Protein AF-A0A5J4LH64-F1 (afdb_monomer)

Foldseek 3Di:
DDPPPPDPDPLVLVQLLLCLPAQQFPQLQVQLVVCLVVLNLCSSCVSLQAAEPDDLVVCCVVPNDVVSVVVSVQSSQFRSSLLSSPADADPDFRFRDAQAWEFQAWDDDVPAFIKGFTKHHFHPPDLQRRHIYTDIAGDDPDPPPDDDDDDPDDDGGPDNDHDLQHYNNLVNLSTGLVNVLCVLVVLPLDDPPPPPDDDDDDDDDDDDDDDDDDDDDDPPDPPQDDDPPQPDDLLGQWPVVQLLVLVCSQQVVVVHRWFKAWEAPDPPDIFIWTFDDPDPVDRTDIGGDPDDDDPVVRVVGRYRHPVRTGDDSLSSCCVVVNDPLVSGSPSNSVSCVSVDDDDDDDPDDDFPDFAWDQWPNDTWGWGDDPSATDRPPDDPVVLVVQVVCVVVVHDHTRSNSCRSRVGRDDPDDPDDDDPDDDDDDDDDDDDD

Organism: NCBI:txid285578

pLDDT: mean 73.26, std 23.5, range [24.58, 98.38]

Solvent-accessible surface area (backbone atoms only — not comparable to full-atom values): 26495 Å² total; per-residue (Å²): 135,80,82,79,84,84,71,77,79,55,69,68,55,58,28,46,52,48,31,58,66,53,66,62,38,57,55,34,46,52,50,17,49,53,28,32,74,73,62,36,36,67,58,8,21,50,52,46,42,30,48,78,58,70,59,66,65,61,44,26,76,75,61,34,65,69,53,41,51,53,50,52,55,51,47,56,34,44,32,42,42,48,30,63,68,64,50,63,55,36,83,72,32,44,32,52,43,52,24,40,27,27,30,51,39,76,48,80,49,94,96,49,54,49,33,27,42,29,42,32,31,48,32,87,86,43,95,54,56,67,44,34,35,38,32,75,45,70,50,69,89,65,90,70,94,85,76,89,80,92,71,90,82,85,90,87,64,75,45,96,54,66,41,67,48,43,50,38,47,83,41,43,37,50,29,27,62,88,40,16,63,57,44,17,57,74,74,64,32,74,78,81,74,81,76,83,70,80,89,85,86,85,85,90,83,88,88,86,87,85,90,82,79,91,75,93,71,84,77,85,66,80,80,71,71,72,66,75,96,60,78,83,54,96,84,33,68,51,26,68,96,43,41,48,67,46,46,43,55,51,30,49,75,71,77,29,87,66,46,68,32,31,40,71,82,50,98,90,40,70,48,58,36,23,44,47,49,98,49,96,88,48,80,62,39,74,41,64,55,90,67,90,69,56,72,68,60,57,69,69,36,55,49,53,23,55,75,52,50,28,46,56,66,68,59,54,33,43,77,68,69,74,44,61,57,89,68,46,59,68,62,55,25,64,23,47,66,75,62,59,81,88,74,76,88,68,79,82,79,71,85,68,84,58,47,74,39,73,38,97,90,41,83,36,39,36,38,74,52,98,54,37,76,37,51,72,78,52,56,71,70,58,54,53,52,48,51,53,41,34,76,74,72,43,85,59,53,54,56,56,34,38,66,80,38,50,58,33,78,66,94,76,87,92,87,89,87,88,86,89,86,89,78,83,91,76,90,74,91,81,90,133

Structure (mmCIF, N/CA/C/O backbone):
data_AF-A0A5J4LH64-F1
#
_entry.id   AF-A0A5J4LH64-F1
#
loop_
_atom_site.group_PDB
_atom_site.id
_atom_site.type_symbol
_atom_site.label_atom_id
_atom_site.label_alt_id
_atom_site.label_comp_id
_atom_site.label_asym_id
_atom_site.label_entity_id
_atom_site.label_seq_id
_atom_site.pdbx_PDB_ins_code
_atom_site.Cartn_x
_atom_site.Cartn_y
_atom_site.Cartn_z
_atom_site.occupancy
_atom_site.B_iso_or_equiv
_atom_site.auth_seq_id
_atom_site.auth_comp_id
_atom_site.auth_asym_id
_atom_site.auth_atom_id
_atom_site.pdbx_PDB_model_num
ATOM 1 N N . MET A 1 1 ? 22.543 29.432 -32.366 1.00 34.94 1 MET A N 1
ATOM 2 C CA . MET A 1 1 ? 22.015 29.405 -30.986 1.00 34.94 1 MET A CA 1
ATOM 3 C C . MET A 1 1 ? 21.370 28.048 -30.758 1.00 34.94 1 MET A C 1
ATOM 5 O O . MET A 1 1 ? 20.220 27.858 -31.127 1.00 34.94 1 MET A O 1
ATOM 9 N N . ALA A 1 2 ? 22.142 27.070 -30.279 1.00 26.34 2 ALA A N 1
ATOM 10 C CA . ALA A 1 2 ? 21.607 25.756 -29.932 1.00 26.34 2 ALA A CA 1
ATOM 11 C C . ALA A 1 2 ? 20.704 25.895 -28.692 1.00 26.34 2 ALA A C 1
ATOM 13 O O . ALA A 1 2 ? 21.084 26.617 -27.763 1.00 26.34 2 ALA A O 1
ATOM 14 N N . PRO A 1 3 ? 19.524 25.254 -28.654 1.00 32.19 3 PRO A N 1
ATOM 15 C CA . PRO A 1 3 ? 18.698 25.270 -27.461 1.00 32.19 3 PRO A CA 1
ATOM 16 C C . PRO A 1 3 ? 19.459 24.542 -26.351 1.00 32.19 3 PRO A C 1
ATOM 18 O O . PRO A 1 3 ? 19.834 23.377 -26.482 1.00 32.19 3 PRO A O 1
ATOM 21 N N . HIS A 1 4 ? 19.721 25.255 -25.260 1.00 28.30 4 HIS A N 1
ATOM 22 C CA . HIS A 1 4 ? 20.215 24.667 -24.027 1.00 28.30 4 HIS A CA 1
ATOM 23 C C . HIS A 1 4 ? 19.152 23.691 -23.501 1.00 28.30 4 HIS A C 1
ATOM 25 O O . HIS A 1 4 ? 18.184 24.113 -22.873 1.00 28.30 4 HIS A O 1
ATOM 31 N N . PHE A 1 5 ? 19.331 22.383 -23.707 1.00 34.66 5 PHE A N 1
ATOM 32 C CA . PHE A 1 5 ? 18.620 21.347 -22.947 1.00 34.66 5 PHE A CA 1
ATOM 33 C C . PHE A 1 5 ? 19.211 21.250 -21.532 1.00 34.66 5 PHE A C 1
ATOM 35 O O . PHE A 1 5 ? 19.736 20.223 -21.112 1.00 34.66 5 PHE A O 1
ATOM 42 N N . ALA A 1 6 ? 19.168 22.352 -20.789 1.00 39.62 6 ALA A N 1
ATOM 43 C CA . ALA A 1 6 ? 19.502 22.373 -19.376 1.00 39.62 6 ALA A CA 1
ATOM 44 C C . ALA A 1 6 ? 18.236 22.050 -18.574 1.00 39.62 6 ALA A C 1
ATOM 46 O O . ALA A 1 6 ? 17.635 22.944 -18.002 1.00 39.62 6 ALA A O 1
ATOM 47 N N . ASN A 1 7 ? 17.805 20.786 -18.585 1.00 51.66 7 ASN A N 1
ATOM 48 C CA . ASN A 1 7 ? 16.902 20.213 -17.580 1.00 51.66 7 ASN A CA 1
ATOM 49 C C . ASN A 1 7 ? 17.066 18.690 -17.603 1.00 51.66 7 ASN A C 1
ATOM 51 O O . ASN A 1 7 ? 16.351 17.967 -18.294 1.00 51.66 7 ASN A O 1
ATOM 55 N N . GLY A 1 8 ? 18.072 18.191 -16.883 1.00 70.56 8 GLY A N 1
ATOM 56 C CA . GLY A 1 8 ? 18.229 16.755 -16.676 1.00 70.56 8 GLY A CA 1
ATOM 57 C C . GLY A 1 8 ? 17.007 16.177 -15.958 1.00 70.56 8 GLY A C 1
ATOM 58 O O . GLY A 1 8 ? 16.440 16.820 -15.074 1.00 70.56 8 GLY A O 1
ATOM 59 N N . ILE A 1 9 ? 16.610 14.954 -16.319 1.00 77.62 9 ILE A N 1
ATOM 60 C CA . ILE A 1 9 ? 15.518 14.242 -15.642 1.00 77.62 9 ILE A CA 1
ATOM 61 C C . ILE A 1 9 ? 15.815 14.204 -14.132 1.00 77.62 9 ILE A C 1
ATOM 63 O O . ILE A 1 9 ? 16.895 13.742 -13.744 1.00 77.62 9 ILE A O 1
ATOM 67 N N . PRO A 1 10 ? 14.879 14.635 -13.263 1.00 81.62 10 PRO A N 1
ATOM 68 C CA . PRO A 1 10 ? 15.094 14.642 -11.824 1.00 81.62 10 PRO A CA 1
ATOM 69 C C . PRO A 1 10 ? 15.583 13.276 -11.297 1.00 81.62 10 PRO A C 1
ATOM 71 O O . PRO A 1 10 ? 14.954 12.252 -11.590 1.00 81.62 10 PRO A O 1
ATOM 74 N N . PRO A 1 11 ? 16.638 13.215 -10.457 1.00 78.38 11 PRO A N 1
ATOM 75 C CA . PRO A 1 11 ? 17.218 11.946 -9.993 1.00 78.38 11 PRO A CA 1
ATOM 76 C C . PRO A 1 11 ? 16.214 10.999 -9.320 1.00 78.38 11 PRO A C 1
ATOM 78 O O . PRO A 1 11 ? 16.316 9.777 -9.436 1.00 78.38 11 PRO A O 1
ATOM 81 N N . HIS A 1 12 ? 15.209 11.558 -8.640 1.00 82.62 12 HIS A N 1
ATOM 82 C CA . HIS A 1 12 ? 14.145 10.782 -8.009 1.00 82.62 12 HIS A CA 1
ATOM 83 C C . HIS A 1 12 ? 13.230 10.082 -9.032 1.00 82.62 12 HIS A C 1
ATOM 85 O O . HIS A 1 12 ? 12.772 8.975 -8.755 1.00 82.62 12 HIS A O 1
ATOM 91 N N . LEU A 1 13 ? 12.990 10.673 -10.211 1.00 86.75 13 LEU A N 1
ATOM 92 C CA . LEU A 1 13 ? 12.236 10.026 -11.291 1.00 86.75 13 LEU A CA 1
ATOM 93 C C . LEU A 1 13 ? 13.050 8.900 -11.922 1.00 86.75 13 LEU A C 1
ATOM 95 O O . LEU A 1 13 ? 12.506 7.825 -12.143 1.00 86.75 13 LEU A O 1
ATOM 99 N N . LEU A 1 14 ? 14.361 9.084 -12.112 1.00 84.75 14 LEU A N 1
ATOM 100 C CA . LEU A 1 14 ? 15.241 8.006 -12.581 1.00 84.75 14 LEU A CA 1
ATOM 101 C C . LEU A 1 14 ? 15.279 6.828 -11.595 1.00 84.75 14 LEU A C 1
ATOM 103 O O . LEU A 1 14 ? 15.283 5.670 -12.012 1.00 84.75 14 LEU A O 1
ATOM 107 N N . MET A 1 15 ? 15.290 7.099 -10.285 1.00 86.31 15 MET A N 1
ATOM 108 C CA . MET A 1 15 ? 15.130 6.055 -9.266 1.00 86.31 15 MET A CA 1
ATOM 109 C C . MET A 1 15 ? 13.792 5.328 -9.438 1.00 86.31 15 MET A C 1
ATOM 111 O O . MET A 1 15 ? 13.777 4.101 -9.510 1.00 86.31 15 MET A O 1
ATOM 115 N N . TRP A 1 16 ? 12.675 6.058 -9.514 1.00 90.44 16 TRP A N 1
ATOM 116 C CA . TRP A 1 16 ? 11.347 5.454 -9.645 1.00 90.44 16 TRP A CA 1
ATOM 117 C C . TRP A 1 16 ? 11.155 4.688 -10.953 1.00 90.44 16 TRP A C 1
ATOM 119 O O . TRP A 1 16 ? 10.514 3.641 -10.933 1.00 90.44 16 TRP A O 1
ATOM 129 N N . GLN A 1 17 ? 11.760 5.136 -12.053 1.00 88.56 17 GLN A N 1
ATOM 130 C CA . GLN A 1 17 ? 11.783 4.399 -13.312 1.00 88.56 17 GLN A CA 1
ATOM 131 C C . GLN A 1 17 ? 12.414 3.017 -13.098 1.00 88.56 17 GLN A C 1
ATOM 133 O O . GLN A 1 17 ? 11.776 2.007 -13.379 1.00 88.56 17 GLN A O 1
ATOM 138 N N . ARG A 1 18 ? 13.603 2.947 -12.477 1.00 85.06 18 ARG A N 1
ATOM 139 C CA . ARG A 1 18 ? 14.240 1.660 -12.137 1.00 85.06 18 ARG A CA 1
ATOM 140 C C . ARG A 1 18 ? 13.397 0.827 -11.168 1.00 85.06 18 ARG A C 1
ATOM 142 O O . ARG A 1 18 ? 13.310 -0.387 -11.327 1.00 85.06 18 ARG A O 1
ATOM 149 N N . VAL A 1 19 ? 12.753 1.459 -10.182 1.00 88.75 19 VAL A N 1
ATOM 150 C CA . VAL A 1 19 ? 11.832 0.774 -9.256 1.00 88.75 19 VAL A CA 1
ATOM 151 C C . VAL A 1 19 ? 10.703 0.091 -10.018 1.00 88.75 19 VAL A C 1
ATOM 153 O O . VAL A 1 19 ? 10.421 -1.072 -9.742 1.00 88.75 19 VAL A O 1
ATOM 156 N N . ARG A 1 20 ? 10.058 0.784 -10.963 1.00 91.88 20 ARG A N 1
ATOM 157 C CA . ARG A 1 20 ? 8.929 0.223 -11.721 1.00 91.88 20 ARG A CA 1
ATOM 158 C C . ARG A 1 20 ? 9.355 -0.870 -12.686 1.00 91.88 20 ARG A C 1
ATOM 160 O O . ARG A 1 20 ? 8.581 -1.789 -12.909 1.00 91.88 20 ARG A O 1
ATOM 167 N N . THR A 1 21 ? 10.591 -0.824 -13.171 1.00 83.75 21 THR A N 1
ATOM 168 C CA . THR A 1 21 ? 11.142 -1.887 -14.014 1.00 83.75 21 THR A CA 1
ATOM 169 C C . THR A 1 21 ? 11.490 -3.152 -13.224 1.00 83.75 21 THR A C 1
ATOM 171 O O . THR A 1 21 ? 11.259 -4.252 -13.716 1.00 83.75 21 THR A O 1
ATOM 174 N N . TYR A 1 22 ? 12.055 -3.022 -12.016 1.00 81.19 22 TYR A N 1
ATOM 175 C CA . TYR A 1 22 ? 12.754 -4.144 -11.366 1.00 81.19 22 TYR A CA 1
ATOM 176 C C . TYR A 1 22 ? 12.176 -4.610 -10.026 1.00 81.19 22 TYR A C 1
ATOM 178 O O . TYR A 1 22 ? 12.393 -5.754 -9.634 1.00 81.19 22 TYR A O 1
ATOM 186 N N . ALA A 1 23 ? 11.464 -3.760 -9.283 1.00 84.50 23 ALA A N 1
ATOM 187 C CA . ALA A 1 23 ? 11.110 -4.075 -7.894 1.00 84.50 23 ALA A CA 1
ATOM 188 C C . ALA A 1 23 ? 9.976 -5.103 -7.749 1.00 84.50 23 ALA A C 1
ATOM 190 O O . ALA A 1 23 ? 9.861 -5.755 -6.702 1.00 84.50 23 ALA A O 1
ATOM 191 N N . VAL A 1 24 ? 9.134 -5.198 -8.781 1.00 91.06 24 VAL A N 1
ATOM 192 C CA . VAL A 1 24 ? 7.997 -6.115 -8.898 1.00 91.06 24 VAL A CA 1
ATOM 193 C C . VAL A 1 24 ? 7.967 -6.609 -10.354 1.00 91.06 24 VAL A C 1
ATOM 195 O O . VAL A 1 24 ? 7.382 -5.944 -11.208 1.00 91.06 24 VAL A O 1
ATOM 198 N N . PRO A 1 25 ? 8.673 -7.706 -10.677 1.00 87.56 25 PRO A N 1
ATOM 199 C CA . PRO A 1 25 ? 8.745 -8.209 -12.047 1.00 87.56 25 PRO A CA 1
ATOM 200 C C . PRO A 1 25 ? 7.393 -8.783 -12.516 1.00 87.56 25 PRO A C 1
ATOM 202 O O . PRO A 1 25 ? 6.605 -9.221 -11.673 1.00 87.56 25 PRO A O 1
ATOM 205 N N . PRO A 1 26 ? 7.131 -8.852 -13.837 1.00 88.00 26 PRO A N 1
ATOM 206 C CA . PRO A 1 26 ? 5.891 -9.413 -14.385 1.00 88.00 26 PRO A CA 1
ATOM 207 C C . PRO A 1 26 ? 5.546 -10.805 -13.844 1.00 88.00 26 PRO A C 1
ATOM 209 O O . PRO A 1 26 ? 4.426 -11.020 -13.391 1.00 88.00 26 PRO A O 1
ATOM 212 N N . SER A 1 27 ? 6.530 -11.704 -13.748 1.00 86.06 27 SER A N 1
ATOM 2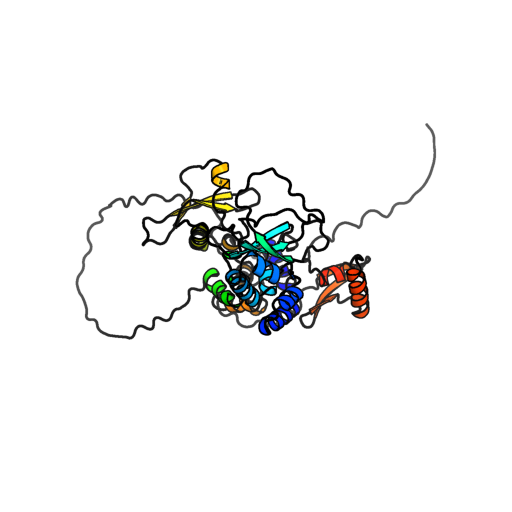13 C CA . SER A 1 27 ? 6.323 -13.055 -13.209 1.00 86.06 27 SER A CA 1
ATOM 214 C C . SER A 1 27 ? 5.809 -13.079 -11.761 1.00 86.06 27 SER A C 1
ATOM 216 O O . SER A 1 27 ? 5.031 -13.960 -11.385 1.00 86.06 27 SER A O 1
ATOM 218 N N . MET A 1 28 ? 6.198 -12.097 -10.938 1.00 93.25 28 MET A N 1
ATOM 219 C CA . MET A 1 28 ? 5.675 -11.936 -9.578 1.00 93.25 28 MET A CA 1
ATOM 220 C C . MET A 1 28 ? 4.203 -11.518 -9.605 1.00 93.25 28 MET A C 1
ATOM 222 O O . MET A 1 28 ? 3.410 -12.084 -8.856 1.00 93.25 28 MET A O 1
ATOM 226 N N . ILE A 1 29 ? 3.842 -10.562 -10.467 1.00 95.12 29 ILE A N 1
ATOM 227 C CA . ILE A 1 29 ? 2.462 -10.075 -10.634 1.00 95.12 29 ILE A CA 1
ATOM 228 C C . ILE A 1 29 ? 1.558 -11.214 -11.108 1.00 95.12 29 ILE A C 1
ATOM 230 O O . ILE A 1 29 ? 0.493 -11.440 -10.535 1.00 95.12 29 ILE A O 1
ATOM 234 N N . GLU A 1 30 ? 1.995 -11.960 -12.121 1.00 94.56 30 GLU A N 1
ATOM 235 C CA . GLU A 1 30 ? 1.264 -13.095 -12.687 1.00 94.56 30 GLU A CA 1
ATOM 236 C C . GLU A 1 30 ? 1.033 -14.185 -11.637 1.00 94.56 30 GLU A C 1
ATOM 238 O O . GLU A 1 30 ? -0.108 -14.585 -11.395 1.00 94.56 30 GLU A O 1
ATOM 243 N N . THR A 1 31 ? 2.094 -14.605 -10.940 1.00 96.31 31 THR A N 1
ATOM 244 C CA . THR A 1 31 ? 2.007 -15.652 -9.912 1.00 96.31 31 THR A CA 1
ATOM 245 C C . THR A 1 31 ? 1.126 -15.213 -8.741 1.00 96.31 31 THR A C 1
ATOM 247 O O . THR A 1 31 ? 0.242 -15.962 -8.318 1.00 96.31 31 THR A O 1
ATOM 250 N N . ALA A 1 32 ? 1.319 -13.995 -8.220 1.00 96.81 32 ALA A N 1
ATOM 251 C CA . ALA A 1 32 ? 0.520 -13.471 -7.114 1.00 96.81 32 ALA A CA 1
ATOM 252 C C . ALA A 1 32 ? -0.956 -13.301 -7.509 1.00 96.81 32 ALA A C 1
ATOM 254 O O . ALA A 1 32 ? -1.850 -13.655 -6.737 1.00 96.81 32 ALA A O 1
ATOM 255 N N . THR A 1 33 ? -1.224 -12.826 -8.727 1.00 96.69 33 THR A N 1
ATOM 256 C CA . THR A 1 33 ? -2.583 -12.673 -9.257 1.00 96.69 33 THR A CA 1
ATOM 257 C C . THR A 1 33 ? -3.279 -14.018 -9.433 1.00 96.69 33 THR A C 1
ATOM 259 O O . THR A 1 33 ? -4.424 -14.147 -9.000 1.00 96.69 33 THR A O 1
ATOM 262 N N . ALA A 1 34 ? -2.604 -15.028 -9.988 1.00 97.38 34 ALA A N 1
ATOM 263 C CA . ALA A 1 34 ? -3.162 -16.371 -10.144 1.00 97.38 34 ALA A CA 1
ATOM 264 C C . ALA A 1 34 ? -3.527 -16.998 -8.787 1.00 97.38 34 ALA A C 1
ATOM 266 O O . ALA A 1 34 ? -4.638 -17.497 -8.603 1.00 97.38 34 ALA A O 1
ATOM 267 N N . ARG A 1 35 ? -2.629 -16.895 -7.798 1.00 97.69 35 ARG A N 1
ATOM 268 C CA . ARG A 1 35 ? -2.858 -17.379 -6.425 1.00 97.69 35 ARG A CA 1
ATOM 269 C C . ARG A 1 35 ? -4.036 -16.670 -5.758 1.00 97.69 35 ARG A C 1
ATOM 271 O O . ARG A 1 35 ? -4.924 -17.321 -5.212 1.00 97.69 35 ARG A O 1
ATOM 278 N N . ARG A 1 36 ? -4.096 -15.340 -5.875 1.00 96.12 36 ARG A N 1
ATOM 279 C CA . ARG A 1 36 ? -5.207 -14.528 -5.359 1.00 96.12 36 ARG A CA 1
ATOM 280 C C . ARG A 1 36 ? -6.539 -14.894 -6.015 1.00 96.12 36 ARG A C 1
ATOM 282 O O . ARG A 1 36 ? -7.536 -15.008 -5.308 1.00 96.12 36 ARG A O 1
ATOM 289 N N . ALA A 1 37 ? -6.569 -15.097 -7.334 1.00 95.44 37 ALA A N 1
ATOM 290 C CA . ALA A 1 37 ? -7.775 -15.498 -8.062 1.00 95.44 37 ALA A CA 1
ATOM 291 C C . ALA A 1 37 ? -8.294 -16.879 -7.621 1.00 95.44 37 ALA A C 1
ATOM 293 O O . ALA A 1 37 ? -9.502 -17.082 -7.550 1.00 95.44 37 ALA A O 1
ATOM 294 N N . ALA A 1 38 ? -7.392 -17.789 -7.242 1.00 96.38 38 ALA A N 1
ATOM 295 C CA . ALA A 1 38 ? -7.730 -19.083 -6.649 1.00 96.38 38 ALA A CA 1
ATOM 296 C C . ALA A 1 38 ? -8.130 -19.009 -5.156 1.00 96.38 38 ALA A C 1
ATOM 298 O O . ALA A 1 38 ? -8.458 -20.029 -4.555 1.00 96.38 38 ALA A O 1
ATOM 299 N N . GLY A 1 39 ? -8.091 -17.826 -4.530 1.00 94.00 39 GLY A N 1
ATOM 300 C CA . GLY A 1 39 ? -8.367 -17.635 -3.101 1.00 94.00 39 GLY A CA 1
ATOM 301 C C . GLY A 1 39 ? -7.197 -17.971 -2.163 1.00 94.00 39 GLY A C 1
ATOM 302 O O . GLY A 1 39 ? -7.342 -17.851 -0.943 1.00 94.00 39 GLY A O 1
ATOM 303 N N . ASP A 1 40 ? -6.035 -18.337 -2.709 1.00 96.12 40 ASP A N 1
ATOM 304 C CA . ASP A 1 40 ? -4.801 -18.649 -1.980 1.00 96.12 40 ASP A CA 1
ATOM 305 C C . ASP A 1 40 ? -4.021 -17.363 -1.651 1.00 96.12 40 ASP A C 1
ATOM 307 O O . ASP A 1 40 ? -3.009 -17.019 -2.267 1.00 96.12 40 ASP A O 1
ATOM 311 N N . TRP A 1 41 ? -4.526 -16.606 -0.674 1.00 96.25 41 TRP A N 1
ATOM 312 C CA . TRP A 1 41 ? -3.908 -15.348 -0.240 1.00 96.25 41 TRP A CA 1
ATOM 313 C C . TRP A 1 41 ? -2.509 -15.553 0.366 1.00 96.25 41 TRP A C 1
ATOM 315 O O . TRP A 1 41 ? -1.645 -14.692 0.211 1.00 96.25 41 TRP A O 1
ATOM 325 N N . ALA A 1 42 ? -2.259 -16.690 1.024 1.00 96.06 42 ALA A N 1
ATOM 326 C CA . ALA A 1 42 ? -0.958 -16.999 1.615 1.00 96.06 42 ALA A CA 1
ATOM 327 C C . ALA A 1 42 ? 0.085 -17.301 0.527 1.00 96.06 42 ALA A C 1
ATOM 329 O O . ALA A 1 42 ? 1.184 -16.747 0.558 1.00 96.06 42 ALA A O 1
ATOM 330 N N . GLY A 1 43 ? -0.278 -18.095 -0.485 1.00 96.19 43 GLY A N 1
ATOM 331 C CA . GLY A 1 43 ? 0.559 -18.331 -1.658 1.00 96.19 43 GLY A CA 1
ATOM 332 C C . GLY A 1 43 ? 0.803 -17.063 -2.479 1.00 96.19 43 GLY A C 1
ATOM 333 O O . GLY A 1 43 ? 1.911 -16.859 -2.976 1.00 96.19 43 GLY A O 1
ATOM 334 N N . ALA A 1 44 ? -0.182 -16.162 -2.567 1.00 97.56 44 ALA A N 1
ATOM 335 C CA . ALA A 1 44 ? 0.015 -14.847 -3.175 1.00 97.56 44 ALA A CA 1
ATOM 336 C C . ALA A 1 44 ? 1.049 -14.011 -2.394 1.00 97.56 44 ALA A C 1
ATOM 338 O O . ALA A 1 44 ? 1.936 -13.407 -3.000 1.00 97.56 44 ALA A O 1
ATOM 339 N N . CYS A 1 45 ? 0.975 -13.996 -1.055 1.00 96.81 45 CYS A N 1
ATOM 340 C CA . CYS A 1 45 ? 1.962 -13.323 -0.202 1.00 96.81 45 CYS A CA 1
ATOM 341 C C . CYS A 1 45 ? 3.371 -13.889 -0.414 1.00 96.81 45 CYS A C 1
ATOM 343 O O . CYS A 1 45 ? 4.307 -13.119 -0.637 1.00 96.81 45 CYS A O 1
ATOM 345 N N . ALA A 1 46 ? 3.511 -15.217 -0.440 1.00 93.00 46 ALA A N 1
ATOM 346 C CA . ALA A 1 46 ? 4.787 -15.877 -0.698 1.00 93.00 46 ALA A CA 1
ATOM 347 C C . ALA A 1 46 ? 5.372 -15.484 -2.068 1.00 93.00 46 ALA A C 1
ATOM 349 O O . ALA A 1 46 ? 6.547 -15.120 -2.153 1.00 93.00 46 ALA A O 1
ATOM 350 N N . ALA A 1 47 ? 4.548 -15.452 -3.124 1.00 93.31 47 ALA A N 1
ATOM 351 C CA . ALA A 1 47 ? 4.966 -15.016 -4.460 1.00 93.31 47 ALA A CA 1
ATOM 352 C C . ALA A 1 47 ? 5.509 -13.573 -4.471 1.00 93.31 47 ALA A C 1
ATOM 354 O O . ALA A 1 47 ? 6.486 -13.274 -5.157 1.00 93.31 47 ALA A O 1
ATOM 355 N N . ALA A 1 48 ? 4.929 -12.689 -3.655 1.00 93.31 48 ALA A N 1
ATOM 356 C CA . ALA A 1 48 ? 5.364 -11.301 -3.489 1.00 93.31 48 ALA A CA 1
ATOM 357 C C . ALA A 1 48 ? 6.485 -11.102 -2.442 1.00 93.31 48 ALA A C 1
ATOM 359 O O . ALA A 1 48 ? 6.877 -9.961 -2.158 1.00 93.31 48 ALA A O 1
ATOM 360 N N . ARG A 1 49 ? 7.030 -12.196 -1.887 1.00 91.00 49 ARG A N 1
ATOM 361 C CA . ARG A 1 49 ? 8.064 -12.204 -0.833 1.00 91.00 49 ARG A CA 1
ATOM 362 C C . ARG A 1 49 ? 7.601 -11.500 0.445 1.00 91.00 49 ARG A C 1
ATOM 364 O O . ARG A 1 49 ? 8.330 -10.688 1.024 1.00 91.00 49 ARG A O 1
ATOM 371 N N . ILE A 1 50 ? 6.363 -11.796 0.831 1.00 93.75 50 ILE A N 1
ATOM 372 C CA . ILE A 1 50 ? 5.753 -11.401 2.095 1.00 93.75 50 ILE A CA 1
ATOM 373 C C . ILE A 1 50 ? 5.596 -12.649 2.959 1.00 93.75 50 ILE A C 1
ATOM 375 O O . ILE A 1 50 ? 4.791 -13.527 2.648 1.00 93.75 50 ILE A O 1
ATOM 379 N N . ASP A 1 51 ? 6.351 -12.703 4.047 1.00 91.44 51 ASP A N 1
ATOM 380 C CA . ASP A 1 51 ? 6.261 -13.763 5.040 1.00 91.44 51 ASP A CA 1
ATOM 381 C C . ASP A 1 51 ? 5.002 -13.535 5.896 1.00 91.44 51 ASP A C 1
ATOM 383 O O . ASP A 1 51 ? 4.758 -12.435 6.399 1.00 91.44 51 ASP A O 1
ATOM 387 N N . VAL A 1 52 ? 4.153 -14.553 6.028 1.00 92.31 52 VAL A N 1
ATOM 388 C CA . VAL A 1 52 ? 2.899 -14.448 6.786 1.00 92.31 52 VAL A CA 1
ATOM 389 C C . VAL A 1 52 ? 3.148 -14.850 8.236 1.00 92.31 52 VAL A C 1
ATOM 391 O O . VAL A 1 52 ? 3.404 -16.014 8.522 1.00 92.31 52 VAL A O 1
ATOM 394 N N . ASP A 1 53 ? 3.011 -13.889 9.143 1.00 90.88 53 ASP A N 1
ATOM 395 C CA . ASP A 1 53 ? 3.092 -14.050 10.597 1.00 90.88 53 ASP A CA 1
ATOM 396 C C . ASP A 1 53 ? 1.695 -13.822 11.206 1.00 90.88 53 ASP A C 1
ATOM 398 O O . ASP A 1 53 ? 1.422 -12.848 11.912 1.00 90.88 53 ASP A O 1
ATOM 402 N N . LEU A 1 54 ? 0.747 -14.679 10.808 1.00 89.88 54 LEU A N 1
ATOM 403 C CA . LEU A 1 54 ? -0.662 -14.609 11.201 1.00 89.88 54 LEU A CA 1
ATOM 404 C C . LEU A 1 54 ? -1.182 -15.985 11.614 1.00 89.88 54 LEU A C 1
ATOM 406 O O . LEU A 1 54 ? -1.332 -16.872 10.774 1.00 89.88 54 LEU A O 1
ATOM 410 N N . ASP A 1 55 ? -1.589 -16.119 12.874 1.00 89.75 55 ASP A N 1
ATOM 411 C CA . ASP A 1 55 ? -2.362 -17.271 13.337 1.00 89.75 55 ASP A CA 1
ATOM 412 C C . ASP A 1 55 ? -3.855 -16.915 13.416 1.00 89.75 55 ASP A C 1
ATOM 414 O O . ASP A 1 55 ? -4.349 -16.364 14.401 1.00 89.75 55 ASP A O 1
ATOM 418 N N . LEU A 1 56 ? -4.605 -17.246 12.360 1.00 92.81 56 LEU A N 1
ATOM 419 C CA . LEU A 1 56 ? -6.047 -16.985 12.308 1.00 92.81 56 LEU A CA 1
ATOM 420 C C . LEU A 1 56 ? -6.840 -17.766 13.367 1.00 92.81 56 LEU A C 1
ATOM 422 O O . LEU A 1 56 ? -7.939 -17.341 13.725 1.00 92.81 56 LEU A O 1
ATOM 426 N N . ARG A 1 57 ? -6.324 -18.900 13.854 1.00 93.31 57 ARG A N 1
ATOM 427 C CA . ARG A 1 57 ? -6.974 -19.671 14.916 1.00 93.31 57 ARG A CA 1
ATOM 428 C C . ARG A 1 57 ? -6.811 -18.942 16.243 1.00 93.31 57 ARG A C 1
ATOM 430 O O . ARG A 1 57 ? -7.822 -18.639 16.868 1.00 93.31 57 ARG A O 1
ATOM 437 N N . ALA A 1 58 ? -5.586 -18.551 16.591 1.00 90.56 58 ALA A N 1
ATOM 438 C CA . ALA A 1 58 ? -5.325 -17.748 17.785 1.00 90.56 58 ALA A CA 1
ATOM 439 C C . ALA A 1 58 ? -6.110 -16.424 17.776 1.00 90.56 58 ALA A C 1
ATOM 441 O O . ALA A 1 58 ? -6.653 -16.010 18.798 1.00 90.56 58 ALA A O 1
ATOM 442 N N . VAL A 1 59 ? -6.241 -15.779 16.610 1.00 90.81 59 VAL A N 1
ATOM 443 C CA . VAL A 1 59 ? -7.034 -14.547 16.462 1.00 90.81 59 VAL A CA 1
ATOM 444 C C . VAL A 1 59 ? -8.515 -14.786 16.724 1.00 90.81 59 VAL A C 1
ATOM 446 O O . VAL A 1 59 ? -9.136 -13.991 17.424 1.00 90.81 59 VAL A O 1
ATOM 449 N N . ARG A 1 60 ? -9.093 -15.863 16.182 1.00 91.94 60 ARG A N 1
ATOM 450 C CA . ARG A 1 60 ? -10.490 -16.224 16.456 1.00 91.94 60 ARG A CA 1
ATOM 451 C C . ARG A 1 60 ? -10.696 -16.499 17.942 1.00 91.94 60 ARG A C 1
ATOM 453 O O . ARG A 1 60 ? -11.677 -16.030 18.505 1.00 91.94 60 ARG A O 1
ATOM 460 N N . ASP A 1 61 ? -9.778 -17.236 18.556 1.00 91.12 61 ASP A N 1
ATOM 461 C CA . ASP A 1 61 ? -9.902 -17.660 19.947 1.00 91.12 61 ASP A CA 1
ATOM 462 C C . ASP A 1 61 ? -9.751 -16.456 20.911 1.00 91.12 61 ASP A C 1
ATOM 464 O O . ASP A 1 61 ? -10.448 -16.388 21.919 1.00 91.12 61 ASP A O 1
ATOM 468 N N . ARG A 1 62 ? -8.925 -15.450 20.570 1.00 89.31 62 ARG A N 1
ATOM 469 C CA . ARG A 1 62 ? -8.717 -14.225 21.373 1.00 89.31 62 ARG A CA 1
ATOM 470 C C . ARG A 1 62 ? -9.715 -13.095 21.094 1.00 89.31 62 ARG A C 1
ATOM 472 O O . ARG A 1 62 ? -10.068 -12.355 22.007 1.00 89.31 62 ARG A O 1
ATOM 479 N N . HIS A 1 63 ? -10.124 -12.909 19.839 1.00 88.06 63 HIS A N 1
ATOM 480 C CA . HIS A 1 63 ? -10.886 -11.732 19.393 1.00 88.06 63 HIS A CA 1
ATOM 481 C C . HIS A 1 63 ? -12.260 -12.061 18.789 1.00 88.06 63 HIS A C 1
ATOM 483 O O . HIS A 1 63 ? -12.973 -11.156 18.348 1.00 88.06 63 HIS A O 1
ATOM 489 N N . GLY A 1 64 ? -12.641 -13.337 18.765 1.00 91.19 64 GLY A N 1
ATOM 490 C CA . GLY A 1 64 ? -13.940 -13.799 18.299 1.00 91.19 64 GLY A CA 1
ATOM 491 C C . GLY A 1 64 ? -14.064 -13.958 16.781 1.00 91.19 64 GLY A C 1
ATOM 492 O O . GLY A 1 64 ? -13.206 -13.573 15.976 1.00 91.19 64 GLY A O 1
ATOM 493 N N . THR A 1 65 ? -15.189 -14.549 16.381 1.00 92.69 65 THR A N 1
ATOM 494 C CA . THR A 1 65 ? -15.483 -14.917 14.988 1.00 92.69 65 THR A CA 1
ATOM 495 C C . THR A 1 65 ? -15.699 -13.704 14.083 1.00 92.69 65 THR A C 1
ATOM 497 O O . THR A 1 65 ? -15.292 -13.726 12.919 1.00 92.69 65 THR A O 1
ATOM 500 N N . ASP A 1 66 ? -16.273 -12.617 14.596 1.00 92.75 66 ASP A N 1
ATOM 501 C CA . ASP A 1 66 ? -16.547 -11.423 13.789 1.00 92.75 66 ASP A CA 1
ATOM 502 C C . ASP A 1 66 ? -15.259 -10.761 13.301 1.00 92.75 66 ASP A C 1
ATOM 504 O O . ASP A 1 66 ? -15.133 -10.404 12.125 1.00 92.75 66 ASP A O 1
ATOM 508 N N . LEU A 1 67 ? -14.267 -10.630 14.190 1.00 92.00 67 LEU A N 1
ATOM 509 C CA . LEU A 1 67 ? -12.984 -10.041 13.830 1.00 92.00 67 LEU A CA 1
ATOM 510 C C . LEU A 1 67 ? -12.248 -10.920 12.820 1.00 92.00 67 LEU A C 1
ATOM 512 O O . LEU A 1 67 ? -11.779 -10.403 11.804 1.00 92.00 67 LEU A O 1
ATOM 516 N N . VAL A 1 68 ? -12.185 -12.239 13.045 1.00 94.88 68 VAL A N 1
ATOM 517 C CA . VAL A 1 68 ? -11.496 -13.140 12.109 1.00 94.88 68 VAL A CA 1
ATOM 518 C C . VAL A 1 68 ? -12.187 -13.176 10.742 1.00 94.88 68 VAL A C 1
ATOM 520 O O . VAL A 1 68 ? -11.520 -13.316 9.718 1.00 94.88 68 VAL A O 1
ATOM 523 N N . THR A 1 69 ? -13.511 -13.002 10.699 1.00 95.38 69 THR A N 1
ATOM 524 C CA . THR A 1 69 ? -14.282 -12.932 9.450 1.00 95.38 69 THR A CA 1
ATOM 525 C C . THR A 1 69 ? -13.926 -11.681 8.653 1.00 95.38 69 THR A C 1
ATOM 527 O O . THR A 1 69 ? -13.633 -11.784 7.458 1.00 95.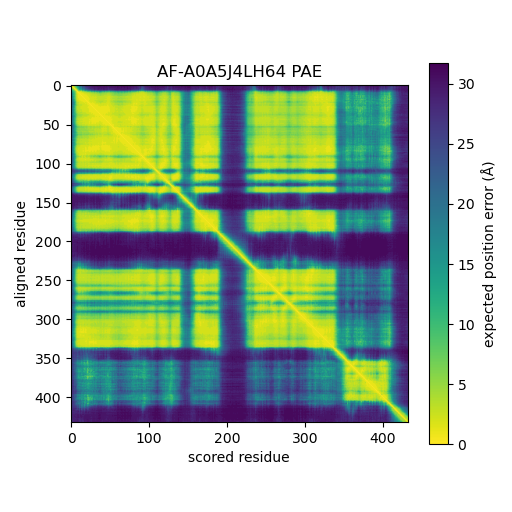38 69 THR A O 1
ATOM 530 N N . ARG A 1 70 ? -13.859 -10.515 9.312 1.00 95.44 70 ARG A N 1
ATOM 531 C CA . ARG A 1 70 ? -13.398 -9.264 8.685 1.00 95.44 70 ARG A CA 1
ATOM 532 C C . ARG A 1 70 ? -11.945 -9.361 8.218 1.00 95.44 70 ARG A C 1
ATOM 534 O O . ARG A 1 70 ? -11.651 -8.981 7.088 1.00 95.44 70 ARG A O 1
ATOM 541 N N . LEU A 1 71 ? -11.062 -9.936 9.037 1.00 95.75 71 LEU A N 1
ATOM 542 C CA . LEU A 1 71 ? -9.659 -10.155 8.680 1.00 95.75 71 LEU A CA 1
ATOM 543 C C . LEU A 1 71 ? -9.523 -11.062 7.449 1.00 95.75 71 LEU A C 1
ATOM 545 O O . LEU A 1 71 ? -8.838 -10.707 6.497 1.00 95.75 71 LEU A O 1
ATOM 549 N N . ARG A 1 72 ? -10.225 -12.201 7.409 1.00 95.94 72 ARG A N 1
ATOM 550 C CA . ARG A 1 72 ? -10.235 -13.104 6.242 1.00 95.94 72 ARG A CA 1
ATOM 551 C C . ARG A 1 72 ? -10.779 -12.430 4.983 1.00 95.94 72 ARG A C 1
ATOM 553 O O . ARG A 1 72 ? -10.302 -12.720 3.889 1.00 95.94 72 ARG A O 1
ATOM 560 N N . ALA A 1 73 ? -11.782 -11.561 5.114 1.00 95.56 73 ALA A N 1
ATOM 561 C CA . ALA A 1 73 ? -12.297 -10.791 3.986 1.00 95.56 73 ALA A CA 1
ATOM 562 C C . ALA A 1 73 ? -11.238 -9.832 3.422 1.00 95.56 73 ALA A C 1
ATOM 564 O O . ALA A 1 73 ? -11.066 -9.787 2.206 1.00 95.56 73 ALA A O 1
ATOM 565 N N . ASP A 1 74 ? -10.495 -9.135 4.285 1.00 96.56 74 ASP A N 1
ATOM 566 C CA . ASP A 1 74 ? -9.396 -8.260 3.864 1.00 96.56 74 ASP A CA 1
ATOM 567 C C . ASP A 1 74 ? -8.225 -9.060 3.255 1.00 96.56 74 ASP A C 1
ATOM 569 O O . ASP A 1 74 ? -7.718 -8.682 2.201 1.00 96.56 74 ASP A O 1
ATOM 573 N N . LEU A 1 75 ? -7.846 -10.206 3.836 1.00 96.88 75 LEU A N 1
ATOM 574 C CA . LEU A 1 75 ? -6.777 -11.070 3.305 1.00 96.88 75 LEU A CA 1
ATOM 575 C C . LEU A 1 75 ? -7.094 -11.614 1.907 1.00 96.88 75 LEU A C 1
ATOM 577 O O . LEU A 1 75 ? -6.216 -11.657 1.054 1.00 96.88 75 LEU A O 1
ATOM 581 N N . ARG A 1 76 ? -8.353 -11.971 1.627 1.00 95.00 76 ARG A N 1
ATOM 582 C CA . ARG A 1 76 ? -8.776 -12.406 0.282 1.00 95.00 76 ARG A CA 1
ATOM 583 C C . ARG A 1 76 ? -8.715 -11.296 -0.769 1.00 95.00 76 ARG A C 1
ATOM 585 O O . ARG A 1 76 ? -8.654 -11.586 -1.959 1.00 95.00 76 ARG A O 1
ATOM 592 N N . ARG A 1 77 ? -8.762 -10.033 -0.343 1.00 95.69 77 ARG A N 1
ATOM 593 C CA . ARG A 1 77 ? -8.698 -8.857 -1.224 1.00 95.69 77 ARG A CA 1
ATOM 594 C C . ARG A 1 77 ? -7.279 -8.322 -1.406 1.00 95.69 77 ARG A C 1
ATOM 596 O O . ARG A 1 77 ? -7.048 -7.534 -2.322 1.00 95.69 77 ARG A O 1
ATOM 603 N N . LEU A 1 78 ? -6.339 -8.745 -0.562 1.00 97.81 78 LEU A N 1
ATOM 604 C CA . LEU A 1 78 ? -4.943 -8.330 -0.610 1.00 97.81 78 LEU A CA 1
ATOM 605 C C . LEU A 1 78 ? -4.295 -8.737 -1.943 1.00 97.81 78 LEU A C 1
ATOM 607 O O . LEU A 1 78 ? -4.204 -9.919 -2.263 1.00 97.81 78 LEU A O 1
ATOM 611 N N . ALA A 1 79 ? -3.812 -7.747 -2.694 1.00 98.38 79 ALA A N 1
ATOM 612 C CA . ALA A 1 79 ? -2.853 -7.890 -3.783 1.00 98.38 79 ALA A CA 1
ATOM 613 C C . ALA A 1 79 ? -1.447 -7.573 -3.237 1.00 98.38 79 ALA A C 1
ATOM 615 O O . ALA A 1 79 ? -1.087 -6.401 -3.088 1.00 98.38 79 ALA A O 1
ATOM 616 N N . PRO A 1 80 ? -0.658 -8.590 -2.856 1.00 97.94 80 PRO A N 1
ATOM 617 C CA . PRO A 1 80 ? 0.619 -8.381 -2.178 1.00 97.94 80 PRO A CA 1
ATOM 618 C C . PRO A 1 80 ? 1.721 -7.857 -3.120 1.00 97.94 80 PRO A C 1
ATOM 620 O O . PRO A 1 80 ? 2.622 -7.139 -2.686 1.00 97.94 80 PRO A O 1
ATOM 623 N N . ASP A 1 81 ? 1.617 -8.141 -4.416 1.00 97.31 81 ASP A N 1
ATOM 624 C CA . ASP A 1 81 ? 2.391 -7.534 -5.501 1.00 97.31 81 ASP A CA 1
ATOM 625 C C . ASP A 1 81 ? 2.098 -6.029 -5.644 1.00 97.31 81 ASP A C 1
ATOM 627 O O . ASP A 1 81 ? 3.033 -5.222 -5.695 1.00 97.31 81 ASP A O 1
ATOM 631 N N . LEU A 1 82 ? 0.821 -5.631 -5.584 1.00 97.94 82 LEU A N 1
ATOM 632 C CA . LEU A 1 82 ? 0.412 -4.221 -5.549 1.00 97.94 82 LEU A CA 1
ATOM 633 C C . LEU A 1 82 ? 0.879 -3.529 -4.256 1.00 97.94 82 LEU A C 1
ATOM 635 O O . LEU A 1 82 ? 1.402 -2.414 -4.296 1.00 97.94 82 LEU A O 1
ATOM 639 N N . LEU A 1 83 ? 0.762 -4.202 -3.107 1.00 97.75 83 LEU A N 1
ATOM 640 C CA . LEU A 1 83 ? 1.295 -3.694 -1.843 1.00 97.75 83 LEU A CA 1
ATOM 641 C C . LEU A 1 83 ? 2.799 -3.415 -1.972 1.00 97.75 83 LEU A C 1
ATOM 643 O O . LEU A 1 83 ? 3.248 -2.299 -1.709 1.00 97.75 83 LEU A O 1
ATOM 647 N N . ARG A 1 84 ? 3.581 -4.392 -2.451 1.00 95.88 84 ARG A N 1
ATOM 648 C CA . ARG A 1 84 ? 5.027 -4.250 -2.697 1.00 95.88 84 ARG A CA 1
ATOM 649 C C . ARG A 1 84 ? 5.350 -3.118 -3.679 1.00 95.88 84 ARG A C 1
ATOM 651 O O . ARG A 1 84 ? 6.377 -2.442 -3.521 1.00 95.88 84 ARG A O 1
ATOM 658 N N . TRP A 1 85 ? 4.492 -2.901 -4.676 1.00 96.06 85 TRP A N 1
ATOM 659 C CA . TRP A 1 85 ? 4.596 -1.795 -5.627 1.00 96.06 85 TRP A CA 1
ATOM 660 C C . TRP A 1 85 ? 4.511 -0.437 -4.919 1.00 96.06 85 TRP A C 1
ATOM 662 O O . TRP A 1 85 ? 5.297 0.463 -5.218 1.00 96.06 85 TRP A O 1
ATOM 672 N N . HIS A 1 86 ? 3.617 -0.278 -3.945 1.00 96.31 86 HIS A N 1
ATOM 673 C CA . HIS A 1 86 ? 3.391 0.997 -3.253 1.00 96.31 86 HIS A CA 1
ATOM 674 C C . HIS A 1 86 ? 4.145 1.170 -1.931 1.00 96.31 86 HIS A C 1
ATOM 676 O O . HIS A 1 86 ? 4.069 2.241 -1.322 1.00 96.31 86 HIS A O 1
ATOM 682 N N . MET A 1 87 ? 4.899 0.163 -1.494 1.00 94.81 87 MET A N 1
ATOM 683 C CA . MET A 1 87 ? 5.674 0.260 -0.262 1.00 94.81 87 MET A CA 1
ATOM 684 C C . MET A 1 87 ? 6.706 1.402 -0.298 1.00 94.81 87 MET A C 1
ATOM 686 O O . MET A 1 87 ? 7.344 1.621 -1.335 1.00 94.81 87 MET A O 1
ATOM 690 N N . PRO A 1 88 ? 6.913 2.122 0.827 1.00 92.88 88 PRO A N 1
ATOM 691 C CA . PRO A 1 88 ? 7.879 3.213 0.898 1.00 92.88 88 PRO A CA 1
ATOM 692 C C . PRO A 1 88 ? 9.296 2.752 0.568 1.00 92.88 88 PRO A C 1
ATOM 694 O O . PRO A 1 88 ? 9.738 1.691 1.010 1.00 92.88 88 PRO A O 1
ATOM 697 N N . ARG A 1 89 ? 10.028 3.586 -0.172 1.00 90.56 89 ARG A N 1
ATOM 698 C CA . ARG A 1 89 ? 11.385 3.295 -0.645 1.00 90.56 89 ARG A CA 1
ATOM 699 C C . ARG A 1 89 ? 12.345 4.427 -0.314 1.00 90.56 89 ARG A C 1
ATOM 701 O O . ARG A 1 89 ? 11.933 5.581 -0.198 1.00 90.56 89 ARG A O 1
ATOM 708 N N . VAL A 1 90 ? 13.615 4.089 -0.125 1.00 85.06 90 VAL A N 1
ATOM 709 C CA . VAL A 1 90 ? 14.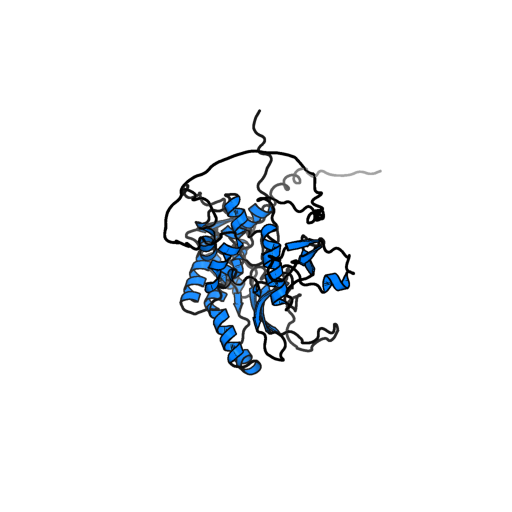692 5.051 0.134 1.00 85.06 90 VAL A CA 1
ATOM 710 C C . VAL A 1 90 ? 15.479 5.331 -1.140 1.00 85.06 90 VAL A C 1
ATOM 712 O O . VAL A 1 90 ? 15.757 4.425 -1.918 1.00 85.06 90 VAL A O 1
ATOM 715 N N . ALA A 1 91 ? 15.827 6.597 -1.351 1.00 79.25 91 ALA A N 1
ATOM 716 C CA . ALA A 1 91 ? 16.756 7.007 -2.397 1.00 79.25 91 ALA A CA 1
ATOM 717 C C . ALA A 1 91 ? 18.215 6.744 -1.973 1.00 79.25 91 ALA A C 1
ATOM 719 O O . ALA A 1 91 ? 18.475 6.681 -0.769 1.00 79.25 91 ALA A O 1
ATOM 720 N N . PRO A 1 92 ? 19.161 6.643 -2.928 1.00 75.69 92 PRO A N 1
ATOM 721 C CA . PRO A 1 92 ? 18.967 6.650 -4.388 1.00 75.69 92 PRO A CA 1
ATOM 722 C C . PRO A 1 92 ? 18.659 5.260 -4.971 1.00 75.69 92 PRO A C 1
ATOM 724 O O . PRO A 1 92 ? 18.265 5.146 -6.134 1.00 75.69 92 PRO A O 1
ATOM 727 N N . ASP A 1 93 ? 18.803 4.221 -4.151 1.00 71.00 93 ASP A N 1
ATOM 728 C CA . ASP A 1 93 ? 18.777 2.816 -4.564 1.00 71.00 93 ASP A CA 1
ATOM 729 C C . ASP A 1 93 ? 17.378 2.223 -4.571 1.00 71.00 93 ASP A C 1
ATOM 731 O O . ASP A 1 93 ? 17.259 1.013 -4.624 1.00 71.00 93 ASP A O 1
ATOM 735 N N . GLY A 1 94 ? 16.325 3.018 -4.365 1.00 79.75 94 GLY A N 1
ATOM 736 C CA . GLY A 1 94 ? 14.915 2.612 -4.373 1.00 79.75 94 GLY A CA 1
ATOM 737 C C . GLY A 1 94 ? 14.545 1.377 -3.525 1.00 79.75 94 GLY A C 1
ATOM 738 O O . GLY A 1 94 ? 13.469 0.796 -3.697 1.00 79.75 94 GLY A O 1
ATOM 739 N N . ARG A 1 95 ? 15.403 0.951 -2.598 1.00 84.88 95 ARG A N 1
ATOM 740 C CA . ARG A 1 95 ? 15.166 -0.188 -1.708 1.00 84.88 95 ARG A CA 1
ATOM 741 C C . ARG A 1 95 ? 13.960 0.089 -0.821 1.00 84.88 95 ARG A C 1
ATOM 743 O O . ARG A 1 95 ? 13.739 1.236 -0.431 1.00 84.88 95 ARG A O 1
ATOM 750 N N . LEU A 1 96 ? 13.186 -0.950 -0.491 1.00 88.94 96 LEU A N 1
ATOM 751 C CA . LEU A 1 96 ? 12.191 -0.865 0.583 1.00 88.94 96 LEU A CA 1
ATOM 752 C C . LEU A 1 96 ? 12.789 -0.179 1.816 1.00 88.94 96 LEU A C 1
ATOM 754 O O . LEU A 1 96 ? 13.894 -0.502 2.248 1.00 88.94 96 LEU A O 1
ATOM 758 N N . ARG A 1 97 ? 12.068 0.805 2.353 1.00 88.69 97 ARG A N 1
ATOM 759 C CA . ARG A 1 97 ? 12.508 1.554 3.526 1.00 88.69 97 ARG A CA 1
ATOM 760 C C . ARG A 1 97 ? 12.548 0.599 4.726 1.00 88.69 97 ARG A C 1
ATOM 762 O O . ARG A 1 97 ? 11.513 0.006 5.029 1.00 88.69 97 ARG A O 1
ATOM 769 N N . PRO A 1 98 ? 13.700 0.444 5.396 1.00 86.88 98 PRO A N 1
ATOM 770 C CA . PRO A 1 98 ? 13.846 -0.527 6.471 1.00 86.88 98 PRO A CA 1
ATOM 771 C C . PRO A 1 98 ? 13.168 -0.076 7.768 1.00 86.88 98 PRO A C 1
ATOM 773 O O . PRO A 1 98 ? 12.959 1.119 7.989 1.00 86.88 98 PRO A O 1
ATOM 776 N N . GLY A 1 99 ? 12.882 -1.048 8.634 1.00 86.00 99 GLY A N 1
ATOM 777 C CA . GLY A 1 99 ? 12.390 -0.862 9.998 1.00 86.00 99 GLY A CA 1
ATOM 778 C C . GLY A 1 99 ? 10.956 -0.351 10.101 1.00 86.00 99 GLY A C 1
ATOM 779 O O . GLY A 1 99 ? 10.562 0.108 11.157 1.00 86.00 99 GLY A O 1
ATOM 780 N N . LEU A 1 100 ? 10.158 -0.370 9.041 1.00 89.69 100 LEU A N 1
ATOM 781 C CA . LEU A 1 100 ? 8.808 0.184 9.087 1.00 89.69 100 LEU A CA 1
ATOM 782 C C . LEU A 1 100 ? 7.805 -0.818 9.652 1.00 89.69 100 LEU A C 1
ATOM 784 O O . LEU A 1 100 ? 7.857 -1.991 9.307 1.00 89.69 100 LEU A O 1
ATOM 788 N N . THR A 1 101 ? 6.825 -0.312 10.401 1.00 92.75 101 THR A N 1
ATOM 789 C CA . THR A 1 101 ? 5.542 -0.980 10.661 1.00 92.75 101 THR A CA 1
ATOM 790 C C . THR A 1 101 ? 4.444 -0.099 10.064 1.00 92.75 101 THR A C 1
ATOM 792 O O . THR A 1 101 ? 4.209 1.006 10.554 1.00 92.75 101 THR A O 1
ATOM 795 N N . LEU A 1 102 ? 3.790 -0.545 8.988 1.00 93.88 102 LEU A N 1
ATOM 796 C CA . LEU A 1 102 ? 2.704 0.191 8.326 1.00 93.88 102 LEU A CA 1
ATOM 797 C C . LEU A 1 102 ? 1.354 -0.446 8.617 1.00 93.88 102 LEU A C 1
ATOM 799 O O . LEU A 1 102 ? 1.205 -1.658 8.500 1.00 93.88 102 LEU A O 1
ATOM 803 N N . SER A 1 103 ? 0.342 0.379 8.881 1.00 95.12 103 SER A N 1
ATOM 804 C CA . SER A 1 103 ? -1.044 -0.085 8.994 1.00 95.12 103 SER A CA 1
ATOM 805 C C . SER A 1 103 ? -1.661 -0.280 7.605 1.00 95.12 103 SER A C 1
ATOM 807 O O . SER A 1 103 ? -1.684 0.664 6.816 1.00 95.12 103 SER A O 1
ATOM 809 N N . LEU A 1 104 ? -2.202 -1.471 7.335 1.00 96.69 104 LEU A N 1
ATOM 810 C CA . LEU A 1 104 ? -3.006 -1.796 6.146 1.00 96.69 104 LEU A CA 1
ATOM 811 C C . LEU A 1 104 ? -4.506 -1.697 6.429 1.00 96.69 104 LEU A C 1
ATOM 813 O O . LEU A 1 104 ? -5.258 -1.206 5.598 1.00 96.69 104 LEU A O 1
ATOM 817 N N . ALA A 1 105 ? -4.950 -2.133 7.609 1.00 95.38 105 ALA A N 1
ATOM 818 C CA . ALA A 1 105 ? -6.341 -2.028 8.045 1.00 95.38 105 ALA A CA 1
ATOM 819 C C . ALA A 1 105 ? -6.420 -1.860 9.567 1.00 95.38 105 ALA A C 1
ATOM 821 O O . ALA A 1 105 ? -5.549 -2.337 10.291 1.00 95.38 105 ALA A O 1
ATOM 822 N N . ARG A 1 106 ? -7.468 -1.181 10.044 1.00 92.75 106 ARG A N 1
ATOM 823 C CA . ARG A 1 106 ? -7.771 -0.995 11.470 1.00 92.75 106 ARG A CA 1
ATOM 824 C C . ARG A 1 106 ? -9.090 -1.687 11.792 1.00 92.75 106 ARG A C 1
ATOM 826 O O . ARG A 1 106 ? -10.111 -1.360 11.191 1.00 92.75 106 ARG A O 1
ATOM 833 N N . TYR A 1 107 ? -9.075 -2.592 12.759 1.00 90.69 107 TYR A N 1
ATOM 834 C CA . TYR A 1 107 ? -10.254 -3.247 13.308 1.00 90.69 107 TYR A CA 1
ATOM 835 C C . TYR A 1 107 ? -10.536 -2.645 14.679 1.00 90.69 107 TYR A C 1
ATOM 837 O O . TYR A 1 107 ? -9.834 -2.907 15.655 1.00 90.69 107 TYR A O 1
ATOM 845 N N . ARG A 1 108 ? -11.561 -1.795 14.744 1.00 82.00 108 ARG A N 1
ATOM 846 C CA . ARG A 1 108 ? -12.080 -1.303 16.020 1.00 82.00 108 ARG A CA 1
ATOM 847 C C . ARG A 1 108 ? -12.998 -2.367 16.609 1.00 82.00 108 ARG A C 1
ATOM 849 O O . ARG A 1 108 ? -13.820 -2.928 15.887 1.00 82.00 108 ARG A O 1
ATOM 856 N N . ASN A 1 109 ? -12.843 -2.630 17.900 1.00 70.88 109 ASN A N 1
ATOM 857 C CA . ASN A 1 109 ? -13.783 -3.423 18.678 1.00 70.88 109 ASN A CA 1
ATOM 858 C C . ASN A 1 109 ? -14.337 -2.546 19.804 1.00 70.88 109 ASN A C 1
ATOM 860 O O . ASN A 1 109 ? -13.600 -1.725 20.352 1.00 70.88 109 ASN A O 1
ATOM 864 N N . ALA A 1 110 ? -15.618 -2.692 20.130 1.00 60.97 110 ALA A N 1
ATOM 865 C CA . ALA A 1 110 ? -16.217 -1.951 21.232 1.00 60.97 110 ALA A CA 1
ATOM 866 C C . ALA A 1 110 ? -15.501 -2.332 22.542 1.00 60.97 110 ALA A C 1
ATOM 868 O O . ALA A 1 110 ? -15.459 -3.503 22.905 1.00 60.97 110 ALA A O 1
ATOM 869 N N . GLY A 1 111 ? -14.879 -1.355 23.211 1.00 62.56 111 GLY A N 1
ATOM 870 C CA . GLY A 1 111 ? -14.210 -1.544 24.507 1.00 62.56 111 GLY A CA 1
ATOM 871 C C . GLY A 1 111 ? -12.818 -2.195 24.481 1.00 62.56 111 GLY A C 1
ATOM 872 O O . GLY A 1 111 ? -12.232 -2.376 25.543 1.00 62.56 111 GLY A O 1
ATOM 873 N N . GLY A 1 112 ? -12.268 -2.530 23.307 1.00 68.81 112 GLY A N 1
ATOM 874 C CA . GLY A 1 112 ? -10.939 -3.142 23.168 1.00 68.81 112 GLY A CA 1
ATOM 875 C C . GLY A 1 112 ? -9.900 -2.210 22.544 1.00 68.81 112 GLY A C 1
ATOM 876 O O . GLY A 1 112 ? -10.238 -1.254 21.841 1.00 68.81 112 GLY A O 1
ATOM 877 N N . ALA A 1 113 ? -8.618 -2.518 22.753 1.00 73.31 113 ALA A N 1
ATOM 878 C CA . ALA A 1 113 ? -7.549 -1.837 22.038 1.00 73.31 113 ALA A CA 1
ATOM 879 C C . ALA A 1 113 ? -7.675 -2.054 20.518 1.00 73.31 113 ALA A C 1
ATOM 881 O O . ALA A 1 113 ? -8.088 -3.130 20.074 1.00 73.31 113 ALA A O 1
ATOM 882 N N . PRO A 1 114 ? -7.338 -1.048 19.690 1.00 81.88 114 PRO A N 1
ATOM 883 C CA . PRO A 1 114 ? -7.441 -1.192 18.249 1.00 81.88 114 PRO A CA 1
ATOM 884 C C . PRO A 1 114 ? -6.456 -2.257 17.758 1.00 81.88 114 PRO A C 1
ATOM 886 O O . PRO A 1 114 ? -5.261 -2.206 18.064 1.00 81.88 114 PRO A O 1
ATOM 889 N N . LEU A 1 115 ? -6.964 -3.193 16.956 1.00 89.50 115 LEU A N 1
ATOM 890 C CA . LEU A 1 115 ? -6.158 -4.197 16.274 1.00 89.50 115 LEU A CA 1
ATOM 891 C C . LEU A 1 115 ? -5.877 -3.728 14.845 1.00 89.50 115 LEU A C 1
ATOM 893 O O . LEU A 1 115 ? -6.764 -3.234 14.149 1.00 89.50 115 LEU A O 1
ATOM 897 N N . HIS A 1 116 ? -4.641 -3.872 14.396 1.00 93.12 116 HIS A N 1
ATOM 898 C CA . HIS A 1 116 ? -4.183 -3.430 13.090 1.00 93.12 116 HIS A CA 1
ATOM 899 C C . HIS A 1 116 ? -3.639 -4.620 12.305 1.00 93.12 116 HIS A C 1
ATOM 901 O O . HIS A 1 116 ? -2.771 -5.338 12.798 1.00 93.12 116 HIS A O 1
ATOM 907 N N . LEU A 1 117 ? -4.092 -4.788 11.061 1.00 96.06 117 LEU A N 1
ATOM 908 C CA . LEU A 1 117 ? -3.336 -5.558 10.075 1.00 96.06 117 LEU A CA 1
ATOM 909 C C . LEU A 1 117 ? -2.163 -4.694 9.631 1.00 96.06 117 LEU A C 1
ATOM 911 O O . LEU A 1 117 ? -2.379 -3.575 9.153 1.00 96.06 117 LEU A O 1
ATOM 915 N N . VAL A 1 118 ? -0.943 -5.192 9.803 1.00 96.12 118 VAL A N 1
ATOM 916 C CA . VAL A 1 118 ? 0.279 -4.446 9.507 1.00 96.12 118 VAL A CA 1
ATOM 917 C C . VAL A 1 118 ? 1.186 -5.195 8.548 1.00 96.12 118 VAL A C 1
ATOM 919 O O . VAL A 1 118 ? 1.226 -6.423 8.538 1.00 96.12 118 VAL A O 1
ATOM 922 N N . VAL A 1 119 ? 1.958 -4.435 7.777 1.00 95.62 119 VAL A N 1
ATOM 923 C CA . VAL A 1 119 ? 3.124 -4.945 7.053 1.00 95.62 119 VAL A CA 1
ATOM 924 C C . VAL A 1 119 ? 4.389 -4.354 7.665 1.00 95.62 119 VAL A C 1
ATOM 926 O O . VAL A 1 119 ? 4.419 -3.165 8.003 1.00 95.62 119 VAL A O 1
ATOM 929 N N . ARG A 1 120 ? 5.422 -5.178 7.830 1.00 92.56 120 ARG A N 1
ATOM 930 C CA . ARG A 1 120 ? 6.702 -4.779 8.413 1.00 92.56 120 ARG A CA 1
ATOM 931 C C . ARG A 1 120 ? 7.844 -4.955 7.430 1.00 92.56 120 ARG A C 1
ATOM 933 O O . ARG A 1 120 ? 7.837 -5.892 6.635 1.00 92.56 120 ARG A O 1
ATOM 940 N N . THR A 1 121 ? 8.835 -4.073 7.503 1.00 89.81 121 THR A N 1
ATOM 941 C CA . THR A 1 121 ? 10.117 -4.251 6.812 1.00 89.81 121 THR A CA 1
ATOM 942 C C . THR A 1 121 ? 11.229 -4.537 7.822 1.00 89.81 121 THR A C 1
ATOM 944 O O . THR A 1 121 ? 11.266 -3.909 8.886 1.00 89.81 121 THR A O 1
ATOM 947 N N . PRO A 1 122 ? 12.164 -5.451 7.505 1.00 82.44 122 PRO A N 1
ATOM 948 C CA . PRO A 1 122 ? 13.358 -5.673 8.312 1.00 82.44 122 PRO A CA 1
ATOM 949 C C . PRO A 1 122 ? 14.176 -4.380 8.492 1.00 82.44 122 PRO A C 1
ATOM 951 O O . PRO A 1 122 ? 14.057 -3.448 7.690 1.00 82.44 122 PRO A O 1
ATOM 954 N N . PRO A 1 123 ? 15.010 -4.279 9.536 1.00 74.00 123 PRO A N 1
ATOM 955 C CA . PRO A 1 123 ? 15.865 -3.140 9.800 1.00 74.00 123 PRO A CA 1
ATOM 956 C C . PRO A 1 123 ? 16.989 -3.112 8.774 1.00 74.00 123 PRO A C 1
ATOM 958 O O . PRO A 1 123 ? 17.256 -4.090 8.080 1.00 74.00 123 PRO A O 1
ATOM 961 N N . ALA A 1 124 ? 17.694 -1.986 8.727 1.00 70.69 124 ALA A N 1
ATOM 962 C CA . ALA A 1 124 ? 18.694 -1.735 7.698 1.00 70.69 124 ALA A CA 1
ATOM 963 C C . ALA A 1 124 ? 19.863 -2.737 7.706 1.00 70.69 124 ALA A C 1
ATOM 965 O O . ALA A 1 124 ? 20.506 -2.906 6.679 1.00 70.69 124 ALA A O 1
ATOM 966 N N . TRP A 1 125 ? 20.133 -3.374 8.849 1.00 60.06 125 TRP A N 1
ATOM 967 C CA . TRP A 1 125 ? 21.242 -4.311 9.040 1.00 60.06 125 TRP A CA 1
ATOM 968 C C . TRP A 1 125 ? 20.881 -5.776 8.769 1.00 60.06 125 TRP A C 1
ATOM 970 O O . TRP A 1 125 ? 21.775 -6.612 8.755 1.00 60.06 125 TRP A O 1
ATOM 980 N N . ALA A 1 126 ? 19.600 -6.114 8.601 1.00 58.28 126 ALA A N 1
ATOM 981 C CA . ALA A 1 126 ? 19.208 -7.492 8.329 1.00 58.28 126 ALA A CA 1
ATOM 982 C C . ALA A 1 126 ? 19.424 -7.812 6.841 1.00 58.28 126 ALA A C 1
ATOM 984 O O . ALA A 1 126 ? 18.888 -7.113 5.978 1.00 58.28 126 ALA A O 1
ATOM 985 N N . ASP A 1 127 ? 20.117 -8.915 6.542 1.00 47.34 127 ASP A N 1
ATOM 986 C CA . ASP A 1 127 ? 20.409 -9.393 5.174 1.00 47.34 127 ASP A CA 1
ATOM 987 C C . ASP A 1 127 ? 19.152 -9.715 4.331 1.00 47.34 127 ASP A C 1
ATOM 989 O O . ASP A 1 127 ? 19.230 -9.994 3.137 1.00 47.34 127 ASP A O 1
ATOM 993 N N . ALA A 1 128 ? 17.958 -9.611 4.923 1.00 52.97 128 ALA A N 1
ATOM 994 C CA . ALA A 1 128 ? 16.655 -9.779 4.284 1.00 52.97 128 ALA A CA 1
ATOM 995 C C . ALA A 1 128 ? 16.070 -8.468 3.712 1.00 52.97 128 ALA A C 1
ATOM 997 O O . ALA A 1 128 ? 14.849 -8.319 3.640 1.00 52.97 128 ALA A O 1
ATOM 998 N N . GLY A 1 129 ? 16.906 -7.508 3.301 1.00 55.47 129 GLY A N 1
ATOM 999 C CA . GLY A 1 129 ? 16.547 -6.102 3.052 1.00 55.47 129 GLY A CA 1
ATOM 1000 C C . GLY A 1 129 ? 15.443 -5.798 2.023 1.00 55.47 129 GLY A C 1
ATOM 1001 O O . GLY A 1 129 ? 15.130 -4.628 1.824 1.00 55.47 129 GLY A O 1
ATOM 1002 N N . GLN A 1 130 ? 14.840 -6.794 1.364 1.00 70.69 130 GLN A N 1
ATOM 1003 C CA . GLN A 1 130 ? 13.685 -6.649 0.462 1.00 70.69 130 GLN A CA 1
ATOM 1004 C C . GLN A 1 130 ? 12.516 -7.615 0.764 1.00 70.69 130 GLN A C 1
ATOM 1006 O O . GLN A 1 130 ? 11.595 -7.714 -0.058 1.00 70.69 130 GLN A O 1
ATOM 1011 N N . ARG A 1 131 ? 12.537 -8.329 1.897 1.00 80.75 131 ARG A N 1
ATOM 1012 C CA . ARG A 1 131 ? 11.390 -9.101 2.403 1.00 80.75 131 ARG A CA 1
ATOM 1013 C C . ARG A 1 131 ? 10.479 -8.210 3.242 1.00 80.75 131 ARG A C 1
ATOM 1015 O O . ARG A 1 131 ? 10.895 -7.163 3.736 1.00 80.75 131 ARG A O 1
ATOM 1022 N N . MET A 1 132 ? 9.228 -8.618 3.376 1.00 90.75 132 MET A N 1
ATOM 1023 C CA . MET A 1 132 ? 8.257 -7.986 4.264 1.00 90.75 132 MET A CA 1
ATOM 1024 C C . MET A 1 132 ? 7.579 -9.065 5.090 1.00 90.75 132 MET A C 1
ATOM 1026 O O . MET A 1 132 ? 7.490 -10.196 4.626 1.00 90.75 132 MET A O 1
ATOM 1030 N N . SER A 1 133 ? 7.050 -8.721 6.258 1.00 92.06 133 SER A N 1
ATOM 1031 C CA . SER A 1 133 ? 6.160 -9.622 6.989 1.00 92.06 133 SER A CA 1
ATOM 1032 C C . SER A 1 133 ? 4.773 -9.023 7.158 1.00 92.06 133 SER A C 1
ATOM 1034 O O . SER A 1 133 ? 4.627 -7.824 7.397 1.00 92.06 133 SER A O 1
ATOM 1036 N N . LEU A 1 134 ? 3.747 -9.853 6.998 1.00 95.75 134 LEU A N 1
ATOM 1037 C CA . LEU A 1 134 ? 2.354 -9.511 7.254 1.00 95.75 134 LEU A CA 1
ATOM 1038 C C . LEU A 1 134 ? 1.980 -10.041 8.635 1.00 95.75 134 LEU A C 1
ATOM 1040 O O . LEU A 1 134 ? 2.044 -11.245 8.853 1.00 95.75 134 LEU A O 1
ATOM 1044 N N . ALA A 1 135 ? 1.585 -9.157 9.545 1.00 93.88 135 ALA A N 1
ATOM 1045 C CA . ALA A 1 135 ? 1.321 -9.505 10.938 1.00 93.88 135 ALA A CA 1
ATOM 1046 C C . ALA A 1 135 ? 0.127 -8.724 11.498 1.00 93.88 135 ALA A C 1
ATOM 1048 O O . ALA A 1 135 ? -0.380 -7.785 10.877 1.00 93.88 135 ALA A O 1
ATOM 1049 N N . LEU A 1 136 ? -0.305 -9.083 12.706 1.00 92.94 136 LEU A N 1
ATOM 1050 C CA . LEU A 1 136 ? -1.208 -8.254 13.500 1.00 92.94 136 LEU A CA 1
ATOM 1051 C C . LEU A 1 136 ? -0.427 -7.436 14.522 1.00 92.94 136 LEU A C 1
ATOM 1053 O O . LEU A 1 136 ? 0.608 -7.847 15.047 1.00 92.94 136 LEU A O 1
ATOM 1057 N N . TRP A 1 137 ? -0.941 -6.249 14.802 1.00 90.69 137 TRP A N 1
ATOM 1058 C CA . TRP A 1 137 ? -0.474 -5.404 15.885 1.00 90.69 137 TRP A CA 1
ATOM 1059 C C . TRP A 1 137 ? -1.661 -4.989 16.747 1.00 90.69 137 TRP A C 1
ATOM 1061 O O . TRP A 1 137 ? -2.691 -4.572 16.222 1.00 90.69 137 TRP A O 1
ATOM 1071 N N . GLU A 1 138 ? -1.513 -5.089 18.061 1.00 85.94 138 GLU A N 1
ATOM 1072 C CA . GLU A 1 138 ? -2.524 -4.682 19.033 1.00 85.94 138 GLU A CA 1
ATOM 1073 C C . GLU A 1 138 ? -1.994 -3.494 19.832 1.00 85.94 138 GLU A C 1
ATOM 1075 O O . GLU A 1 138 ? -0.859 -3.517 20.318 1.00 85.94 138 GLU A O 1
ATOM 1080 N N . GLY A 1 139 ? -2.805 -2.445 19.957 1.00 71.06 139 GLY A N 1
ATOM 1081 C CA . GLY A 1 139 ? -2.452 -1.318 20.810 1.00 71.06 139 GLY A CA 1
ATOM 1082 C C . GLY A 1 139 ? -2.377 -1.724 22.276 1.00 71.06 139 GLY A C 1
ATOM 1083 O O . GLY A 1 139 ? -3.271 -2.381 22.794 1.00 71.06 139 GLY A O 1
ATOM 1084 N N . SER A 1 140 ? -1.340 -1.286 22.988 1.00 58.03 140 SER A N 1
ATOM 1085 C CA . SER A 1 140 ? -1.468 -1.157 24.440 1.00 58.03 140 SER A CA 1
ATOM 1086 C C . SER A 1 140 ? -2.431 0.001 24.688 1.00 58.03 140 SER A C 1
ATOM 1088 O O . SER A 1 140 ? -2.188 1.104 24.204 1.00 58.03 140 SER A O 1
ATOM 1090 N N . GLY A 1 141 ? -3.522 -0.228 25.420 1.00 44.03 141 GLY A N 1
ATOM 1091 C CA . GLY A 1 141 ? -4.503 0.809 25.767 1.00 44.03 141 GLY A CA 1
ATOM 1092 C C . GLY A 1 141 ? -3.947 1.974 26.599 1.00 44.03 141 GLY A C 1
ATOM 1093 O O . GLY A 1 141 ? -4.687 2.907 26.860 1.00 44.03 141 GLY A O 1
ATOM 1094 N N . ASN A 1 142 ? -2.669 1.942 26.985 1.00 35.94 142 ASN A N 1
ATOM 1095 C CA . ASN A 1 142 ? -1.935 3.034 27.617 1.00 35.94 142 ASN A CA 1
ATOM 1096 C C . ASN A 1 142 ? -0.457 2.946 27.200 1.00 35.94 142 ASN A C 1
ATOM 1098 O O . ASN A 1 142 ? 0.222 1.970 27.536 1.00 35.94 142 ASN A O 1
ATOM 1102 N N . ASP A 1 143 ? 0.043 3.955 26.486 1.00 39.53 143 ASP A N 1
ATOM 1103 C CA . ASP A 1 143 ? 1.479 4.225 26.367 1.00 39.53 143 ASP A CA 1
ATOM 1104 C C . ASP A 1 143 ? 1.911 4.993 27.625 1.00 39.53 143 ASP A C 1
ATOM 1106 O O . ASP A 1 143 ? 1.912 6.222 27.655 1.00 39.53 143 ASP A O 1
ATOM 1110 N N . VAL A 1 144 ? 2.264 4.263 28.687 1.00 33.16 144 VAL A N 1
ATOM 1111 C CA . VAL A 1 144 ? 3.182 4.787 29.706 1.00 33.16 144 VAL A CA 1
ATOM 1112 C C . VAL A 1 144 ? 4.587 4.345 29.281 1.00 33.16 144 VAL A C 1
ATOM 1114 O O . VAL A 1 144 ? 4.839 3.138 29.209 1.00 33.16 144 VAL A O 1
ATOM 1117 N N . PRO A 1 145 ? 5.510 5.268 28.961 1.00 35.31 145 PRO A N 1
ATOM 1118 C CA . PRO A 1 145 ? 6.880 4.904 28.625 1.00 35.31 145 PRO A CA 1
ATOM 1119 C C . PRO A 1 145 ? 7.571 4.346 29.876 1.00 35.31 145 PRO A C 1
ATOM 1121 O O . PRO A 1 145 ? 7.721 5.075 30.852 1.00 35.31 145 PRO A O 1
ATOM 1124 N N . GLY A 1 146 ? 8.015 3.082 29.859 1.00 35.50 146 GLY A N 1
ATOM 1125 C CA . GLY A 1 146 ? 9.013 2.621 30.837 1.00 35.50 146 GLY A CA 1
ATOM 1126 C C . GLY A 1 146 ? 8.826 1.274 31.538 1.00 35.50 146 GLY A C 1
ATOM 1127 O O . GLY A 1 146 ? 9.436 1.100 32.590 1.00 35.50 146 GLY A O 1
ATOM 1128 N N . HIS A 1 147 ? 8.071 0.300 31.013 1.00 28.58 147 HIS A N 1
ATOM 1129 C CA . HIS A 1 147 ? 8.110 -1.064 31.574 1.00 28.58 147 HIS A CA 1
ATOM 1130 C C . HIS A 1 147 ? 8.552 -2.136 30.564 1.00 28.58 147 HIS A C 1
ATOM 1132 O O . HIS A 1 147 ? 7.888 -2.324 29.541 1.00 28.58 147 HIS A O 1
ATOM 1138 N N . PRO A 1 148 ? 9.667 -2.852 30.829 1.00 33.75 148 PRO A N 1
ATOM 1139 C CA . PRO A 1 148 ? 10.140 -3.925 29.967 1.00 33.75 148 PRO A CA 1
ATOM 1140 C C . PRO A 1 148 ? 9.249 -5.158 30.145 1.00 33.75 148 PRO A C 1
ATOM 1142 O O . PRO A 1 148 ? 9.058 -5.650 31.256 1.00 33.75 148 PRO A O 1
ATOM 1145 N N . ARG A 1 149 ? 8.700 -5.674 29.040 1.00 40.69 149 ARG A N 1
ATOM 1146 C CA . ARG A 1 149 ? 7.966 -6.943 29.046 1.00 40.69 149 ARG A CA 1
ATOM 1147 C C . ARG A 1 149 ? 8.933 -8.111 28.888 1.00 40.69 149 ARG A C 1
ATOM 1149 O O . ARG A 1 149 ? 9.671 -8.204 27.911 1.00 40.69 149 ARG A O 1
ATOM 1156 N N . THR A 1 150 ? 8.883 -9.010 29.860 1.00 38.69 150 THR A N 1
ATOM 1157 C CA . THR A 1 150 ? 9.536 -10.313 29.884 1.00 38.69 150 THR A CA 1
ATOM 1158 C C . THR A 1 150 ? 8.793 -11.291 28.973 1.00 38.69 150 THR A C 1
ATOM 1160 O O . THR A 1 150 ? 7.868 -11.975 29.392 1.00 38.69 150 THR A O 1
ATOM 1163 N N . HIS A 1 151 ? 9.224 -11.402 27.718 1.00 35.72 151 HIS A N 1
ATOM 1164 C CA . HIS A 1 151 ? 9.029 -12.626 26.943 1.00 35.72 151 HIS A CA 1
ATOM 1165 C C . HIS A 1 151 ? 10.372 -13.058 26.360 1.00 35.72 151 HIS A C 1
ATOM 1167 O O . HIS A 1 151 ? 11.025 -12.338 25.606 1.00 35.72 151 HIS A O 1
ATOM 1173 N N . ARG A 1 152 ? 10.811 -14.232 26.811 1.00 39.41 152 ARG A N 1
ATOM 1174 C CA . ARG A 1 152 ? 12.028 -14.914 26.385 1.00 39.41 152 ARG A CA 1
ATOM 1175 C C . ARG A 1 152 ? 11.808 -15.425 24.956 1.00 39.41 152 ARG A C 1
ATOM 1177 O O . ARG A 1 152 ? 10.776 -16.035 24.700 1.00 39.41 152 ARG A O 1
ATOM 1184 N N . HIS A 1 153 ? 12.817 -15.203 24.110 1.00 34.03 153 HIS A N 1
ATOM 1185 C CA . HIS A 1 153 ? 13.002 -15.626 22.709 1.00 34.03 153 HIS A CA 1
ATOM 1186 C C . HIS A 1 153 ? 12.732 -14.550 21.625 1.00 34.03 153 HIS A C 1
ATOM 1188 O O . HIS A 1 153 ? 11.620 -14.375 21.149 1.00 34.03 153 HIS A O 1
ATOM 1194 N N . LEU A 1 154 ? 13.851 -13.901 21.240 1.00 38.72 154 LEU A N 1
ATOM 1195 C CA . LEU A 1 154 ? 14.145 -12.977 20.123 1.00 38.72 154 LEU A CA 1
ATOM 1196 C C . LEU A 1 154 ? 13.404 -11.620 20.071 1.00 38.72 154 LEU A C 1
ATOM 1198 O O . LEU A 1 154 ? 12.207 -11.590 19.812 1.00 38.72 154 LEU A O 1
ATOM 1202 N N . PRO A 1 155 ? 14.111 -10.472 20.173 1.00 51.12 155 PRO A N 1
ATOM 1203 C CA . PRO A 1 155 ? 13.575 -9.180 19.759 1.00 51.12 155 PRO A CA 1
ATOM 1204 C C . PRO A 1 155 ? 14.085 -8.810 18.356 1.00 51.12 155 PRO A C 1
ATOM 1206 O O . PRO A 1 155 ? 15.256 -8.447 18.220 1.00 51.12 155 PRO A O 1
ATOM 1209 N N . PRO A 1 156 ? 13.250 -8.813 17.300 1.00 50.25 156 PRO A N 1
ATOM 1210 C CA . PRO A 1 156 ? 13.657 -8.237 16.038 1.00 50.25 156 PRO A CA 1
ATOM 1211 C C . PRO A 1 156 ? 12.789 -7.018 15.713 1.00 50.25 156 PRO A C 1
ATOM 1213 O O . PRO A 1 156 ? 11.641 -7.124 15.291 1.00 50.25 156 PRO A O 1
ATOM 1216 N N . HIS A 1 157 ? 13.440 -5.857 15.813 1.00 46.47 157 HIS A N 1
ATOM 1217 C CA . HIS A 1 157 ? 13.351 -4.740 14.863 1.00 46.47 157 HIS A CA 1
ATOM 1218 C C . HIS A 1 157 ? 12.666 -3.448 15.353 1.00 46.47 157 HIS A C 1
ATOM 1220 O O . HIS A 1 157 ? 11.584 -3.471 15.939 1.00 46.47 157 HIS A O 1
ATOM 1226 N N . PRO A 1 158 ? 13.313 -2.284 15.136 1.00 50.31 158 PRO A N 1
ATOM 1227 C CA . PRO A 1 158 ? 12.978 -1.052 15.825 1.00 50.31 158 PRO A CA 1
ATOM 1228 C C . PRO A 1 158 ? 11.884 -0.321 15.052 1.00 50.31 158 PRO A C 1
ATOM 1230 O O . PRO A 1 158 ? 12.183 0.417 14.132 1.00 50.31 158 PRO A O 1
ATOM 1233 N N . HIS A 1 159 ? 10.627 -0.587 15.395 1.00 55.97 159 HIS A N 1
ATOM 1234 C CA . HIS A 1 159 ? 9.494 0.348 15.437 1.00 55.97 159 HIS A CA 1
ATOM 1235 C C . HIS A 1 159 ? 8.284 -0.490 15.886 1.00 55.97 159 HIS A C 1
ATOM 1237 O O . HIS A 1 159 ? 7.553 -1.028 15.049 1.00 55.97 159 HIS A O 1
ATOM 1243 N N . PRO A 1 160 ? 8.085 -0.657 17.209 1.00 69.06 160 PRO A N 1
ATOM 1244 C CA . PRO A 1 160 ? 7.108 -1.602 17.749 1.00 69.06 160 PRO A CA 1
ATOM 1245 C C . PRO A 1 160 ? 5.656 -1.196 17.476 1.00 69.06 160 PRO A C 1
ATOM 1247 O O . PRO A 1 160 ? 4.758 -1.982 17.754 1.00 69.06 160 PRO A O 1
ATOM 1250 N N . HIS A 1 161 ? 5.416 0.002 16.932 1.00 80.75 161 HIS A N 1
ATOM 1251 C CA . HIS A 1 161 ? 4.092 0.569 16.698 1.00 80.75 161 HIS A CA 1
ATOM 1252 C C . HIS A 1 161 ? 3.945 1.060 15.250 1.00 80.75 161 HIS A C 1
ATOM 1254 O O . HIS A 1 161 ? 4.937 1.498 14.658 1.00 80.75 161 HIS A O 1
ATOM 1260 N N . PRO A 1 162 ? 2.724 1.026 14.680 1.00 87.38 162 PRO A N 1
ATOM 1261 C CA . PRO A 1 162 ? 2.451 1.577 13.360 1.00 87.38 162 PRO A CA 1
ATOM 1262 C C . PRO A 1 162 ? 2.878 3.045 13.245 1.00 87.38 162 PRO A C 1
ATOM 1264 O O . PRO A 1 162 ? 2.447 3.894 14.029 1.00 87.38 162 PRO A O 1
ATOM 1267 N N . ASP A 1 163 ? 3.704 3.357 12.248 1.00 87.31 163 ASP A N 1
ATOM 1268 C CA . ASP A 1 163 ? 4.167 4.723 12.012 1.00 87.31 163 ASP A CA 1
ATOM 1269 C C . ASP A 1 163 ? 3.003 5.591 11.503 1.00 87.31 163 ASP A C 1
ATOM 1271 O O . ASP A 1 163 ? 2.375 5.304 10.479 1.00 87.31 163 ASP A O 1
ATOM 1275 N N . ARG A 1 164 ? 2.727 6.696 12.207 1.00 89.69 164 ARG A N 1
ATOM 1276 C CA . ARG A 1 164 ? 1.650 7.644 11.874 1.00 89.69 164 ARG A CA 1
ATOM 1277 C C . ARG A 1 164 ? 1.819 8.271 10.486 1.00 89.69 164 ARG A C 1
ATOM 1279 O O . ARG A 1 164 ? 0.828 8.669 9.884 1.00 89.69 164 ARG A O 1
ATOM 1286 N N . ARG A 1 165 ? 3.047 8.334 9.959 1.00 90.19 165 ARG A N 1
ATOM 1287 C CA . ARG A 1 165 ? 3.355 8.829 8.609 1.00 90.19 165 ARG A CA 1
ATOM 1288 C C . ARG A 1 165 ? 2.999 7.822 7.514 1.00 90.19 165 ARG A C 1
ATOM 1290 O O . ARG A 1 165 ? 2.794 8.219 6.369 1.00 90.19 165 ARG A O 1
ATOM 1297 N N . PHE A 1 166 ? 2.930 6.531 7.824 1.00 91.62 166 PHE A N 1
ATOM 1298 C CA . PHE A 1 166 ? 2.768 5.472 6.829 1.00 91.62 166 PHE A CA 1
ATOM 1299 C C . PHE A 1 166 ? 1.472 4.680 7.064 1.00 91.62 166 PHE A C 1
ATOM 1301 O O . PHE A 1 166 ? 1.460 3.564 7.584 1.00 91.62 166 PHE A O 1
ATOM 1308 N N . ARG A 1 167 ? 0.358 5.297 6.651 1.00 92.88 167 ARG A N 1
ATOM 1309 C CA . ARG A 1 167 ? -1.025 4.829 6.842 1.00 92.88 167 ARG A CA 1
ATOM 1310 C C . ARG A 1 167 ? -1.646 4.365 5.518 1.00 92.88 167 ARG A C 1
ATOM 1312 O O . ARG A 1 167 ? -2.255 5.159 4.793 1.00 92.88 167 ARG A O 1
ATOM 1319 N N . LEU A 1 168 ? -1.479 3.086 5.178 1.00 95.75 168 LEU A N 1
ATOM 1320 C CA . LEU A 1 168 ? -2.133 2.4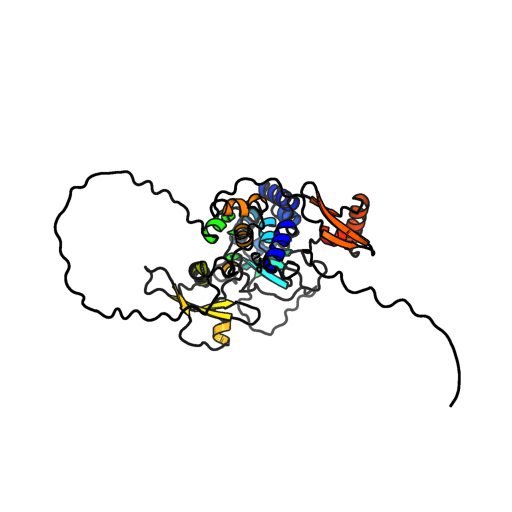73 4.011 1.00 95.75 168 LEU A CA 1
ATOM 1321 C C . LEU A 1 168 ? -3.572 2.020 4.310 1.00 95.75 168 LEU A C 1
ATOM 1323 O O . LEU A 1 168 ? -4.328 1.736 3.384 1.00 95.75 168 LEU A O 1
ATOM 1327 N N . ASP A 1 169 ? -3.992 2.050 5.575 1.00 95.38 169 ASP A N 1
ATOM 1328 C CA . ASP A 1 169 ? -5.387 1.893 5.999 1.00 95.38 169 ASP A CA 1
ATOM 1329 C C . ASP A 1 169 ? -6.308 2.986 5.454 1.00 95.38 169 ASP A C 1
ATOM 1331 O O . ASP A 1 169 ? -7.475 2.713 5.172 1.00 95.38 169 ASP A O 1
ATOM 1335 N N . LEU A 1 170 ? -5.771 4.187 5.223 1.00 95.00 170 LEU A N 1
ATOM 1336 C CA . LEU A 1 170 ? -6.484 5.288 4.565 1.00 95.00 170 LEU A CA 1
ATOM 1337 C C . LEU A 1 170 ? -6.467 5.175 3.030 1.00 95.00 170 LEU A C 1
ATOM 1339 O O . LEU A 1 170 ? -7.275 5.799 2.350 1.00 95.00 170 LEU A O 1
ATOM 1343 N N . HIS A 1 171 ? -5.589 4.334 2.478 1.00 94.62 171 HIS A N 1
ATOM 1344 C CA . HIS A 1 171 ? -5.317 4.228 1.045 1.00 94.62 171 HIS A CA 1
ATOM 1345 C C . HIS A 1 171 ? -5.433 2.778 0.564 1.00 94.62 171 HIS A C 1
ATOM 1347 O O . HIS A 1 171 ? -4.516 2.249 -0.065 1.00 94.62 171 HIS A O 1
ATOM 1353 N N . ARG A 1 172 ? -6.566 2.119 0.856 1.00 95.19 172 ARG A N 1
ATOM 1354 C CA . ARG A 1 172 ? -6.761 0.699 0.505 1.00 95.19 172 ARG A CA 1
ATOM 1355 C C . ARG A 1 172 ? -6.544 0.398 -0.976 1.00 95.19 172 ARG A C 1
ATOM 1357 O O . ARG A 1 172 ? -6.035 -0.660 -1.298 1.00 95.19 172 ARG A O 1
ATOM 1364 N N . HIS A 1 173 ? -6.825 1.345 -1.867 1.00 95.31 173 HIS A N 1
ATOM 1365 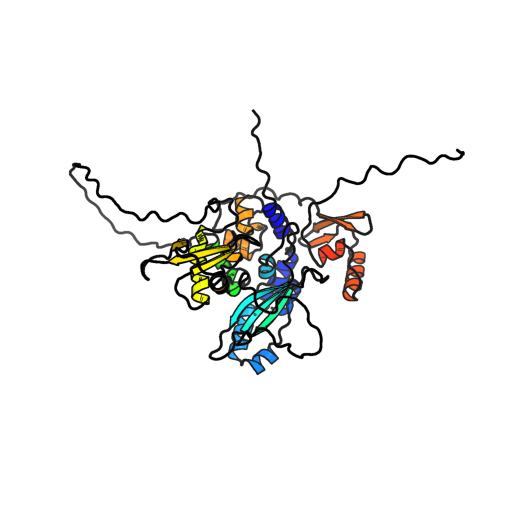C CA . HIS A 1 173 ? -6.570 1.224 -3.306 1.00 95.31 173 HIS A CA 1
ATOM 1366 C C . HIS A 1 173 ? -5.096 0.967 -3.688 1.00 95.31 173 HIS A C 1
ATOM 1368 O O . HIS A 1 173 ? -4.812 0.690 -4.847 1.00 95.31 173 HIS A O 1
ATOM 1374 N N . LEU A 1 174 ? -4.159 1.059 -2.738 1.00 96.56 174 LEU A N 1
ATOM 1375 C CA . LEU A 1 174 ? -2.740 0.736 -2.919 1.00 96.56 174 LEU A CA 1
ATOM 1376 C C . LEU A 1 174 ? -2.376 -0.715 -2.562 1.00 96.56 174 LEU A C 1
ATOM 1378 O O . LEU A 1 174 ? -1.204 -1.069 -2.631 1.00 96.56 174 LEU A O 1
ATOM 1382 N N . TRP A 1 175 ? -3.329 -1.543 -2.133 1.00 97.44 175 TRP A N 1
ATOM 1383 C CA . TRP A 1 175 ? -3.071 -2.948 -1.787 1.00 97.44 175 TRP A CA 1
ATOM 1384 C C . TRP A 1 175 ? -4.303 -3.859 -1.902 1.00 97.44 175 TRP A C 1
ATOM 1386 O O . TRP A 1 175 ? -4.152 -5.065 -2.045 1.00 97.44 175 TRP A O 1
ATOM 1396 N N . ASP A 1 176 ? -5.516 -3.316 -1.841 1.00 97.19 176 ASP A N 1
ATOM 1397 C CA . ASP A 1 176 ? -6.786 -4.029 -1.993 1.00 97.19 176 ASP A CA 1
ATOM 1398 C C . ASP A 1 176 ? -7.181 -4.042 -3.476 1.00 97.19 176 ASP A C 1
ATOM 1400 O O . ASP A 1 176 ? -7.512 -3.002 -4.056 1.00 97.19 176 ASP A O 1
ATOM 1404 N N . ALA A 1 177 ? -7.157 -5.226 -4.091 1.00 95.94 177 ALA A N 1
ATOM 1405 C CA . ALA A 1 177 ? -7.464 -5.403 -5.508 1.00 95.94 177 ALA A CA 1
ATOM 1406 C C . ALA A 1 177 ? -8.891 -4.970 -5.867 1.00 95.94 177 ALA A C 1
ATOM 1408 O O . ALA A 1 177 ? -9.121 -4.465 -6.961 1.00 95.94 177 ALA A O 1
ATOM 1409 N N . ALA A 1 178 ? -9.850 -5.133 -4.951 1.00 94.56 178 ALA A N 1
ATOM 1410 C CA . ALA A 1 178 ? -11.239 -4.748 -5.184 1.00 94.56 178 ALA A CA 1
ATOM 1411 C C . ALA A 1 178 ? -11.436 -3.225 -5.126 1.00 94.56 178 ALA A C 1
ATOM 1413 O O . ALA A 1 178 ? -12.433 -2.710 -5.625 1.00 94.56 178 ALA A O 1
ATOM 1414 N N . ARG A 1 179 ? -10.486 -2.496 -4.528 1.00 95.19 179 ARG A N 1
ATOM 1415 C CA . ARG A 1 179 ? -10.519 -1.033 -4.404 1.00 95.19 179 ARG A CA 1
ATOM 1416 C C . ARG A 1 179 ? -9.482 -0.315 -5.260 1.00 95.19 179 ARG A C 1
ATOM 1418 O O . ARG A 1 179 ? -9.416 0.912 -5.205 1.00 95.19 179 ARG A O 1
ATOM 1425 N N . SER A 1 180 ? -8.684 -1.022 -6.058 1.00 93.75 180 SER A N 1
ATOM 1426 C CA . SER A 1 180 ? -7.600 -0.407 -6.835 1.00 93.75 180 SER A CA 1
ATOM 1427 C C . SER A 1 180 ? -8.098 0.648 -7.827 1.00 93.75 180 SER A C 1
ATOM 1429 O O . SER A 1 180 ? -7.415 1.644 -8.051 1.00 93.75 180 SER A O 1
ATOM 1431 N N . GLY A 1 181 ? -9.318 0.494 -8.356 1.00 90.12 181 GLY A N 1
ATOM 1432 C CA . GLY A 1 181 ? -9.945 1.475 -9.248 1.00 90.12 181 GLY A CA 1
ATOM 1433 C C . GLY A 1 181 ? -10.119 2.864 -8.621 1.00 90.12 181 GLY A C 1
ATOM 1434 O O . GLY A 1 181 ? -10.135 3.871 -9.323 1.00 90.12 181 GLY A O 1
ATOM 1435 N N . GLU A 1 182 ? -10.156 2.968 -7.291 1.00 91.81 182 GLU A N 1
ATOM 1436 C CA . GLU A 1 182 ? -10.248 4.267 -6.624 1.00 91.81 182 GLU A CA 1
ATOM 1437 C C . GLU A 1 182 ? -8.970 5.105 -6.727 1.00 91.81 182 GLU A C 1
ATOM 1439 O O . GLU A 1 182 ? -9.009 6.310 -6.464 1.00 91.81 182 GLU A O 1
ATOM 1444 N N . LEU A 1 183 ? -7.856 4.495 -7.150 1.00 91.81 183 LEU A N 1
ATOM 1445 C CA . LEU A 1 183 ? -6.628 5.211 -7.470 1.00 91.81 183 LEU A CA 1
ATOM 1446 C C . LEU A 1 183 ? -6.867 6.273 -8.559 1.00 91.81 183 LEU A C 1
ATOM 1448 O O . LEU A 1 183 ? -6.285 7.352 -8.482 1.00 91.81 183 LEU A O 1
ATOM 1452 N N . ALA A 1 184 ? -7.785 6.029 -9.501 1.00 88.44 184 ALA A N 1
ATOM 1453 C CA . ALA A 1 184 ? -8.148 6.982 -10.551 1.00 88.44 184 ALA A CA 1
ATOM 1454 C C . ALA A 1 184 ? -8.636 8.322 -9.963 1.00 88.44 184 ALA A C 1
ATOM 1456 O O . ALA A 1 184 ? -8.140 9.393 -10.323 1.00 88.44 184 ALA A O 1
ATOM 1457 N N . ARG A 1 185 ? -9.523 8.264 -8.954 1.00 84.06 185 ARG A N 1
ATOM 1458 C CA . ARG A 1 185 ? -10.036 9.456 -8.246 1.00 84.06 185 ARG A CA 1
ATOM 1459 C C . ARG A 1 185 ? -8.926 10.243 -7.560 1.00 84.06 185 ARG A C 1
ATOM 1461 O O . ARG A 1 185 ? -9.004 11.468 -7.464 1.00 84.06 185 ARG A O 1
ATOM 1468 N N . ARG A 1 186 ? -7.897 9.548 -7.068 1.00 84.06 186 ARG A N 1
ATOM 1469 C CA . ARG A 1 186 ? -6.725 10.172 -6.444 1.00 84.06 186 ARG A CA 1
ATOM 1470 C C . ARG A 1 186 ? -5.804 10.823 -7.474 1.00 84.06 186 ARG A C 1
ATOM 1472 O O . ARG A 1 186 ? -5.245 11.880 -7.194 1.00 84.06 186 ARG A O 1
ATOM 1479 N N . CYS A 1 187 ? -5.677 10.232 -8.657 1.00 83.12 187 CYS A N 1
ATOM 1480 C CA . CYS A 1 187 ? -4.869 10.765 -9.754 1.00 83.12 187 CYS A CA 1
ATOM 1481 C C . CYS A 1 187 ? -5.540 11.917 -10.521 1.00 83.12 187 CYS A C 1
ATOM 1483 O O . CYS A 1 187 ? -4.888 12.542 -11.356 1.00 83.12 187 CYS A O 1
ATOM 1485 N N . GLY A 1 188 ? -6.790 12.252 -10.186 1.00 72.50 188 GLY A N 1
ATOM 1486 C CA . GLY A 1 188 ? -7.519 13.376 -10.771 1.00 72.50 188 GLY A CA 1
ATOM 1487 C C . GLY A 1 188 ? -8.433 12.994 -11.933 1.00 72.50 188 GLY A C 1
ATOM 1488 O O . GLY A 1 188 ? -8.966 13.894 -12.573 1.00 72.50 188 GLY A O 1
ATOM 1489 N N . ALA A 1 189 ? -8.661 11.699 -12.186 1.00 61.69 189 ALA A N 1
ATOM 1490 C CA . ALA A 1 189 ? -9.751 11.270 -13.053 1.00 61.69 189 ALA A CA 1
ATOM 1491 C C . ALA A 1 189 ? -11.076 11.576 -12.340 1.00 61.69 189 ALA A C 1
ATOM 1493 O O . ALA A 1 189 ? -11.524 10.836 -11.458 1.00 61.69 189 ALA A O 1
ATOM 1494 N N . VAL A 1 190 ? -11.673 12.720 -12.669 1.00 41.97 190 VAL A N 1
ATOM 1495 C CA . VAL A 1 190 ? -13.071 12.993 -12.345 1.00 41.97 190 VAL A CA 1
ATOM 1496 C C . VAL A 1 190 ? -13.881 12.031 -13.199 1.00 41.97 190 VAL A C 1
ATOM 1498 O O . VAL A 1 190 ? -13.776 12.050 -14.422 1.00 41.97 190 VAL A O 1
ATOM 1501 N N . GLY A 1 191 ? -14.640 11.147 -12.554 1.00 37.31 191 GLY A N 1
ATOM 1502 C CA . GLY A 1 191 ? -15.586 10.309 -13.270 1.00 37.31 191 GLY A CA 1
ATOM 1503 C C . GLY A 1 191 ? -16.541 11.217 -14.032 1.00 37.31 191 GLY A C 1
ATOM 1504 O O . GLY A 1 191 ? -17.271 11.994 -13.419 1.00 37.31 191 GLY A O 1
ATOM 1505 N N . THR A 1 192 ? -16.544 11.112 -15.355 1.00 30.23 192 THR A N 1
ATOM 1506 C CA . THR A 1 192 ? -17.692 11.479 -16.175 1.00 30.23 192 THR A CA 1
ATOM 1507 C C . THR A 1 192 ? -18.830 10.539 -15.793 1.00 30.23 192 THR A C 1
ATOM 1509 O O . THR A 1 192 ? -19.117 9.548 -16.459 1.00 30.23 192 THR A O 1
ATOM 1512 N N . MET A 1 193 ? -19.481 10.824 -14.664 1.00 28.23 193 MET A N 1
ATOM 1513 C CA . MET A 1 193 ? -20.851 10.388 -14.479 1.00 28.23 193 MET A CA 1
ATOM 1514 C C . MET A 1 193 ? -21.661 11.133 -15.530 1.00 28.23 193 MET A C 1
ATOM 1516 O O . MET A 1 193 ? -21.926 12.325 -15.408 1.00 28.23 193 MET A O 1
ATOM 1520 N N . SER A 1 194 ? -21.961 10.410 -16.605 1.00 30.67 194 SER A N 1
ATOM 1521 C CA . SER A 1 194 ? -22.934 10.776 -17.617 1.00 30.67 194 SER A CA 1
ATOM 1522 C C . SER A 1 194 ? -24.268 11.048 -16.925 1.00 30.67 194 SER A C 1
ATOM 1524 O O . SER A 1 194 ? -25.039 10.134 -16.646 1.00 30.67 194 SER A O 1
ATOM 1526 N N . THR A 1 195 ? -24.536 12.310 -16.609 1.00 28.64 195 THR A N 1
ATOM 1527 C CA . THR A 1 195 ? -25.904 12.795 -16.477 1.00 28.64 195 THR A CA 1
ATOM 1528 C C . THR A 1 195 ? -26.343 13.200 -17.874 1.00 28.64 195 THR A C 1
ATOM 1530 O O . THR A 1 195 ? -26.299 14.372 -18.246 1.00 28.64 195 THR A O 1
ATOM 1533 N N . ALA A 1 196 ? -26.724 12.207 -18.677 1.00 28.38 196 ALA A N 1
ATOM 1534 C CA . ALA A 1 196 ? -27.627 12.456 -19.785 1.00 28.38 196 ALA A CA 1
ATOM 1535 C C . ALA A 1 196 ? -28.948 12.939 -19.168 1.00 28.38 196 ALA A C 1
ATOM 1537 O O . ALA A 1 196 ? -29.743 12.141 -18.677 1.00 28.38 196 ALA A O 1
ATOM 1538 N N . SER A 1 197 ? -29.132 14.256 -19.118 1.00 27.48 197 SER A N 1
ATOM 1539 C CA . SER A 1 197 ? -30.434 14.863 -18.861 1.00 27.48 197 SER A CA 1
ATOM 1540 C C . SER A 1 197 ? -31.136 15.022 -20.214 1.00 27.48 197 SER A C 1
ATOM 1542 O O . SER A 1 197 ? -30.495 15.506 -21.153 1.00 27.48 197 SER A O 1
ATOM 1544 N N . PRO A 1 198 ? -32.396 14.583 -20.372 1.00 29.72 198 PRO A N 1
ATOM 1545 C CA . PRO A 1 198 ? -33.090 14.658 -21.646 1.00 29.72 198 PRO A CA 1
ATOM 1546 C C . PRO A 1 198 ? -33.486 16.106 -21.958 1.00 29.72 198 PRO A C 1
ATOM 1548 O O . PRO A 1 198 ? -33.695 16.930 -21.068 1.00 29.72 198 PRO A O 1
ATOM 1551 N N . ALA A 1 199 ? -33.567 16.397 -23.252 1.00 31.41 199 ALA A N 1
ATOM 1552 C CA . ALA A 1 199 ? -33.964 17.681 -23.805 1.00 31.41 199 ALA A CA 1
ATOM 1553 C C . ALA A 1 199 ? -35.362 18.130 -23.343 1.00 31.41 199 ALA A C 1
ATOM 1555 O O . ALA A 1 199 ? -36.280 17.314 -23.282 1.00 31.41 199 ALA A O 1
ATOM 1556 N N . SER A 1 200 ? -35.546 19.440 -23.147 1.00 28.66 200 SER A N 1
ATOM 1557 C CA . SER A 1 200 ? -36.747 20.134 -23.626 1.00 28.66 200 SER A CA 1
ATOM 1558 C C . SER A 1 200 ? -36.515 21.644 -23.784 1.00 28.66 200 SER A C 1
ATOM 1560 O O . SER A 1 200 ? -35.603 22.220 -23.196 1.00 28.66 200 SER A O 1
ATOM 1562 N N . SER A 1 201 ? -37.325 22.223 -24.660 1.00 28.28 201 SER A N 1
ATOM 1563 C CA . SER A 1 201 ? -37.057 23.331 -25.578 1.00 28.28 201 SER A CA 1
ATOM 1564 C C . SER A 1 201 ? -37.357 24.758 -25.084 1.00 28.28 201 SER A C 1
ATOM 1566 O O . SER A 1 201 ? -38.119 24.958 -24.146 1.00 28.28 201 SER A O 1
ATOM 1568 N N . ALA A 1 202 ? -36.880 25.703 -25.912 1.00 27.66 202 ALA A N 1
ATOM 1569 C CA . ALA A 1 202 ? -37.498 26.975 -26.333 1.00 27.66 202 ALA A CA 1
ATOM 1570 C C . ALA A 1 202 ? -37.104 28.292 -25.620 1.00 27.66 202 ALA A C 1
ATOM 1572 O O . ALA A 1 202 ? -37.396 28.519 -24.451 1.00 27.66 202 ALA A O 1
ATOM 1573 N N . LEU A 1 203 ? -36.498 29.189 -26.416 1.00 32.41 203 LEU A N 1
ATOM 1574 C CA . LEU A 1 203 ? -36.455 30.656 -26.247 1.00 32.41 203 LEU A CA 1
ATOM 1575 C C . LEU A 1 203 ? -37.774 31.285 -26.776 1.00 32.41 203 LEU A C 1
ATOM 1577 O O . LEU A 1 203 ? -38.540 30.569 -27.430 1.00 32.41 203 LEU A O 1
ATOM 1581 N N . PRO A 1 204 ? -38.055 32.591 -26.546 1.00 35.88 204 PRO A N 1
ATOM 1582 C CA . PRO A 1 204 ? -37.507 33.660 -27.405 1.00 35.88 204 PRO A CA 1
ATOM 1583 C C . PRO A 1 204 ? -37.070 34.958 -26.667 1.00 35.88 204 PRO A C 1
ATOM 1585 O O . PRO A 1 204 ? -37.047 35.036 -25.444 1.00 35.88 204 PRO A O 1
ATOM 1588 N N . GLU A 1 205 ? -36.646 35.934 -27.474 1.00 25.61 205 GLU A N 1
ATOM 1589 C CA . GLU A 1 205 ? -35.685 37.040 -27.301 1.00 25.61 205 GLU A CA 1
ATOM 1590 C C . GLU A 1 205 ? -36.140 38.343 -26.571 1.00 25.61 205 GLU A C 1
ATOM 1592 O O . GLU A 1 205 ? -37.312 38.694 -26.618 1.00 25.61 205 GLU A O 1
ATOM 1597 N N . SER A 1 206 ? -35.150 39.038 -25.952 1.00 33.22 206 SER A N 1
ATOM 1598 C CA . SER A 1 206 ? -34.740 40.489 -25.900 1.00 33.22 206 SER A CA 1
ATOM 1599 C C . SER A 1 206 ? -35.752 41.655 -26.100 1.00 33.22 206 SER A C 1
ATOM 1601 O O . SER A 1 206 ? -36.753 41.421 -26.764 1.00 33.22 206 SER A O 1
ATOM 1603 N N . PRO A 1 207 ? -35.506 42.947 -25.679 1.00 40.25 207 PRO A N 1
ATOM 1604 C CA . PRO A 1 207 ? -34.205 43.684 -25.690 1.00 40.25 207 PRO A CA 1
ATOM 1605 C C . PRO A 1 207 ? -33.969 44.837 -24.646 1.00 40.25 207 PRO A C 1
ATOM 1607 O O . PRO A 1 207 ? -34.871 45.230 -23.916 1.00 40.25 207 PRO A O 1
ATOM 1610 N N . GLY A 1 208 ? -32.772 45.467 -24.651 1.00 24.58 208 GLY A N 1
ATOM 1611 C CA . GLY A 1 208 ? -32.592 46.904 -24.301 1.00 24.58 208 GLY A CA 1
ATOM 1612 C C . GLY A 1 208 ? -31.574 47.298 -23.201 1.00 24.58 208 GLY A C 1
ATOM 1613 O O . GLY A 1 208 ? -31.777 47.030 -22.028 1.00 24.58 208 GLY A O 1
ATOM 1614 N N . VAL A 1 209 ? -30.506 47.998 -23.606 1.00 29.73 209 VAL A N 1
ATOM 1615 C CA . VAL A 1 209 ? -29.333 48.591 -22.884 1.00 29.73 209 VAL A CA 1
ATOM 1616 C C . VAL A 1 209 ? -29.769 49.909 -22.141 1.00 29.73 209 VAL A C 1
ATOM 1618 O O . VAL A 1 209 ? -30.871 50.352 -22.463 1.00 29.73 209 VAL A O 1
ATOM 1621 N N . PRO A 1 210 ? -29.012 50.625 -21.246 1.00 36.03 210 PRO A N 1
ATOM 1622 C CA . PRO A 1 210 ? -27.551 50.672 -21.136 1.00 36.03 210 PRO A CA 1
ATOM 1623 C C . PRO A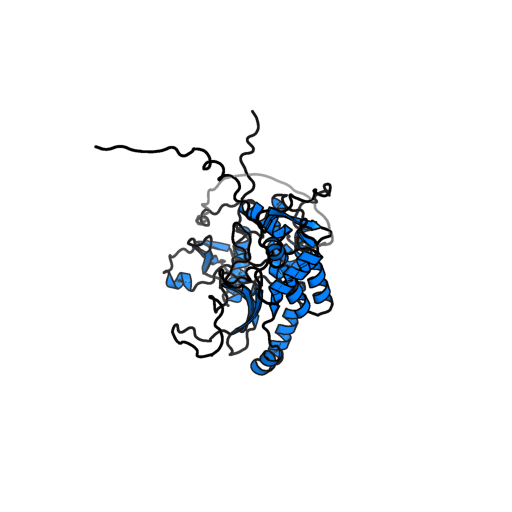 1 210 ? -26.872 50.834 -19.755 1.00 36.03 210 PRO A C 1
ATOM 1625 O O . PRO A 1 210 ? -27.477 50.964 -18.697 1.00 36.03 210 PRO A O 1
ATOM 1628 N N . ALA A 1 211 ? -25.538 50.802 -19.837 1.00 35.34 211 ALA A N 1
ATOM 1629 C CA . ALA A 1 211 ? -24.552 51.017 -18.790 1.00 35.34 211 ALA A CA 1
ATOM 1630 C C . ALA A 1 211 ? -24.694 52.362 -18.060 1.00 35.34 211 ALA A C 1
ATOM 1632 O O . ALA A 1 211 ? -24.833 53.405 -18.698 1.00 35.34 211 ALA A O 1
ATOM 1633 N N . SER A 1 212 ? -24.499 52.356 -16.738 1.00 27.12 212 SER A N 1
ATOM 1634 C CA . SER A 1 212 ? -23.925 53.508 -16.043 1.00 27.12 212 SER A CA 1
ATOM 1635 C C . SER A 1 212 ? -23.312 53.130 -14.691 1.00 27.12 212 SER A C 1
ATOM 1637 O O . SER A 1 212 ? -23.864 52.323 -13.947 1.00 27.12 212 SER A O 1
ATOM 1639 N N . ALA A 1 213 ? -22.208 53.822 -14.413 1.00 26.88 213 ALA A N 1
ATOM 1640 C CA . ALA A 1 213 ? -21.661 54.176 -13.110 1.00 26.88 213 ALA A CA 1
ATOM 1641 C C . ALA A 1 213 ? -21.038 53.059 -12.258 1.00 26.88 213 ALA A C 1
ATOM 1643 O O . ALA A 1 213 ? -21.677 52.344 -11.491 1.00 26.88 213 ALA A O 1
ATOM 1644 N N . ALA A 1 214 ? -19.707 53.039 -12.340 1.00 35.19 214 ALA A N 1
ATOM 1645 C CA . ALA A 1 214 ? -18.815 52.626 -11.276 1.00 35.19 214 ALA A CA 1
ATOM 1646 C C . ALA A 1 214 ? -19.302 53.125 -9.909 1.00 35.19 214 ALA A C 1
ATOM 1648 O O . ALA A 1 214 ? -19.528 54.319 -9.716 1.00 35.19 214 ALA A O 1
ATOM 1649 N N . SER A 1 215 ? -19.372 52.212 -8.947 1.00 27.78 215 SER A N 1
ATOM 1650 C CA . SER A 1 215 ? -19.228 52.578 -7.549 1.00 27.78 215 SER A CA 1
ATOM 1651 C C . SER A 1 215 ? -18.430 51.494 -6.846 1.00 27.78 215 SER A C 1
ATOM 1653 O O . SER A 1 215 ? -18.842 50.345 -6.697 1.00 27.78 215 SER A O 1
ATOM 1655 N N . SER A 1 216 ? -17.211 51.888 -6.514 1.00 36.03 216 SER A N 1
ATOM 1656 C CA . SER A 1 216 ? -16.235 51.204 -5.690 1.00 36.03 216 SER A CA 1
ATOM 1657 C C . SER A 1 216 ? -16.826 50.881 -4.320 1.00 36.03 216 SER A C 1
ATOM 1659 O O . SER A 1 216 ? -16.803 51.710 -3.413 1.00 36.03 216 SER A O 1
ATOM 1661 N N . ALA A 1 217 ? -17.323 49.657 -4.166 1.00 28.22 217 ALA A N 1
ATOM 1662 C CA . ALA A 1 217 ? -17.517 49.038 -2.867 1.00 28.22 217 ALA A CA 1
ATOM 1663 C C . ALA A 1 217 ? -16.354 48.070 -2.636 1.00 28.22 217 ALA A C 1
ATOM 1665 O O . ALA A 1 217 ? -16.223 47.048 -3.310 1.00 28.22 217 ALA A O 1
ATOM 1666 N N . SER A 1 218 ? -15.483 48.471 -1.712 1.00 32.06 218 SER A N 1
ATOM 1667 C CA . SER A 1 218 ? -14.413 47.682 -1.113 1.00 32.06 218 SER A CA 1
ATOM 1668 C C . SER A 1 218 ? -14.905 46.269 -0.789 1.00 32.06 218 SER A C 1
ATOM 1670 O O . SER A 1 218 ? -15.617 46.051 0.191 1.00 32.06 218 SER A O 1
ATOM 1672 N N . SER A 1 219 ? -14.545 45.304 -1.636 1.00 31.91 219 SER A N 1
ATOM 1673 C CA . SER A 1 219 ? -14.628 43.895 -1.284 1.00 31.91 219 SER A CA 1
ATOM 1674 C C . SER A 1 219 ? -13.420 43.617 -0.405 1.00 31.91 219 SER A C 1
ATOM 1676 O O . SER A 1 219 ? -12.354 43.253 -0.900 1.00 31.91 219 SER A O 1
ATOM 1678 N N . ASP A 1 220 ? -13.603 43.832 0.893 1.00 30.05 220 ASP A N 1
ATOM 1679 C CA . ASP A 1 220 ? -12.658 43.480 1.944 1.00 30.05 220 ASP A CA 1
ATOM 1680 C C . ASP A 1 220 ? -12.573 41.947 2.012 1.00 30.05 220 ASP A C 1
ATOM 1682 O O . ASP A 1 220 ? -13.242 41.252 2.777 1.00 30.05 220 ASP A O 1
ATOM 1686 N N . ARG A 1 221 ? -11.847 41.389 1.046 1.00 31.77 221 ARG A N 1
ATOM 1687 C CA . ARG A 1 221 ? -11.560 39.971 0.929 1.00 31.77 221 ARG A CA 1
ATOM 1688 C C . ARG A 1 221 ? -10.345 39.756 1.825 1.00 31.77 221 ARG A C 1
ATOM 1690 O O . ARG A 1 221 ? -9.276 40.237 1.454 1.00 31.77 221 ARG A O 1
ATOM 1697 N N . PRO A 1 222 ? -10.464 39.074 2.980 1.00 29.56 222 PRO A N 1
ATOM 1698 C CA . PRO A 1 222 ? -9.316 38.873 3.843 1.00 29.56 222 PRO A CA 1
ATOM 1699 C C . PRO A 1 222 ? -8.248 38.152 3.032 1.00 29.56 222 PRO A C 1
ATOM 1701 O O . PRO A 1 222 ? -8.480 37.068 2.487 1.00 29.56 222 PRO A O 1
ATOM 1704 N N . GLU A 1 223 ? -7.108 38.819 2.903 1.00 30.44 223 GLU A N 1
ATOM 1705 C CA . GLU A 1 223 ? -5.931 38.355 2.195 1.00 30.44 223 GLU A CA 1
ATOM 1706 C C . GLU A 1 223 ? -5.452 37.078 2.897 1.00 30.44 223 GLU A C 1
ATOM 1708 O O . GLU A 1 223 ? -4.773 37.094 3.924 1.00 30.44 223 GLU A O 1
ATOM 1713 N N . LEU A 1 224 ? -5.933 35.932 2.408 1.00 35.25 224 LEU A N 1
ATOM 1714 C CA . LEU A 1 224 ? -5.506 34.619 2.860 1.00 35.25 224 LEU A CA 1
ATOM 1715 C C . LEU A 1 224 ? -4.012 34.532 2.569 1.00 35.25 224 LEU A C 1
ATOM 1717 O O . LEU A 1 224 ? -3.619 34.419 1.408 1.00 35.25 224 LEU A O 1
ATOM 1721 N N . SER A 1 225 ? -3.189 34.595 3.619 1.00 38.12 225 SER A N 1
ATOM 1722 C CA . SER A 1 225 ? -1.757 34.347 3.497 1.00 38.12 225 SER A CA 1
ATOM 1723 C C . SER A 1 225 ? -1.552 33.066 2.681 1.00 38.12 225 SER A C 1
ATOM 1725 O O . SER A 1 225 ? -2.186 32.048 3.001 1.00 38.12 225 SER A O 1
ATOM 1727 N N . PRO A 1 226 ? -0.719 33.090 1.624 1.00 45.81 226 PRO A N 1
ATOM 1728 C CA . PRO A 1 226 ? -0.502 31.913 0.804 1.00 45.81 226 PRO A CA 1
ATOM 1729 C C . PRO A 1 226 ? -0.071 30.747 1.693 1.00 45.81 226 PRO A C 1
ATOM 1731 O O . PRO A 1 226 ? 0.692 30.928 2.648 1.00 45.81 226 PRO A O 1
ATOM 1734 N N . LEU A 1 227 ? -0.535 29.534 1.372 1.00 56.25 227 LEU A N 1
ATOM 1735 C CA . LEU A 1 227 ? 0.128 28.321 1.854 1.00 56.25 227 LEU A CA 1
ATOM 1736 C C . LEU A 1 227 ? 1.647 28.508 1.667 1.00 56.25 227 LEU A C 1
ATOM 1738 O O . LEU A 1 227 ? 2.040 29.122 0.669 1.00 56.25 227 LEU A O 1
ATOM 1742 N N . PRO A 1 228 ? 2.496 28.027 2.599 1.00 54.34 228 PRO A N 1
ATOM 1743 C CA . PRO A 1 228 ? 3.946 28.228 2.520 1.00 54.34 228 PRO A CA 1
ATOM 1744 C C . PRO A 1 228 ? 4.418 27.942 1.097 1.00 54.34 228 PRO A C 1
ATOM 1746 O O . PRO A 1 228 ? 3.945 26.948 0.554 1.00 54.34 228 PRO A O 1
ATOM 1749 N N . HIS A 1 229 ? 5.268 28.803 0.510 1.00 51.62 229 HIS A N 1
ATOM 1750 C CA . HIS A 1 229 ? 5.721 28.743 -0.891 1.00 51.62 229 HIS A CA 1
ATOM 1751 C C . HIS A 1 229 ? 6.241 27.344 -1.258 1.00 51.62 229 HIS A C 1
ATOM 1753 O O . HIS A 1 229 ? 7.430 27.037 -1.205 1.00 51.62 229 HIS A O 1
ATOM 1759 N N . LEU A 1 230 ? 5.310 26.462 -1.582 1.00 55.34 230 LEU A N 1
ATOM 1760 C CA . LEU A 1 230 ? 5.525 25.111 -2.034 1.00 55.34 230 LEU A CA 1
ATOM 1761 C C . LEU A 1 230 ? 5.509 25.210 -3.548 1.00 55.34 230 LEU A C 1
ATOM 1763 O O . LEU A 1 230 ? 4.619 25.876 -4.076 1.00 55.34 230 LEU A O 1
ATOM 1767 N N . PRO A 1 231 ? 6.455 24.579 -4.256 1.00 47.25 231 PRO A N 1
ATOM 1768 C CA . PRO A 1 231 ? 6.433 24.585 -5.707 1.00 47.25 231 PRO A CA 1
ATOM 1769 C C . PRO A 1 231 ? 5.070 24.060 -6.170 1.00 47.25 231 PRO A C 1
ATOM 1771 O O . PRO A 1 231 ? 4.728 22.895 -5.951 1.00 47.25 231 PRO A O 1
ATOM 1774 N N . THR A 1 232 ? 4.261 24.949 -6.736 1.00 47.78 232 THR A N 1
ATOM 1775 C CA . THR A 1 232 ? 2.955 24.665 -7.316 1.00 47.78 232 THR A CA 1
ATOM 1776 C C . THR A 1 232 ? 3.174 24.491 -8.810 1.00 47.78 232 THR A C 1
ATOM 1778 O O . THR A 1 232 ? 3.405 25.438 -9.550 1.00 47.78 232 THR A O 1
ATOM 1781 N N . GLY A 1 233 ? 3.184 23.240 -9.256 1.00 51.50 233 GLY A N 1
ATOM 1782 C CA . GLY A 1 233 ? 3.430 22.894 -10.650 1.00 51.50 233 GLY A CA 1
ATOM 1783 C C . GLY A 1 233 ? 3.337 21.390 -10.859 1.00 51.50 233 GLY A C 1
ATOM 1784 O O . GLY A 1 233 ? 3.459 20.618 -9.907 1.00 51.50 233 GLY A O 1
ATOM 1785 N N . HIS A 1 234 ? 3.132 20.965 -12.106 1.00 50.50 234 HIS A N 1
ATOM 1786 C CA . HIS A 1 234 ? 3.058 19.544 -12.477 1.00 50.50 234 HIS A CA 1
ATOM 1787 C C . HIS A 1 234 ? 4.362 18.777 -12.188 1.00 50.50 234 HIS A C 1
ATOM 1789 O O . HIS A 1 234 ? 4.335 17.554 -12.069 1.00 50.50 234 HIS A O 1
ATOM 1795 N N . GLU A 1 235 ? 5.472 19.500 -12.022 1.00 54.69 235 GLU A N 1
ATOM 1796 C CA . GLU A 1 235 ? 6.798 18.977 -11.673 1.00 54.69 235 GLU A CA 1
ATOM 1797 C C . GLU A 1 235 ? 7.029 18.862 -10.156 1.00 54.69 235 GLU A C 1
ATOM 1799 O O . GLU A 1 235 ? 8.034 18.307 -9.708 1.00 54.69 235 GLU A O 1
ATOM 1804 N N . SER A 1 236 ? 6.096 19.365 -9.339 1.00 68.94 236 SER A N 1
ATOM 1805 C CA . SER A 1 236 ? 6.189 19.266 -7.887 1.00 68.94 236 SER A CA 1
ATOM 1806 C C . SER A 1 236 ? 5.978 17.818 -7.430 1.00 68.94 236 SER A C 1
ATOM 1808 O O . SER A 1 236 ? 4.977 17.187 -7.788 1.00 68.94 236 SER A O 1
ATOM 1810 N N . PRO A 1 237 ? 6.854 17.271 -6.564 1.00 79.00 237 PRO A N 1
ATOM 1811 C CA . PRO A 1 237 ? 6.663 15.936 -6.000 1.00 79.00 237 PRO A CA 1
ATOM 1812 C C . PRO A 1 237 ? 5.497 15.882 -4.995 1.00 79.00 237 PRO A C 1
ATOM 1814 O O . PRO A 1 237 ? 5.227 14.821 -4.426 1.00 79.00 237 PRO A O 1
ATOM 1817 N N . TRP A 1 238 ? 4.829 17.011 -4.743 1.00 87.00 238 TRP A N 1
ATOM 1818 C CA . TRP A 1 238 ? 3.771 17.183 -3.756 1.00 87.00 238 TRP A CA 1
ATOM 1819 C C . TRP A 1 238 ? 2.386 17.220 -4.402 1.00 87.00 238 TRP A C 1
ATOM 1821 O O . TRP A 1 238 ? 2.137 17.981 -5.334 1.00 87.00 238 TRP A O 1
ATOM 1831 N N . ALA A 1 239 ? 1.446 16.459 -3.840 1.00 88.50 239 ALA A N 1
ATOM 1832 C CA . ALA A 1 239 ? 0.056 16.419 -4.286 1.00 88.50 239 ALA A CA 1
ATOM 1833 C C . ALA A 1 239 ? -0.780 17.541 -3.640 1.00 88.50 239 ALA A C 1
ATOM 1835 O O . ALA A 1 239 ? -1.824 17.275 -3.049 1.00 88.50 239 ALA A O 1
ATOM 1836 N N . VAL A 1 240 ? -0.321 18.797 -3.737 1.00 87.44 240 VAL A N 1
ATOM 1837 C CA . VAL A 1 240 ? -0.896 19.954 -3.013 1.00 87.44 240 VAL A CA 1
ATOM 1838 C C . VAL A 1 240 ? -2.410 20.074 -3.217 1.00 87.44 240 VAL A C 1
ATOM 1840 O O . VAL A 1 240 ? -3.157 20.219 -2.254 1.00 87.44 240 VAL A O 1
ATOM 1843 N N . MET A 1 241 ? -2.878 19.895 -4.457 1.00 83.94 241 MET A N 1
ATOM 1844 C CA . MET A 1 241 ? -4.304 19.965 -4.814 1.00 83.94 241 MET A CA 1
ATOM 1845 C C . MET A 1 241 ? -5.176 18.893 -4.140 1.00 83.94 241 MET A C 1
ATOM 1847 O O . MET A 1 241 ? -6.398 18.993 -4.155 1.00 83.94 241 MET A O 1
ATOM 1851 N N . ARG A 1 242 ? -4.572 17.845 -3.568 1.00 87.69 242 ARG A N 1
ATOM 1852 C CA . ARG A 1 242 ? -5.272 16.736 -2.906 1.00 87.69 242 ARG A CA 1
ATOM 1853 C C . ARG A 1 242 ? -5.242 16.830 -1.390 1.00 87.69 242 ARG A C 1
ATOM 1855 O O . ARG A 1 242 ? -6.035 16.153 -0.744 1.00 87.69 242 ARG A O 1
ATOM 1862 N N . TRP A 1 243 ? -4.376 17.660 -0.812 1.00 92.31 243 TRP A N 1
ATOM 1863 C CA . TRP A 1 243 ? -4.165 17.673 0.633 1.00 92.31 243 TRP A CA 1
ATOM 1864 C C . TRP A 1 243 ? -5.431 17.979 1.434 1.00 92.31 243 TRP A C 1
ATOM 1866 O O . TRP A 1 243 ? -5.573 17.424 2.514 1.00 92.31 243 TRP A O 1
ATOM 1876 N N . ALA A 1 244 ? -6.360 18.797 0.923 1.00 91.12 244 ALA A N 1
ATOM 1877 C CA . ALA A 1 244 ? -7.624 19.073 1.612 1.00 91.12 244 ALA A CA 1
ATOM 1878 C C . ALA A 1 244 ? -8.477 17.799 1.760 1.00 91.12 244 ALA A C 1
ATOM 1880 O O . ALA A 1 244 ? -8.835 17.416 2.872 1.00 91.12 244 ALA A O 1
ATOM 1881 N N . ALA A 1 245 ? -8.715 17.092 0.650 1.00 90.06 245 ALA A N 1
ATOM 1882 C CA . ALA A 1 245 ? -9.472 15.840 0.637 1.00 90.06 245 ALA A CA 1
ATOM 1883 C C . ALA A 1 245 ? -8.780 14.735 1.459 1.00 90.06 245 ALA A C 1
ATOM 1885 O O . ALA A 1 245 ? -9.430 13.983 2.183 1.00 90.06 245 ALA A O 1
ATOM 1886 N N . GLU A 1 246 ? -7.451 14.648 1.385 1.00 94.25 246 GLU A N 1
ATOM 1887 C CA . GLU A 1 246 ? -6.678 13.673 2.162 1.00 94.25 246 GLU A CA 1
ATOM 1888 C C . GLU A 1 246 ? -6.658 14.001 3.667 1.00 94.25 246 GLU A C 1
ATOM 1890 O O . GLU A 1 246 ? -6.717 13.098 4.505 1.00 94.25 246 GLU A O 1
ATOM 1895 N N . ALA A 1 247 ? -6.612 15.285 4.036 1.00 94.75 247 ALA A N 1
ATOM 1896 C CA . ALA A 1 247 ? -6.712 15.722 5.426 1.00 94.75 247 ALA A CA 1
ATOM 1897 C C . ALA A 1 247 ? -8.090 15.402 6.013 1.00 94.75 247 ALA A C 1
ATOM 1899 O O . ALA A 1 247 ? -8.182 14.986 7.165 1.00 94.75 247 ALA A O 1
ATOM 1900 N N . GLU A 1 248 ? -9.153 15.522 5.221 1.00 93.25 248 GLU A N 1
ATOM 1901 C CA . GLU A 1 248 ? -10.501 15.142 5.638 1.00 93.25 248 GLU A CA 1
ATOM 1902 C C . GLU A 1 248 ? -10.611 13.630 5.908 1.00 93.25 248 GLU A C 1
ATOM 1904 O O . GLU A 1 248 ? -11.183 13.208 6.917 1.00 93.25 248 GLU A O 1
ATOM 1909 N N . LEU A 1 249 ? -10.015 12.794 5.047 1.00 92.81 249 LEU A N 1
ATOM 1910 C CA . LEU A 1 249 ? -9.919 11.345 5.273 1.00 92.81 249 LEU A CA 1
ATOM 1911 C C . LEU A 1 249 ? -9.142 11.020 6.557 1.00 92.81 249 LEU A C 1
ATOM 1913 O O . LEU A 1 249 ? -9.595 10.192 7.353 1.00 92.81 249 LEU A O 1
ATOM 1917 N N . LEU A 1 250 ? -8.004 11.686 6.779 1.00 95.38 250 LEU A N 1
ATOM 1918 C CA . LEU A 1 250 ? -7.195 11.538 7.989 1.00 95.38 250 LEU A CA 1
ATOM 1919 C C . LEU A 1 250 ? -7.980 11.922 9.246 1.00 95.38 250 LEU A C 1
ATOM 1921 O O . LEU A 1 250 ? -8.065 11.127 10.179 1.00 95.38 250 LEU A O 1
ATOM 1925 N N . LEU A 1 251 ? -8.545 13.129 9.283 1.00 94.44 251 LEU A N 1
ATOM 1926 C CA . LEU A 1 251 ? -9.222 13.662 10.463 1.00 94.44 251 LEU A CA 1
ATOM 1927 C C . LEU A 1 251 ? -10.437 12.810 10.824 1.00 94.44 251 LEU A C 1
ATOM 1929 O O . LEU A 1 251 ? -10.571 12.421 11.985 1.00 94.44 251 LEU A O 1
ATOM 1933 N N . ARG A 1 252 ? -11.240 12.400 9.834 1.00 92.31 252 ARG A N 1
ATOM 1934 C CA . ARG A 1 252 ? -12.375 11.492 10.047 1.00 92.31 252 ARG A CA 1
ATOM 1935 C C . ARG A 1 252 ? -11.926 10.166 10.661 1.00 92.31 252 ARG A C 1
ATOM 1937 O O . ARG A 1 252 ? -12.563 9.664 11.587 1.00 92.31 252 ARG A O 1
ATOM 1944 N N . ALA A 1 253 ? -10.810 9.605 10.192 1.00 90.69 253 ALA A N 1
ATOM 1945 C CA . ALA A 1 253 ? -10.251 8.384 10.767 1.00 90.69 253 ALA A CA 1
ATOM 1946 C C . ALA A 1 253 ? -9.763 8.577 12.213 1.00 90.69 253 ALA A C 1
ATOM 1948 O O . ALA A 1 253 ? -9.810 7.630 12.999 1.00 90.69 253 ALA A O 1
ATOM 1949 N N . GLU A 1 254 ? -9.356 9.787 12.590 1.00 90.25 254 GLU A N 1
ATOM 1950 C CA . GLU A 1 254 ? -9.017 10.167 13.967 1.00 90.25 254 GLU A CA 1
ATOM 1951 C C . GLU A 1 254 ? -10.228 10.662 14.787 1.00 90.25 254 GLU A C 1
ATOM 1953 O O . GLU A 1 254 ? -10.056 11.133 15.908 1.00 90.25 254 GLU A O 1
ATOM 1958 N N . GLY A 1 255 ? -11.456 10.530 14.265 1.00 90.06 255 GLY A N 1
ATOM 1959 C CA . GLY A 1 255 ? -12.685 10.922 14.966 1.00 90.06 255 GLY A CA 1
ATOM 1960 C C . GLY A 1 255 ? -12.920 12.433 15.019 1.00 90.06 255 GLY A C 1
ATOM 1961 O O . GLY A 1 255 ? -13.632 12.910 15.896 1.00 90.06 255 GLY A O 1
ATOM 1962 N N . ARG A 1 256 ? -12.308 13.193 14.105 1.00 91.12 256 ARG A N 1
ATOM 1963 C CA . ARG A 1 256 ? -12.410 14.653 14.013 1.00 91.12 256 ARG A CA 1
ATOM 1964 C C . ARG A 1 256 ? -13.042 15.049 12.683 1.00 91.12 256 ARG A C 1
ATOM 1966 O O . ARG A 1 256 ? -12.687 14.502 11.646 1.00 91.12 256 ARG A O 1
ATOM 1973 N N . ALA A 1 257 ? -13.943 16.027 12.697 1.00 87.75 257 ALA A N 1
ATOM 1974 C CA . ALA A 1 257 ? -14.490 16.575 11.455 1.00 87.75 257 ALA A CA 1
ATOM 1975 C C . ALA A 1 257 ? -13.485 17.511 10.757 1.00 87.75 257 ALA A C 1
ATOM 1977 O O . ALA A 1 257 ? -13.313 17.456 9.543 1.00 87.75 257 ALA A O 1
ATOM 1978 N N . ARG A 1 258 ? -12.809 18.365 11.537 1.00 90.12 258 ARG A N 1
ATOM 1979 C CA . ARG A 1 258 ? -11.936 19.458 11.077 1.00 90.12 258 ARG A CA 1
ATOM 1980 C C . ARG A 1 258 ? -10.799 19.709 12.072 1.00 90.12 258 ARG A C 1
ATOM 1982 O O . ARG A 1 258 ? -10.749 19.080 1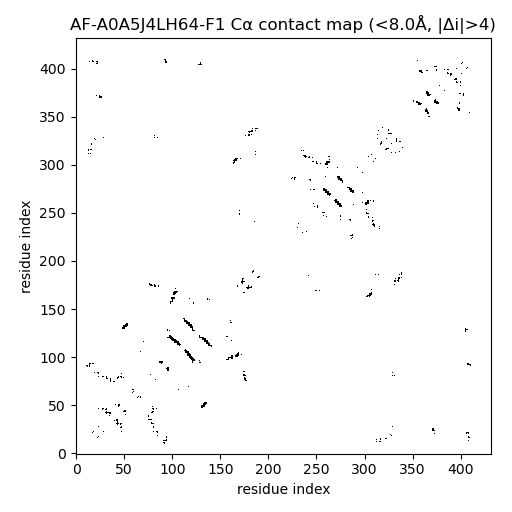3.132 1.00 90.12 258 ARG A O 1
ATOM 1989 N N . GLY A 1 259 ? -9.903 20.634 11.731 1.00 92.62 259 GLY A N 1
ATOM 1990 C CA . GLY A 1 259 ? -8.886 21.152 12.644 1.00 92.62 259 GLY A CA 1
ATOM 1991 C C . GLY A 1 259 ? -7.441 20.948 12.179 1.00 92.62 259 GLY A C 1
ATOM 1992 O O . GLY A 1 259 ? -7.193 20.627 11.010 1.00 92.62 259 GLY A O 1
ATOM 1993 N N . PRO A 1 260 ? -6.472 21.178 13.084 1.00 95.00 260 PRO A N 1
ATOM 1994 C CA . PRO A 1 260 ? -5.059 21.181 12.744 1.00 95.00 260 PRO A CA 1
ATOM 1995 C C . PRO A 1 260 ? -4.500 19.771 12.538 1.00 95.00 260 PRO A C 1
ATOM 1997 O O . PRO A 1 260 ? -4.823 18.824 13.261 1.00 95.00 260 PRO A O 1
ATOM 2000 N N . PHE A 1 261 ? -3.596 19.655 11.572 1.00 95.25 261 PHE A N 1
ATOM 2001 C CA . PHE A 1 261 ? -2.805 18.465 11.291 1.00 95.25 261 PHE A CA 1
ATOM 2002 C C . PHE A 1 261 ? -1.394 18.862 10.838 1.00 95.25 261 PHE A C 1
ATOM 2004 O O . PHE A 1 261 ? -1.123 20.001 10.458 1.00 95.25 261 PHE A O 1
ATOM 2011 N N . THR A 1 262 ? -0.468 17.911 10.888 1.00 94.62 262 THR A N 1
ATOM 2012 C CA . THR A 1 262 ? 0.924 18.120 10.480 1.00 94.62 262 THR A CA 1
ATOM 2013 C C . THR A 1 262 ? 1.195 17.530 9.106 1.00 94.62 262 THR A C 1
ATOM 2015 O O . THR A 1 262 ? 0.766 16.425 8.785 1.00 94.62 262 THR A O 1
ATOM 2018 N N . LEU A 1 263 ? 1.972 18.246 8.303 1.00 91.94 263 LEU A N 1
ATOM 2019 C CA . LEU A 1 263 ? 2.499 17.792 7.024 1.00 91.94 263 LEU A CA 1
ATOM 2020 C C . LEU A 1 263 ? 4.024 17.734 7.109 1.00 91.94 263 LEU A C 1
ATOM 2022 O O . LEU A 1 263 ? 4.669 18.709 7.496 1.00 91.94 263 LEU A O 1
ATOM 2026 N N . ARG A 1 264 ? 4.620 16.605 6.719 1.00 89.94 264 ARG A N 1
ATOM 2027 C CA . ARG A 1 264 ? 6.076 16.423 6.741 1.00 89.94 264 ARG A CA 1
ATOM 2028 C C . ARG A 1 264 ? 6.664 16.558 5.340 1.00 89.94 264 ARG A C 1
ATOM 2030 O O . ARG A 1 264 ? 6.512 15.669 4.510 1.00 89.94 264 ARG A O 1
ATOM 2037 N N . LEU A 1 265 ? 7.390 17.649 5.110 1.00 82.62 265 LEU A N 1
ATOM 2038 C CA . LEU A 1 265 ? 8.030 17.957 3.828 1.00 82.62 265 LEU A CA 1
ATOM 2039 C C . LEU A 1 265 ? 9.445 17.361 3.714 1.00 82.62 265 LEU A C 1
ATOM 2041 O O . LEU A 1 265 ? 9.970 17.176 2.619 1.00 82.62 265 LEU A O 1
ATOM 2045 N N . GLY A 1 266 ? 10.067 17.000 4.840 1.00 77.56 266 GLY A N 1
ATOM 2046 C CA . GLY A 1 266 ? 11.396 16.391 4.860 1.00 77.56 266 GLY A CA 1
ATOM 2047 C C . GLY A 1 266 ? 11.765 15.773 6.206 1.00 77.56 266 GLY A C 1
ATOM 2048 O O . GLY A 1 266 ? 10.952 15.687 7.128 1.00 77.56 266 GLY A O 1
ATOM 2049 N N . ALA A 1 267 ? 13.020 15.334 6.346 1.00 72.50 267 ALA A N 1
ATOM 2050 C CA . ALA A 1 267 ? 13.501 14.724 7.589 1.00 72.50 267 ALA A CA 1
ATOM 2051 C C . ALA A 1 267 ? 13.341 15.666 8.796 1.00 72.50 267 ALA A C 1
ATOM 2053 O O . ALA A 1 267 ? 12.902 15.215 9.854 1.00 72.50 267 ALA A O 1
ATOM 2054 N N . ARG A 1 268 ? 13.616 16.962 8.600 1.00 75.31 268 ARG A N 1
ATOM 2055 C CA . ARG A 1 268 ? 13.541 18.021 9.622 1.00 75.31 268 ARG A CA 1
ATOM 2056 C C . ARG A 1 268 ? 12.545 19.139 9.292 1.00 75.31 268 ARG A C 1
ATOM 2058 O O . ARG A 1 268 ? 12.460 20.107 10.032 1.00 75.31 268 ARG A O 1
ATOM 2065 N N . SER A 1 269 ? 11.795 19.006 8.198 1.00 80.44 269 SER A N 1
ATOM 2066 C CA . SER A 1 269 ? 10.821 20.011 7.767 1.00 80.44 269 SER A CA 1
ATOM 2067 C C . SER A 1 269 ? 9.405 19.480 7.960 1.00 80.44 269 SER A C 1
ATOM 2069 O O . SER A 1 269 ? 9.022 18.468 7.361 1.00 80.44 269 SER A O 1
ATOM 2071 N N . ARG A 1 270 ? 8.650 20.149 8.834 1.00 87.00 270 ARG A N 1
ATOM 2072 C CA . ARG A 1 270 ? 7.224 19.922 9.074 1.00 87.00 270 ARG A CA 1
ATOM 2073 C C . ARG A 1 270 ? 6.503 21.263 9.108 1.00 87.00 270 ARG A C 1
ATOM 2075 O O . ARG A 1 270 ? 7.058 22.230 9.615 1.00 87.00 270 ARG A O 1
ATOM 2082 N N . THR A 1 271 ? 5.279 21.289 8.607 1.00 89.81 271 THR A N 1
ATOM 2083 C CA . THR A 1 271 ? 4.377 22.437 8.703 1.00 89.81 271 THR A CA 1
ATOM 2084 C C . THR A 1 271 ? 3.052 21.999 9.316 1.00 89.81 271 THR A C 1
ATOM 2086 O O . THR A 1 271 ? 2.701 20.817 9.257 1.00 89.81 271 THR A O 1
ATOM 2089 N N . VAL A 1 272 ? 2.345 22.935 9.939 1.00 93.44 272 VAL A N 1
ATOM 2090 C CA . VAL A 1 272 ? 1.016 22.712 10.510 1.00 93.44 272 VAL A CA 1
ATOM 2091 C C . VAL A 1 272 ? 0.009 23.435 9.633 1.00 93.44 272 VAL A C 1
ATOM 2093 O O . VAL A 1 272 ? 0.139 24.633 9.386 1.00 93.44 272 VAL A O 1
ATOM 2096 N N . LEU A 1 273 ? -0.982 22.691 9.159 1.00 93.75 273 LEU A N 1
ATOM 2097 C CA . LEU A 1 273 ? -2.097 23.216 8.386 1.00 93.75 273 LEU A CA 1
ATOM 2098 C C . LEU A 1 273 ? -3.390 22.920 9.130 1.00 93.75 273 LEU A C 1
ATOM 2100 O O . LEU A 1 273 ? -3.479 21.963 9.898 1.00 93.75 273 LEU A O 1
ATOM 2104 N N . GLU A 1 274 ? -4.396 23.737 8.882 1.00 94.69 274 GLU A N 1
ATOM 2105 C CA . GLU A 1 274 ? -5.735 23.552 9.409 1.00 94.69 274 GLU A CA 1
ATOM 2106 C C . GLU A 1 274 ? -6.696 23.284 8.255 1.00 94.69 274 GLU A C 1
ATOM 2108 O O . GLU A 1 274 ? -6.711 24.023 7.267 1.00 94.69 274 GLU A O 1
ATOM 2113 N N . LEU A 1 275 ? -7.496 22.224 8.392 1.00 92.81 275 LEU A N 1
ATOM 2114 C CA . LEU A 1 275 ? -8.648 21.995 7.531 1.00 92.81 275 LEU A CA 1
ATOM 2115 C C . LEU A 1 275 ? -9.846 22.737 8.126 1.00 92.81 275 LEU A C 1
ATOM 2117 O O . LEU A 1 275 ? -10.346 22.346 9.183 1.00 92.81 275 LEU A O 1
ATOM 2121 N N . ALA A 1 276 ? -10.296 23.790 7.449 1.00 88.69 276 ALA A N 1
ATOM 2122 C CA . ALA A 1 276 ? -11.376 24.654 7.907 1.00 88.69 276 ALA A CA 1
ATOM 2123 C C . ALA A 1 276 ? -12.433 24.840 6.813 1.00 88.69 276 ALA A C 1
ATOM 2125 O O . ALA A 1 276 ? -12.113 24.942 5.630 1.00 88.69 276 ALA A O 1
ATOM 2126 N N . ALA A 1 277 ? -13.695 24.926 7.217 1.00 82.75 277 ALA A N 1
ATOM 2127 C CA . ALA A 1 277 ? -14.773 25.429 6.375 1.00 82.75 277 ALA A CA 1
ATOM 2128 C C . ALA A 1 277 ? -15.644 26.374 7.219 1.00 82.75 277 ALA A C 1
ATOM 2130 O O . ALA A 1 277 ? -15.696 26.179 8.437 1.00 82.75 277 ALA A O 1
ATOM 2131 N N . PRO A 1 278 ? -16.299 27.376 6.608 1.00 77.00 278 PRO A N 1
ATOM 2132 C CA . PRO A 1 278 ? -17.214 28.272 7.317 1.00 77.00 278 PRO A CA 1
ATOM 2133 C C . PRO A 1 278 ? -18.343 27.528 8.043 1.00 77.00 278 PRO A C 1
ATOM 2135 O O . PRO A 1 278 ? -18.663 27.861 9.179 1.00 77.00 278 PRO A O 1
ATOM 2138 N N . ASP A 1 279 ? -18.892 26.492 7.406 1.00 77.00 279 ASP A N 1
ATOM 2139 C CA . ASP A 1 279 ? -19.949 25.626 7.932 1.00 77.00 279 ASP A CA 1
ATOM 2140 C C . ASP A 1 279 ? -19.868 24.221 7.297 1.00 77.00 279 ASP A C 1
ATOM 2142 O O . ASP A 1 279 ? -18.975 23.929 6.498 1.00 77.00 279 ASP A O 1
ATOM 2146 N N . ASP A 1 280 ? -20.792 23.326 7.649 1.00 74.75 280 ASP A N 1
ATOM 2147 C CA . ASP A 1 280 ? -20.834 21.937 7.163 1.00 74.75 280 ASP A CA 1
ATOM 2148 C C . ASP A 1 280 ? -21.298 21.773 5.706 1.00 74.75 280 ASP A C 1
ATOM 2150 O O . ASP A 1 280 ? -21.133 20.696 5.137 1.00 74.75 280 ASP A O 1
ATOM 2154 N N . SER A 1 281 ? -21.806 22.836 5.078 1.00 72.25 281 SER A N 1
ATOM 2155 C CA . SER A 1 281 ? -22.237 22.847 3.672 1.00 72.25 281 SER A CA 1
ATOM 2156 C C . SER A 1 281 ? -21.120 23.263 2.710 1.00 72.25 281 SER A C 1
ATOM 2158 O O . SER A 1 281 ? -21.197 22.989 1.512 1.00 72.25 281 SER A O 1
ATOM 2160 N N . HIS A 1 282 ? -20.066 23.913 3.212 1.00 75.56 282 HIS A N 1
ATOM 2161 C CA . HIS A 1 282 ? -18.943 24.367 2.398 1.00 75.56 282 HIS A CA 1
ATOM 2162 C C . HIS A 1 282 ? -17.841 23.313 2.261 1.00 75.56 282 HIS A C 1
ATOM 2164 O O . HIS A 1 282 ? -17.467 22.623 3.214 1.00 75.56 282 HIS A O 1
ATOM 2170 N N . ALA A 1 283 ? -17.242 23.263 1.066 1.00 78.12 283 ALA A N 1
ATOM 2171 C CA . ALA A 1 283 ? -16.055 22.456 0.823 1.00 78.12 283 ALA A CA 1
ATOM 2172 C C . ALA A 1 283 ? -14.903 22.926 1.734 1.00 78.12 283 ALA A C 1
ATOM 2174 O O . ALA A 1 283 ? -14.584 24.121 1.758 1.00 78.12 283 ALA A O 1
ATOM 2175 N N . PRO A 1 284 ? -14.266 22.018 2.490 1.00 83.44 284 PRO A N 1
ATOM 2176 C CA . PRO A 1 284 ? -13.200 22.399 3.395 1.00 83.44 284 PRO A CA 1
ATOM 2177 C C . PRO A 1 284 ? -11.954 22.856 2.629 1.00 83.44 284 PRO A C 1
ATOM 2179 O O . PRO A 1 284 ? -11.570 22.293 1.604 1.00 83.44 284 PRO A O 1
ATOM 2182 N N . THR A 1 285 ? -11.295 23.878 3.166 1.00 86.38 285 THR A N 1
ATOM 2183 C CA . THR A 1 285 ? -10.088 24.492 2.608 1.00 86.38 285 THR A CA 1
ATOM 2184 C C . THR A 1 285 ? -8.920 24.354 3.575 1.00 86.38 285 THR A C 1
ATOM 2186 O O . THR A 1 285 ? -9.099 24.181 4.783 1.00 86.38 285 THR A O 1
ATOM 2189 N N . LEU A 1 286 ? -7.705 24.404 3.030 1.00 90.38 286 LEU A N 1
ATOM 2190 C CA . LEU A 1 286 ? -6.485 24.410 3.826 1.00 90.38 286 LEU A CA 1
ATOM 2191 C C . LEU A 1 286 ? -6.024 25.835 4.068 1.00 90.38 286 LEU A C 1
ATOM 2193 O O . LEU A 1 286 ? -5.890 26.614 3.126 1.00 90.38 286 LEU A O 1
ATOM 2197 N N . ARG A 1 287 ? -5.688 26.133 5.319 1.00 87.94 287 ARG A N 1
ATOM 2198 C CA . ARG A 1 287 ? -5.022 27.379 5.695 1.00 87.94 287 ARG A CA 1
ATOM 2199 C C . ARG A 1 287 ? -3.843 27.107 6.631 1.00 87.94 287 ARG A C 1
ATOM 2201 O O . ARG A 1 287 ? -3.866 26.105 7.354 1.00 87.94 287 ARG A O 1
ATOM 2208 N N . PRO A 1 288 ? -2.806 27.961 6.633 1.00 88.38 288 PRO A N 1
ATOM 2209 C CA . PRO A 1 288 ? -1.809 27.953 7.696 1.00 88.38 288 PRO A CA 1
ATOM 2210 C C . PRO A 1 288 ? -2.484 28.139 9.056 1.00 88.38 288 PRO A C 1
ATOM 2212 O O . PRO A 1 288 ? -3.451 28.897 9.176 1.00 88.38 288 PRO A O 1
ATOM 2215 N N . LEU A 1 289 ? -1.981 27.452 10.081 1.00 87.19 289 LEU A N 1
ATOM 2216 C CA . LEU A 1 289 ? -2.476 27.667 11.436 1.00 87.19 289 LEU A CA 1
ATOM 2217 C C . LEU A 1 289 ? -2.064 29.067 11.914 1.00 87.19 289 LEU A C 1
ATOM 2219 O O . LEU A 1 289 ? -0.889 29.421 11.835 1.00 87.19 289 LEU A O 1
ATOM 2223 N N . ARG A 1 290 ? -3.034 29.856 12.393 1.00 80.38 290 ARG A N 1
ATOM 2224 C CA . ARG A 1 290 ? -2.814 31.254 12.812 1.00 80.38 290 ARG A CA 1
ATOM 2225 C C . ARG A 1 290 ? -1.956 31.367 14.073 1.00 80.38 290 ARG A C 1
ATOM 2227 O O . ARG A 1 290 ? -1.156 32.287 14.186 1.00 80.38 290 ARG A O 1
ATOM 2234 N N . GLU A 1 291 ? -2.119 30.428 14.998 1.00 84.50 291 GLU A N 1
ATOM 2235 C CA . GLU A 1 291 ? -1.398 30.397 16.269 1.00 84.50 291 GLU A CA 1
ATOM 2236 C C . GLU A 1 291 ? -0.277 29.357 16.235 1.00 84.50 291 GLU A C 1
ATOM 2238 O O . GLU A 1 291 ? -0.473 28.204 15.838 1.00 84.50 291 GLU A O 1
ATOM 2243 N N . ALA A 1 292 ? 0.915 29.754 16.679 1.00 83.81 292 ALA A N 1
ATOM 2244 C CA . ALA A 1 292 ? 2.027 28.830 16.829 1.00 83.81 292 ALA A CA 1
ATOM 2245 C C . ALA A 1 292 ? 1.772 27.899 18.023 1.00 83.81 292 ALA A C 1
ATOM 2247 O O . ALA A 1 292 ? 1.722 28.336 19.170 1.00 83.81 292 ALA A O 1
ATOM 2248 N N . LEU A 1 293 ? 1.641 26.599 17.757 1.00 87.94 293 LEU A N 1
ATOM 2249 C CA . LEU A 1 293 ? 1.473 25.601 18.812 1.00 87.94 293 LEU A CA 1
ATOM 2250 C C . LEU A 1 293 ? 2.826 25.190 19.412 1.00 87.94 293 LEU A C 1
ATOM 2252 O O . LEU A 1 293 ? 3.808 25.034 18.675 1.00 87.94 293 LEU A O 1
ATOM 2256 N N . PRO A 1 294 ? 2.889 24.910 20.727 1.00 88.94 294 PRO A N 1
ATOM 2257 C CA . PRO A 1 294 ? 4.085 24.363 21.348 1.00 88.94 294 PRO A CA 1
ATOM 2258 C C . PRO A 1 294 ? 4.451 22.992 20.740 1.00 88.94 294 PRO A C 1
ATOM 2260 O O . PRO A 1 294 ? 3.565 22.222 20.347 1.00 88.94 294 PRO A O 1
ATOM 2263 N N . PRO A 1 295 ? 5.747 22.615 20.707 1.00 86.94 295 PRO A N 1
ATOM 2264 C CA . PRO A 1 295 ? 6.215 21.401 20.028 1.00 86.94 295 PRO A CA 1
ATOM 2265 C C . PRO A 1 295 ? 5.519 20.102 20.455 1.00 86.94 295 PRO A C 1
ATOM 2267 O O . PRO A 1 295 ? 5.364 19.196 19.635 1.00 86.94 295 PRO A O 1
ATOM 2270 N N . GLN A 1 296 ? 5.099 20.014 21.721 1.00 88.25 296 GLN A N 1
ATOM 2271 C CA . GLN A 1 296 ? 4.392 18.855 22.273 1.00 88.25 296 GLN A CA 1
ATOM 2272 C C . GLN A 1 296 ? 2.988 18.708 21.674 1.00 88.25 296 GLN A C 1
ATOM 2274 O O . GLN A 1 296 ? 2.602 17.614 21.268 1.00 88.25 296 GLN A O 1
ATOM 2279 N N . GLN A 1 297 ? 2.255 19.816 21.532 1.00 89.56 297 GLN A N 1
ATOM 2280 C CA . GLN A 1 297 ? 0.941 19.814 20.889 1.00 89.56 297 GLN A CA 1
ATOM 2281 C C . GLN A 1 297 ? 1.070 19.499 19.398 1.00 89.56 297 GLN A C 1
ATOM 2283 O O . GLN A 1 297 ? 0.327 18.665 18.891 1.00 89.56 297 GLN A O 1
ATOM 2288 N N . VAL A 1 298 ? 2.080 20.056 18.716 1.00 88.00 298 VAL A N 1
ATOM 2289 C CA . VAL A 1 298 ? 2.383 19.716 17.313 1.00 88.00 298 VAL A CA 1
ATOM 2290 C C . VAL A 1 298 ? 2.667 18.219 17.146 1.00 88.00 298 VAL A C 1
ATOM 2292 O O . VAL A 1 298 ? 2.218 17.617 16.176 1.00 88.00 298 VAL A O 1
ATOM 2295 N N . ALA A 1 299 ? 3.393 17.594 18.078 1.00 86.62 299 ALA A N 1
ATOM 2296 C CA . ALA A 1 299 ? 3.675 16.157 18.038 1.00 86.62 299 ALA A CA 1
ATOM 2297 C C . ALA A 1 299 ? 2.431 15.278 18.286 1.00 86.62 299 ALA A C 1
ATOM 2299 O O . ALA A 1 299 ? 2.391 14.131 17.834 1.00 86.62 299 ALA A O 1
ATOM 2300 N N . ALA A 1 300 ? 1.420 15.809 18.980 1.00 89.69 300 ALA A N 1
ATOM 2301 C CA . ALA A 1 300 ? 0.154 15.128 19.236 1.00 89.69 300 ALA A CA 1
ATOM 2302 C C . ALA A 1 300 ? -0.846 15.233 18.070 1.00 89.69 300 ALA A C 1
ATOM 2304 O O . ALA A 1 300 ? -1.803 14.457 18.020 1.00 89.69 300 ALA A O 1
ATOM 2305 N N . LEU A 1 301 ? -0.639 16.159 17.127 1.00 93.19 301 LEU A N 1
ATOM 2306 C CA . LEU A 1 301 ? -1.518 16.319 15.971 1.00 93.19 301 LEU A CA 1
ATOM 2307 C C . LEU A 1 301 ? -1.477 15.098 15.033 1.00 93.19 301 LEU A C 1
ATOM 2309 O O . LEU A 1 301 ? -0.427 14.462 14.878 1.00 93.19 301 LEU A O 1
ATOM 2313 N N . PRO A 1 302 ? -2.590 14.799 14.334 1.00 94.56 302 PRO A N 1
ATOM 2314 C CA . PRO A 1 302 ? -2.584 13.868 13.212 1.00 94.56 302 PRO A CA 1
ATOM 2315 C C . PRO A 1 302 ? -1.527 14.258 12.170 1.00 94.56 302 PRO A C 1
ATOM 2317 O O . PRO A 1 302 ? -1.274 15.441 11.937 1.00 94.56 302 PRO A O 1
ATOM 2320 N N . VAL A 1 303 ? -0.907 13.263 11.537 1.00 94.94 303 VAL A N 1
ATOM 2321 C CA . VAL A 1 303 ? 0.125 13.462 10.508 1.00 94.94 303 VAL A CA 1
ATOM 2322 C C . VAL A 1 303 ? -0.453 13.068 9.155 1.00 94.94 303 VAL A C 1
ATOM 2324 O O . VAL A 1 303 ? -0.935 11.945 9.010 1.00 94.94 303 VAL A O 1
ATOM 2327 N N . LEU A 1 304 ? -0.387 13.960 8.162 1.00 95.38 304 LEU A N 1
ATOM 2328 C CA . LEU A 1 304 ? -0.769 13.632 6.792 1.00 95.38 304 LEU A CA 1
ATOM 2329 C C . LEU A 1 304 ? 0.141 12.508 6.274 1.00 95.38 304 LEU A C 1
ATOM 2331 O O . LEU A 1 304 ? 1.367 12.680 6.276 1.00 95.38 304 LEU A O 1
ATOM 2335 N N . PRO A 1 305 ? -0.418 11.358 5.852 1.00 94.75 305 PRO A N 1
ATOM 2336 C CA . PRO A 1 305 ? 0.395 10.228 5.430 1.00 94.75 305 PRO A CA 1
ATOM 2337 C C . PRO A 1 305 ? 1.285 10.566 4.233 1.00 94.75 305 PRO A C 1
ATOM 2339 O O . PRO A 1 305 ? 0.898 11.336 3.358 1.00 94.75 305 PRO A O 1
ATOM 2342 N N . GLU A 1 306 ? 2.446 9.920 4.129 1.00 91.44 306 GLU A N 1
ATOM 2343 C CA . GLU A 1 306 ? 3.389 10.139 3.021 1.00 91.44 306 GLU A CA 1
ATOM 2344 C C . GLU A 1 306 ? 2.736 9.907 1.653 1.00 91.44 306 GLU A C 1
ATOM 2346 O O . GLU A 1 306 ? 2.976 10.660 0.709 1.00 91.44 306 GLU A O 1
ATOM 2351 N N . ALA A 1 307 ? 1.888 8.877 1.559 1.00 92.00 307 ALA A N 1
ATOM 2352 C CA . ALA A 1 307 ? 1.134 8.578 0.350 1.00 92.00 307 ALA A CA 1
ATOM 2353 C C . ALA A 1 307 ? 0.201 9.744 -0.026 1.00 92.00 307 ALA A C 1
ATOM 2355 O O . ALA A 1 307 ? 0.174 10.143 -1.184 1.00 92.00 307 ALA A O 1
ATOM 2356 N N . ALA A 1 308 ? -0.501 10.340 0.936 1.00 92.12 308 ALA A N 1
ATOM 2357 C CA . ALA A 1 308 ? -1.368 11.494 0.703 1.00 92.12 308 ALA A CA 1
ATOM 2358 C C . ALA A 1 308 ? -0.580 12.763 0.338 1.00 92.12 308 ALA A C 1
ATOM 2360 O O . ALA A 1 308 ? -1.006 13.553 -0.501 1.00 92.12 308 ALA A O 1
ATOM 2361 N N . ALA A 1 309 ? 0.581 12.963 0.966 1.00 91.81 309 ALA A N 1
ATOM 2362 C CA . ALA A 1 309 ? 1.376 14.168 0.782 1.00 91.81 309 ALA A CA 1
ATOM 2363 C C . ALA A 1 309 ? 1.988 14.263 -0.627 1.00 91.81 309 ALA A C 1
ATOM 2365 O O . ALA A 1 309 ? 2.063 15.357 -1.194 1.00 91.81 309 ALA A O 1
ATOM 2366 N N . ARG A 1 310 ? 2.436 13.138 -1.196 1.00 90.12 310 ARG A N 1
ATOM 2367 C CA . ARG A 1 310 ? 3.206 13.104 -2.449 1.00 90.12 310 ARG A CA 1
ATOM 2368 C C . ARG A 1 310 ? 2.376 12.745 -3.674 1.00 90.12 310 ARG A C 1
ATOM 2370 O O . ARG A 1 310 ? 1.453 11.934 -3.612 1.00 90.12 310 ARG A O 1
ATOM 2377 N N . THR A 1 311 ? 2.792 13.281 -4.819 1.00 91.00 311 THR A N 1
ATOM 2378 C CA . THR A 1 311 ? 2.351 12.795 -6.129 1.00 91.00 311 THR A CA 1
ATOM 2379 C C . THR A 1 311 ? 2.735 11.323 -6.268 1.00 91.00 311 THR A C 1
ATOM 2381 O O . THR A 1 311 ? 3.848 10.923 -5.918 1.00 91.00 311 THR A O 1
ATOM 2384 N N . LEU A 1 312 ? 1.806 10.502 -6.767 1.00 92.12 312 LEU A N 1
ATOM 2385 C CA . LEU A 1 312 ? 2.065 9.086 -7.003 1.00 92.12 312 LEU A CA 1
ATOM 2386 C C . LEU A 1 312 ? 3.235 8.934 -7.994 1.00 92.12 312 LEU A C 1
ATOM 2388 O O . LEU A 1 312 ? 3.169 9.535 -9.070 1.00 92.12 312 LEU A O 1
ATOM 2392 N N . PRO A 1 313 ? 4.262 8.115 -7.694 1.00 92.44 313 PRO A N 1
ATOM 2393 C CA . PRO A 1 313 ? 5.393 7.927 -8.599 1.00 92.44 313 PRO A CA 1
ATOM 2394 C C . PRO A 1 313 ? 4.976 7.514 -10.010 1.00 92.44 313 PRO A C 1
ATOM 2396 O O . PRO A 1 313 ? 5.521 8.016 -10.983 1.00 92.44 313 PRO A O 1
ATOM 2399 N N . ASP A 1 314 ? 3.964 6.652 -10.117 1.00 93.94 314 ASP A N 1
ATOM 2400 C CA . ASP A 1 314 ? 3.441 6.157 -11.391 1.00 93.94 314 ASP A CA 1
ATOM 2401 C C . ASP A 1 314 ? 2.865 7.290 -12.253 1.00 93.94 314 ASP A C 1
ATOM 2403 O O . ASP A 1 314 ? 3.169 7.391 -13.438 1.00 93.94 314 ASP A O 1
ATOM 2407 N N . LEU A 1 315 ? 2.105 8.203 -11.638 1.00 92.00 315 LEU A N 1
ATOM 2408 C CA . LEU A 1 315 ? 1.544 9.369 -12.318 1.00 92.00 315 LEU A CA 1
ATOM 2409 C C . LEU A 1 315 ? 2.641 10.346 -12.761 1.00 92.00 315 LEU A C 1
ATOM 2411 O O . LEU A 1 315 ? 2.566 10.891 -13.859 1.00 92.00 315 LEU A O 1
ATOM 2415 N N . ALA A 1 316 ? 3.660 10.558 -11.925 1.00 90.56 316 ALA A N 1
ATOM 2416 C CA . ALA A 1 316 ? 4.788 11.424 -12.262 1.00 90.56 316 ALA A CA 1
ATOM 2417 C C . ALA A 1 316 ? 5.618 10.857 -13.428 1.00 90.56 316 ALA A C 1
ATOM 2419 O O . ALA A 1 316 ? 5.974 11.598 -14.340 1.00 90.56 316 ALA A O 1
ATOM 2420 N N . LEU A 1 317 ? 5.874 9.544 -13.440 1.00 91.56 317 LEU A N 1
ATOM 2421 C CA . LEU A 1 317 ? 6.596 8.866 -14.522 1.00 91.56 317 LEU A CA 1
ATOM 2422 C C . LEU A 1 317 ? 5.839 8.912 -15.853 1.00 91.56 317 LEU A C 1
ATOM 2424 O O . LEU A 1 317 ? 6.457 9.170 -16.884 1.00 91.56 317 LEU A O 1
ATOM 2428 N N . VAL A 1 318 ? 4.519 8.691 -15.826 1.00 91.62 318 VAL A N 1
ATOM 2429 C CA . VAL A 1 318 ? 3.665 8.767 -17.023 1.00 91.62 318 VAL A CA 1
ATOM 2430 C C . VAL A 1 318 ? 3.618 10.195 -17.564 1.00 91.62 318 VAL A C 1
ATOM 2432 O O . VAL A 1 318 ? 3.833 10.397 -18.754 1.00 91.62 318 VAL A O 1
ATOM 2435 N N . ARG A 1 319 ? 3.411 11.201 -16.701 1.00 88.38 319 ARG A N 1
ATOM 2436 C CA . ARG A 1 319 ? 3.409 12.620 -17.108 1.00 88.38 319 ARG A CA 1
ATOM 2437 C C . ARG A 1 319 ? 4.750 13.075 -17.684 1.00 88.38 319 ARG A C 1
ATOM 2439 O O . ARG A 1 319 ? 4.762 13.905 -18.582 1.00 88.38 319 ARG A O 1
ATOM 2446 N N . ALA A 1 320 ? 5.855 12.521 -17.189 1.00 87.81 320 ALA A N 1
ATOM 2447 C CA . ALA A 1 320 ? 7.197 12.786 -17.701 1.00 87.81 320 ALA A CA 1
ATOM 2448 C C . ALA A 1 320 ? 7.563 11.957 -18.951 1.00 87.81 320 ALA A C 1
ATOM 2450 O O . ALA A 1 320 ? 8.681 12.079 -19.444 1.00 87.81 320 ALA A O 1
ATOM 2451 N N . GLY A 1 321 ? 6.676 11.080 -19.443 1.00 88.94 321 GLY A N 1
ATOM 2452 C CA . GLY A 1 321 ? 6.937 10.222 -20.605 1.00 88.94 321 GLY A CA 1
ATOM 2453 C C . GLY A 1 321 ? 8.016 9.152 -20.384 1.00 88.94 321 GLY A C 1
ATOM 2454 O O . GLY A 1 321 ? 8.513 8.573 -21.345 1.00 88.94 321 GLY A O 1
ATOM 2455 N N . LEU A 1 322 ? 8.397 8.876 -19.131 1.00 89.12 322 LEU A N 1
ATOM 2456 C CA . LEU A 1 322 ? 9.512 7.975 -18.797 1.00 89.12 322 LEU A CA 1
ATOM 2457 C C . LEU A 1 322 ? 9.107 6.501 -18.737 1.00 89.12 322 LEU A C 1
ATOM 2459 O O . LEU A 1 322 ? 9.961 5.618 -18.847 1.00 89.12 322 LEU A O 1
ATOM 2463 N N . VAL A 1 323 ? 7.822 6.232 -18.498 1.00 90.50 323 VAL A N 1
ATOM 2464 C CA . VAL A 1 323 ? 7.247 4.885 -18.449 1.00 90.50 323 VAL A CA 1
ATOM 2465 C C . VAL A 1 323 ? 5.854 4.931 -19.080 1.00 90.50 323 VAL A C 1
ATOM 2467 O O . VAL A 1 323 ? 5.015 5.705 -18.611 1.00 90.50 323 VAL A O 1
ATOM 2470 N N . PRO A 1 324 ? 5.566 4.118 -20.111 1.00 89.81 324 PRO A N 1
ATOM 2471 C CA . PRO A 1 324 ? 4.221 4.031 -20.665 1.00 89.81 324 PRO A CA 1
ATOM 2472 C C . PRO A 1 324 ? 3.281 3.321 -19.683 1.00 89.81 324 PRO A C 1
ATOM 2474 O O . PRO A 1 324 ? 3.697 2.419 -18.954 1.00 89.81 324 PRO A O 1
ATOM 2477 N N . VAL A 1 325 ? 1.991 3.672 -19.703 1.00 91.50 325 VAL A N 1
ATOM 2478 C CA . VAL A 1 325 ? 0.979 3.125 -18.776 1.00 91.50 325 VAL A CA 1
ATOM 2479 C C . VAL A 1 325 ? 0.957 1.589 -18.783 1.00 91.50 325 VAL A C 1
ATOM 2481 O O . VAL A 1 325 ? 0.886 0.978 -17.722 1.00 91.50 325 VAL A O 1
ATOM 2484 N N . GLY A 1 326 ? 1.113 0.955 -19.952 1.00 89.25 326 GLY A N 1
ATOM 2485 C CA . GLY A 1 326 ? 1.137 -0.508 -20.092 1.00 89.25 326 GLY A CA 1
ATOM 2486 C C . GLY A 1 326 ? 2.347 -1.218 -19.467 1.00 89.25 326 GLY A C 1
ATOM 2487 O O . GLY A 1 326 ? 2.343 -2.439 -19.371 1.00 89.25 326 GLY A O 1
ATOM 2488 N N . ARG A 1 327 ? 3.383 -0.485 -19.032 1.00 89.69 327 ARG A N 1
ATOM 2489 C CA . ARG A 1 327 ? 4.541 -1.033 -18.293 1.00 89.69 327 ARG A CA 1
ATOM 2490 C C . ARG A 1 327 ? 4.393 -0.907 -16.773 1.00 89.69 327 ARG A C 1
ATOM 2492 O O . ARG A 1 327 ? 5.292 -1.311 -16.041 1.00 89.69 327 ARG A O 1
ATOM 2499 N N . LEU A 1 328 ? 3.294 -0.328 -16.292 1.00 95.31 328 LEU A N 1
ATOM 2500 C CA . LEU A 1 328 ? 2.979 -0.268 -14.868 1.00 95.31 328 LEU A CA 1
ATOM 2501 C C . LEU A 1 328 ? 2.293 -1.559 -14.407 1.00 95.31 328 LEU A C 1
ATOM 2503 O O . LEU A 1 328 ? 1.851 -2.377 -15.210 1.00 95.31 328 LEU A O 1
ATOM 2507 N N . HIS A 1 329 ? 2.151 -1.710 -13.092 1.00 96.19 329 HIS A N 1
ATOM 2508 C CA . HIS A 1 329 ? 1.327 -2.760 -12.504 1.00 96.19 329 HIS A CA 1
ATOM 2509 C C . HIS A 1 329 ? -0.094 -2.749 -13.114 1.00 96.19 329 HIS A C 1
ATOM 2511 O O . HIS A 1 329 ? -0.702 -1.677 -13.137 1.00 96.19 329 HIS A O 1
ATOM 2517 N N . PRO A 1 330 ? -0.686 -3.890 -13.524 1.00 96.38 330 PRO A N 1
ATOM 2518 C CA . PRO A 1 330 ? -1.970 -3.924 -14.240 1.00 96.38 330 PRO A CA 1
ATOM 2519 C C . PRO A 1 330 ? -3.105 -3.155 -13.549 1.00 96.38 330 PRO A C 1
ATOM 2521 O O . PRO A 1 330 ? -3.802 -2.366 -14.180 1.00 96.38 330 PRO A O 1
ATOM 2524 N N . LEU A 1 331 ? -3.246 -3.305 -12.226 1.00 95.75 331 LEU A N 1
ATOM 2525 C CA . LEU A 1 331 ? -4.238 -2.558 -11.435 1.00 95.75 331 LEU A CA 1
ATOM 2526 C C . LEU A 1 331 ? -3.995 -1.035 -11.402 1.00 95.75 331 LEU A C 1
ATOM 2528 O O . LEU A 1 331 ? -4.950 -0.266 -11.321 1.00 95.75 331 LEU A O 1
ATOM 2532 N N . VAL A 1 332 ? -2.735 -0.593 -11.478 1.00 96.50 332 VAL A N 1
ATOM 2533 C CA . VAL A 1 332 ? -2.365 0.830 -11.550 1.00 96.50 332 VAL A CA 1
ATOM 2534 C C . VAL A 1 332 ? -2.580 1.353 -12.967 1.00 96.50 332 VAL A C 1
ATOM 2536 O O . VAL A 1 332 ? -3.156 2.422 -13.143 1.00 96.50 332 VAL A O 1
ATOM 2539 N N . ALA A 1 333 ? -2.166 0.583 -13.975 1.00 94.50 333 ALA A N 1
ATOM 2540 C CA . ALA A 1 333 ? -2.360 0.895 -15.383 1.00 94.50 333 ALA A CA 1
ATOM 2541 C C . ALA A 1 333 ? -3.847 1.099 -15.706 1.00 94.50 333 ALA A C 1
ATOM 2543 O O . ALA A 1 333 ? -4.215 2.123 -16.276 1.00 94.50 333 ALA A O 1
ATOM 2544 N N . ALA A 1 334 ? -4.708 0.182 -15.251 1.00 92.50 334 ALA A N 1
ATOM 2545 C CA . ALA A 1 334 ? -6.156 0.282 -15.411 1.00 92.50 334 ALA A CA 1
ATOM 2546 C C . ALA A 1 334 ? -6.733 1.555 -14.767 1.00 92.50 334 ALA A C 1
ATOM 2548 O O . ALA A 1 334 ? -7.576 2.221 -15.361 1.00 92.50 334 ALA A O 1
ATOM 2549 N N . ALA A 1 335 ? -6.250 1.934 -13.580 1.00 91.50 335 ALA A N 1
ATOM 2550 C CA . ALA A 1 335 ? -6.695 3.153 -12.910 1.00 91.50 335 ALA A CA 1
ATOM 2551 C C . ALA A 1 335 ? -6.202 4.440 -13.602 1.00 91.50 335 ALA A C 1
ATOM 2553 O O . ALA A 1 335 ? -6.890 5.458 -13.574 1.00 91.50 335 ALA A O 1
ATOM 2554 N N . LEU A 1 336 ? -5.018 4.410 -14.220 1.00 89.31 336 LEU A N 1
ATOM 2555 C CA . LEU A 1 336 ? -4.423 5.565 -14.899 1.00 89.31 336 LEU A CA 1
ATOM 2556 C C . LEU A 1 336 ? -4.855 5.717 -16.362 1.00 89.31 336 LEU A C 1
ATOM 2558 O O . LEU A 1 336 ? -4.709 6.810 -16.906 1.00 89.31 336 LEU A O 1
ATOM 2562 N N . ALA A 1 337 ? -5.418 4.678 -16.984 1.00 78.75 337 ALA A N 1
ATOM 2563 C CA . ALA A 1 337 ? -5.846 4.691 -18.385 1.00 78.75 337 ALA A CA 1
ATOM 2564 C C . ALA A 1 337 ? -6.845 5.821 -18.720 1.00 78.75 337 ALA A C 1
ATOM 2566 O O . ALA A 1 337 ? -6.869 6.289 -19.851 1.00 78.75 337 ALA A O 1
ATOM 2567 N N . GLY A 1 338 ? -7.614 6.311 -17.738 1.00 62.97 338 GLY A N 1
ATOM 2568 C CA . GLY A 1 338 ? -8.523 7.459 -17.894 1.00 62.97 338 GLY A CA 1
ATOM 2569 C C . GLY A 1 338 ? -7.932 8.834 -17.545 1.00 62.97 338 GLY A C 1
ATOM 2570 O O . GLY A 1 338 ? -8.668 9.812 -17.517 1.00 62.97 338 GLY A O 1
ATOM 2571 N N . THR A 1 339 ? -6.638 8.930 -17.212 1.00 56.81 339 THR A N 1
ATOM 2572 C CA . THR A 1 339 ? -6.010 10.157 -16.663 1.00 56.81 339 THR A CA 1
ATOM 2573 C C . THR A 1 339 ? -5.030 10.838 -17.637 1.00 56.81 339 THR A C 1
ATOM 2575 O O . THR A 1 339 ? -4.444 11.864 -17.294 1.00 56.81 339 THR A O 1
ATOM 2578 N N . GLY A 1 340 ? -4.822 10.302 -18.845 1.00 48.59 340 GLY A N 1
ATOM 2579 C CA . GLY A 1 340 ? -3.867 10.845 -19.822 1.00 48.59 340 GLY A CA 1
ATOM 2580 C C . GLY A 1 340 ? -4.452 11.000 -21.230 1.00 48.59 340 GLY A C 1
ATOM 2581 O O . GLY A 1 340 ? -5.400 10.291 -21.569 1.00 48.59 340 GLY A O 1
ATOM 2582 N N . PRO A 1 341 ? -3.901 11.903 -22.066 1.00 40.34 341 PRO A N 1
ATOM 2583 C CA . PRO A 1 341 ? -4.215 11.924 -23.490 1.00 40.34 341 PRO A CA 1
ATOM 2584 C C . PRO A 1 341 ? -3.770 10.605 -24.135 1.00 40.34 341 PRO A C 1
ATOM 2586 O O . PRO A 1 341 ? -2.739 10.042 -23.763 1.00 40.34 341 PRO A O 1
ATOM 2589 N N . ALA A 1 342 ? -4.553 10.110 -25.096 1.00 36.81 342 ALA A N 1
ATOM 2590 C CA . ALA A 1 342 ? -4.266 8.872 -25.810 1.00 36.81 342 ALA A CA 1
ATOM 2591 C C . ALA A 1 342 ? -2.888 8.952 -26.489 1.00 36.81 342 ALA A C 1
ATOM 2593 O O . ALA A 1 342 ? -2.694 9.682 -27.458 1.00 36.81 342 ALA A O 1
ATOM 2594 N N . THR A 1 343 ? -1.910 8.215 -25.965 1.00 42.41 343 THR A N 1
ATOM 2595 C CA . THR A 1 343 ? -0.617 8.037 -26.625 1.00 42.41 343 THR A CA 1
ATOM 2596 C C . THR A 1 343 ? -0.750 6.930 -27.667 1.00 42.41 343 THR A C 1
ATOM 2598 O O . THR A 1 343 ? -1.112 5.801 -27.337 1.00 42.41 343 THR A O 1
ATOM 2601 N N . VAL A 1 344 ? -0.455 7.263 -28.924 1.00 34.62 344 VAL A N 1
ATOM 2602 C CA . VAL A 1 344 ? -0.289 6.301 -30.024 1.00 34.62 344 VAL A CA 1
ATOM 2603 C C . VAL A 1 344 ? 0.821 5.311 -29.642 1.00 34.62 344 VAL A C 1
ATOM 2605 O O . VAL A 1 344 ? 1.843 5.751 -29.110 1.00 34.62 344 VAL A O 1
ATOM 2608 N N . PRO A 1 345 ? 0.661 3.995 -29.874 1.00 33.06 345 PRO A N 1
ATOM 2609 C CA . PRO A 1 345 ? 1.704 3.025 -29.569 1.00 33.06 345 PRO A CA 1
ATOM 2610 C C . PRO A 1 345 ? 2.963 3.349 -30.380 1.00 33.06 345 PRO A C 1
ATOM 2612 O O . PRO A 1 345 ? 3.009 3.154 -31.591 1.00 33.06 345 PRO A O 1
ATOM 2615 N N . GLY A 1 346 ? 3.985 3.871 -29.703 1.00 34.81 346 GLY A N 1
ATOM 2616 C CA . GLY A 1 346 ? 5.338 3.904 -30.241 1.00 34.81 346 GLY A CA 1
ATOM 2617 C C . GLY A 1 346 ? 5.904 2.481 -30.316 1.00 34.81 346 GLY A C 1
ATOM 2618 O O . GLY A 1 346 ? 5.469 1.616 -29.544 1.00 34.81 346 GLY A O 1
ATOM 2619 N N . PRO A 1 347 ? 6.857 2.217 -31.226 1.00 29.66 347 PRO A N 1
ATOM 2620 C CA . PRO A 1 347 ? 7.508 0.916 -31.324 1.00 29.66 347 PRO A CA 1
ATOM 2621 C C . PRO A 1 347 ? 8.075 0.497 -29.964 1.00 29.66 347 PRO A C 1
ATOM 2623 O O . PRO A 1 347 ? 8.494 1.338 -29.163 1.00 29.66 347 PRO A O 1
ATOM 2626 N N . ALA A 1 348 ? 8.043 -0.812 -29.695 1.00 33.56 348 ALA A N 1
ATOM 2627 C CA . ALA A 1 348 ? 8.542 -1.387 -28.454 1.00 33.56 348 ALA A CA 1
ATOM 2628 C C . ALA A 1 348 ? 9.954 -0.844 -28.163 1.00 33.56 348 ALA A C 1
ATOM 2630 O O . ALA A 1 348 ? 10.832 -0.986 -29.014 1.00 33.56 348 ALA A O 1
ATOM 2631 N N . PRO A 1 349 ? 10.194 -0.205 -27.004 1.00 35.50 349 PRO A N 1
ATOM 2632 C CA . PRO A 1 349 ? 11.538 0.217 -26.666 1.00 35.50 349 PRO A CA 1
ATOM 2633 C C . PRO A 1 349 ? 12.396 -1.034 -26.483 1.00 35.50 349 PRO A C 1
ATOM 2635 O O . PRO A 1 349 ? 12.006 -1.958 -25.758 1.00 35.50 349 PRO A O 1
ATOM 2638 N N . GLU A 1 350 ? 13.541 -1.037 -27.162 1.00 39.78 350 GLU A N 1
ATOM 2639 C CA . GLU A 1 350 ? 14.641 -1.981 -26.974 1.00 39.78 350 GLU A CA 1
ATOM 2640 C C . GLU A 1 350 ? 14.872 -2.240 -25.474 1.00 39.78 350 GLU A C 1
ATOM 2642 O O . GLU A 1 350 ? 14.714 -1.316 -24.661 1.00 39.78 350 GLU A O 1
ATOM 2647 N N . PRO A 1 351 ? 15.210 -3.481 -25.074 1.00 45.31 351 PRO A N 1
ATOM 2648 C CA . PRO A 1 351 ? 15.493 -3.805 -23.684 1.00 45.31 351 PRO A CA 1
ATOM 2649 C C . PRO A 1 351 ? 16.524 -2.810 -23.150 1.00 45.31 351 PRO A C 1
ATOM 2651 O O . PRO A 1 351 ? 17.650 -2.747 -23.635 1.00 45.31 351 PRO A O 1
ATOM 2654 N N . GLY A 1 352 ? 16.101 -1.991 -22.180 1.00 50.97 352 GLY A N 1
ATOM 2655 C CA . GLY A 1 352 ? 16.966 -0.985 -21.576 1.00 50.97 352 GLY A CA 1
ATOM 2656 C C . GLY A 1 352 ? 18.266 -1.615 -21.083 1.00 50.97 352 GLY A C 1
ATOM 2657 O O . GLY A 1 352 ? 18.284 -2.803 -20.755 1.00 50.97 352 GLY A O 1
ATOM 2658 N N . ASP A 1 353 ? 19.332 -0.813 -21.036 1.00 54.97 353 ASP A N 1
ATOM 2659 C CA . ASP A 1 353 ? 20.672 -1.266 -20.660 1.00 54.97 353 ASP A CA 1
ATOM 2660 C C . ASP A 1 353 ? 20.633 -2.292 -19.511 1.00 54.97 353 ASP A C 1
ATOM 2662 O O . ASP A 1 353 ? 20.090 -1.988 -18.436 1.00 54.97 353 ASP A O 1
ATOM 2666 N N . PRO A 1 354 ? 21.199 -3.500 -19.708 1.00 66.62 354 PRO A N 1
ATOM 2667 C CA . PRO A 1 354 ? 21.175 -4.537 -18.691 1.00 66.62 354 PRO A CA 1
ATOM 2668 C C . PRO A 1 354 ? 21.868 -4.040 -17.422 1.00 66.62 354 PRO A C 1
ATOM 2670 O O . PRO A 1 354 ? 22.939 -3.426 -17.467 1.00 66.62 354 PRO A O 1
ATOM 2673 N N . HIS A 1 355 ? 21.262 -4.317 -16.269 1.00 70.56 355 HIS A N 1
ATOM 2674 C CA . HIS A 1 355 ? 21.828 -3.935 -14.985 1.00 70.56 355 HIS A CA 1
ATOM 2675 C C . HIS A 1 355 ? 23.135 -4.690 -14.742 1.00 70.56 355 HIS A C 1
ATOM 2677 O O . HIS A 1 355 ? 23.174 -5.910 -14.816 1.00 70.56 355 HIS A O 1
ATOM 2683 N N . ARG A 1 356 ? 24.208 -3.966 -14.433 1.00 76.75 356 ARG A N 1
ATOM 2684 C CA . ARG A 1 356 ? 25.527 -4.540 -14.164 1.00 76.75 356 ARG A CA 1
ATOM 2685 C C . ARG A 1 356 ? 25.758 -4.716 -12.663 1.00 76.75 356 ARG A C 1
ATOM 2687 O O . ARG A 1 356 ? 25.520 -3.781 -11.901 1.00 76.75 356 ARG A O 1
ATOM 2694 N N . VAL A 1 357 ? 26.237 -5.889 -12.265 1.00 70.81 357 VAL A N 1
ATOM 2695 C CA . VAL A 1 357 ? 26.571 -6.272 -10.888 1.00 70.81 357 VAL A CA 1
ATOM 2696 C C . VAL A 1 357 ? 27.982 -6.841 -10.874 1.00 70.81 357 VAL A C 1
ATOM 2698 O O . VAL A 1 357 ? 28.300 -7.704 -11.685 1.00 70.81 357 VAL A O 1
ATOM 2701 N N . GLU A 1 358 ? 28.821 -6.390 -9.947 1.00 79.19 358 GLU A N 1
ATOM 2702 C CA . GLU A 1 358 ? 30.116 -7.025 -9.706 1.00 79.19 358 GLU A CA 1
ATOM 2703 C C . GLU A 1 358 ? 29.900 -8.338 -8.942 1.00 79.19 358 GLU A C 1
ATOM 2705 O O . GLU A 1 358 ? 29.387 -8.352 -7.822 1.00 79.19 358 GLU A O 1
ATOM 2710 N N . CYS A 1 359 ? 30.242 -9.458 -9.569 1.00 82.56 359 CYS A N 1
ATOM 2711 C CA . CYS A 1 359 ? 30.063 -10.798 -9.038 1.00 82.56 359 CYS A CA 1
ATOM 2712 C C . CYS A 1 359 ? 31.370 -11.574 -9.188 1.00 82.56 359 CYS A C 1
ATOM 2714 O O . CYS A 1 359 ? 31.844 -11.799 -10.294 1.00 82.56 359 CYS A O 1
ATOM 2716 N N . ARG A 1 360 ? 31.959 -11.985 -8.056 1.00 82.81 360 ARG A N 1
ATOM 2717 C CA . ARG A 1 360 ? 33.239 -12.721 -8.009 1.00 82.81 360 ARG A CA 1
ATOM 2718 C C . ARG A 1 360 ? 34.390 -12.031 -8.778 1.00 82.81 360 ARG A C 1
ATOM 2720 O O . ARG A 1 360 ? 35.260 -12.710 -9.304 1.00 82.81 360 ARG A O 1
ATOM 2727 N N . GLY A 1 361 ? 34.413 -10.696 -8.803 1.00 79.88 361 GLY A N 1
ATOM 2728 C CA . GLY A 1 361 ? 35.460 -9.904 -9.465 1.00 79.88 361 GLY A CA 1
ATOM 2729 C C . GLY A 1 361 ? 35.218 -9.617 -10.951 1.00 79.88 361 GLY A C 1
ATOM 2730 O O . GLY A 1 361 ? 36.016 -8.910 -11.559 1.00 79.88 361 GLY A O 1
ATOM 2731 N N . GLU A 1 362 ? 34.114 -10.101 -11.528 1.00 83.00 362 GLU A N 1
ATOM 2732 C CA . GLU A 1 362 ? 33.695 -9.793 -12.899 1.00 83.00 362 GLU A CA 1
ATOM 2733 C C . GLU A 1 362 ? 32.373 -9.016 -12.919 1.00 83.00 362 GLU A C 1
ATOM 2735 O O . GLU A 1 362 ? 31.564 -9.086 -11.993 1.00 83.00 362 GLU A O 1
ATOM 2740 N N . VAL A 1 363 ? 32.136 -8.243 -13.982 1.00 80.31 363 VAL A N 1
ATOM 2741 C CA . VAL A 1 363 ? 30.893 -7.477 -14.145 1.00 80.31 363 VAL A CA 1
ATOM 2742 C C . VAL A 1 363 ? 29.874 -8.313 -14.911 1.00 80.31 363 VAL A C 1
ATOM 2744 O O . VAL A 1 363 ? 29.976 -8.472 -16.125 1.00 80.31 363 VAL A O 1
ATOM 2747 N N . HIS A 1 364 ? 28.859 -8.796 -14.205 1.00 84.81 364 HIS A N 1
ATOM 2748 C CA . HIS A 1 364 ? 27.767 -9.598 -14.750 1.00 84.81 364 HIS A CA 1
ATOM 2749 C C . HIS A 1 364 ? 26.526 -8.744 -15.031 1.00 84.81 364 HIS A C 1
ATOM 2751 O O . HIS A 1 364 ? 26.271 -7.735 -14.374 1.00 84.81 364 HIS A O 1
ATOM 2757 N N . ARG A 1 365 ? 25.717 -9.163 -16.000 1.00 83.38 365 ARG A N 1
ATOM 2758 C CA . ARG A 1 365 ? 24.518 -8.484 -16.491 1.00 83.38 365 ARG A CA 1
ATOM 2759 C C . ARG A 1 365 ? 23.254 -9.162 -15.979 1.00 83.38 365 ARG A C 1
ATOM 2761 O O . ARG A 1 365 ? 23.111 -10.380 -16.033 1.00 83.38 365 ARG A O 1
ATOM 2768 N N . ILE A 1 366 ? 22.297 -8.352 -15.550 1.00 76.12 366 ILE A N 1
ATOM 2769 C CA . ILE A 1 366 ? 20.953 -8.740 -15.143 1.00 76.12 366 ILE A CA 1
ATOM 2770 C C . ILE A 1 366 ? 19.971 -8.052 -16.077 1.00 76.12 366 ILE A C 1
ATOM 2772 O O . ILE A 1 366 ? 19.943 -6.825 -16.179 1.00 76.12 366 ILE A O 1
ATOM 2776 N N . ALA A 1 367 ? 19.162 -8.851 -16.758 1.00 74.81 367 ALA A N 1
ATOM 2777 C CA . ALA A 1 367 ? 18.172 -8.365 -17.701 1.00 74.81 367 ALA A CA 1
ATOM 2778 C C . ALA A 1 367 ? 16.866 -9.151 -17.546 1.00 74.81 367 ALA A C 1
ATOM 2780 O O . ALA A 1 367 ? 16.900 -10.344 -17.229 1.00 74.81 367 ALA A O 1
ATOM 2781 N N . PRO A 1 368 ? 15.706 -8.517 -17.768 1.00 67.56 368 PRO A N 1
ATOM 2782 C CA . PRO A 1 368 ? 14.470 -9.253 -17.965 1.00 67.56 368 PRO A CA 1
ATOM 2783 C C . PRO A 1 368 ? 14.550 -10.027 -19.293 1.00 67.56 368 PRO A C 1
ATOM 2785 O O . PRO A 1 368 ? 14.736 -9.424 -20.348 1.00 67.56 368 PRO A O 1
ATOM 2788 N N . ARG A 1 369 ? 14.399 -11.353 -19.243 1.00 70.44 369 ARG A N 1
ATOM 2789 C CA . ARG A 1 369 ? 14.176 -12.230 -20.403 1.00 70.44 369 ARG A CA 1
ATOM 2790 C C . ARG A 1 369 ? 12.857 -12.958 -20.203 1.00 70.44 369 ARG A C 1
ATOM 2792 O O . ARG A 1 369 ? 12.615 -13.462 -19.112 1.00 70.44 369 ARG A O 1
ATOM 2799 N N . ASP A 1 370 ? 11.992 -12.933 -21.213 1.00 63.97 370 ASP A N 1
ATOM 2800 C CA . ASP A 1 370 ? 10.674 -13.587 -21.176 1.00 63.97 370 ASP A CA 1
ATOM 2801 C C . ASP A 1 370 ? 9.848 -13.233 -19.920 1.00 63.97 370 ASP A C 1
ATOM 2803 O O . ASP A 1 370 ? 9.197 -14.072 -19.309 1.00 63.97 370 ASP A O 1
ATOM 2807 N N . GLY A 1 371 ? 9.926 -11.971 -19.477 1.00 55.94 371 GLY A N 1
ATOM 2808 C CA . GLY A 1 371 ? 9.213 -11.485 -18.285 1.00 55.94 371 GLY A CA 1
ATOM 2809 C C . GLY A 1 371 ? 9.847 -11.856 -16.935 1.00 55.94 371 GLY A C 1
ATOM 2810 O O . GLY A 1 371 ? 9.345 -11.429 -15.891 1.00 55.94 371 GLY A O 1
ATOM 2811 N N . VAL A 1 372 ? 10.975 -12.574 -16.930 1.00 64.00 372 VAL A N 1
ATOM 2812 C CA . VAL A 1 372 ? 11.705 -13.012 -15.731 1.00 64.00 372 VAL A CA 1
ATOM 2813 C C . VAL A 1 372 ? 13.059 -12.305 -15.635 1.00 64.00 372 VAL A C 1
ATOM 2815 O O . VAL A 1 372 ? 13.853 -12.300 -16.577 1.00 64.00 372 VAL A O 1
ATOM 2818 N N . LEU A 1 373 ? 13.364 -11.708 -14.478 1.00 70.56 373 LEU A N 1
ATOM 2819 C CA . LEU A 1 373 ? 14.704 -11.169 -14.230 1.00 70.56 373 LEU A CA 1
ATOM 2820 C C . LEU A 1 373 ? 15.719 -12.307 -14.167 1.00 70.56 373 LEU A C 1
ATOM 2822 O O . LEU A 1 373 ? 15.577 -13.216 -13.354 1.00 70.56 373 LEU A O 1
ATOM 2826 N N . THR A 1 374 ? 16.744 -12.230 -15.012 1.00 77.38 374 THR A N 1
ATOM 2827 C CA . THR A 1 374 ? 17.751 -13.280 -15.170 1.00 77.38 374 THR A CA 1
ATOM 2828 C C . THR A 1 374 ? 19.148 -12.676 -15.102 1.00 77.38 374 THR A C 1
ATOM 2830 O O . THR A 1 374 ? 19.404 -11.627 -15.695 1.00 77.38 374 THR A O 1
ATOM 2833 N N . ALA A 1 375 ? 20.066 -13.342 -14.397 1.00 84.75 375 ALA A N 1
ATOM 2834 C CA . ALA A 1 375 ? 21.491 -13.047 -14.491 1.00 84.75 375 ALA A CA 1
ATOM 2835 C C . ALA A 1 375 ? 22.034 -13.703 -15.769 1.00 84.75 375 ALA A C 1
ATOM 2837 O O . ALA A 1 375 ? 22.256 -14.908 -15.807 1.00 84.75 375 ALA A O 1
ATOM 2838 N N . VAL A 1 376 ? 22.175 -12.904 -16.827 1.00 83.56 376 VAL A N 1
ATOM 2839 C CA . VAL A 1 376 ? 22.472 -13.341 -18.203 1.00 83.56 376 VAL A CA 1
ATOM 2840 C C . VAL A 1 376 ? 23.812 -14.065 -18.305 1.00 83.56 376 VAL A C 1
ATOM 2842 O O . VAL A 1 376 ? 23.963 -14.945 -19.145 1.00 83.56 376 VAL A O 1
ATOM 2845 N N . ASP A 1 377 ? 24.755 -13.700 -17.441 1.00 86.62 377 ASP A N 1
ATOM 2846 C CA . ASP A 1 377 ? 26.119 -14.228 -17.438 1.00 86.62 377 ASP A CA 1
ATOM 2847 C C . ASP A 1 377 ? 26.297 -15.436 -16.485 1.00 86.62 377 ASP A C 1
ATOM 2849 O O . ASP A 1 377 ? 27.419 -15.829 -16.189 1.00 86.62 377 ASP A O 1
ATOM 2853 N N . HIS A 1 378 ? 25.204 -16.047 -16.001 1.00 85.69 378 HIS A N 1
ATOM 2854 C CA . HIS A 1 378 ? 25.236 -17.292 -15.222 1.00 85.69 378 HIS A CA 1
ATOM 2855 C C . HIS A 1 378 ? 24.432 -18.419 -15.884 1.00 85.69 378 HIS A C 1
ATOM 2857 O O . HIS A 1 378 ? 23.330 -18.205 -16.386 1.00 85.69 378 HIS A O 1
ATOM 2863 N N . ASP A 1 379 ? 24.939 -19.651 -15.779 1.00 83.38 379 ASP A N 1
ATOM 2864 C CA . ASP A 1 379 ? 24.171 -20.860 -16.092 1.00 83.38 379 ASP A CA 1
ATOM 2865 C C . ASP A 1 379 ? 23.033 -21.059 -15.060 1.00 83.38 379 ASP A C 1
ATOM 2867 O O . ASP A 1 379 ? 23.289 -21.028 -13.847 1.00 83.38 379 ASP A O 1
ATOM 2871 N N . PRO A 1 380 ? 21.775 -21.302 -15.484 1.00 76.69 380 PRO A N 1
ATOM 2872 C CA . PRO A 1 380 ? 20.671 -21.619 -14.580 1.00 76.69 380 PRO A CA 1
ATOM 2873 C C . PRO A 1 380 ? 20.961 -22.738 -13.568 1.00 76.69 380 PRO A C 1
ATOM 2875 O O . PRO A 1 380 ? 20.453 -22.680 -12.446 1.00 76.69 380 PRO A O 1
ATOM 2878 N N . ALA A 1 381 ? 21.763 -23.755 -13.911 1.00 77.44 381 ALA A N 1
ATOM 2879 C CA . ALA A 1 381 ? 22.108 -24.816 -12.958 1.00 77.44 381 ALA A CA 1
ATOM 2880 C C . ALA A 1 381 ? 23.046 -24.324 -11.844 1.00 77.44 381 ALA A C 1
ATOM 2882 O O . ALA A 1 381 ? 22.900 -24.732 -10.688 1.00 77.44 381 ALA A O 1
ATOM 2883 N N . GLN A 1 382 ? 23.958 -23.403 -12.164 1.00 84.75 382 GLN A N 1
ATOM 2884 C CA . GLN A 1 382 ? 24.778 -22.714 -11.172 1.00 84.75 382 GLN A CA 1
ATOM 2885 C C . GLN A 1 382 ? 23.903 -21.877 -10.232 1.00 84.75 382 GLN A C 1
ATOM 2887 O O . GLN A 1 382 ? 24.045 -22.001 -9.019 1.00 84.75 382 GLN A O 1
ATOM 2892 N N . LEU A 1 383 ? 22.965 -21.083 -10.762 1.00 82.00 383 LEU A N 1
ATOM 2893 C CA . LEU A 1 383 ? 22.076 -20.252 -9.936 1.00 82.00 383 LEU A CA 1
ATOM 2894 C C . LEU A 1 383 ? 21.220 -21.086 -8.975 1.00 82.00 383 LEU A C 1
ATOM 2896 O O . LEU A 1 383 ? 21.117 -20.727 -7.805 1.00 82.00 383 LEU A O 1
ATOM 2900 N N . ARG A 1 384 ? 20.676 -22.225 -9.427 1.00 76.75 384 ARG A N 1
ATOM 2901 C CA . ARG A 1 384 ? 19.920 -23.151 -8.563 1.00 76.75 384 ARG A CA 1
ATOM 2902 C C . ARG A 1 384 ? 20.764 -23.714 -7.418 1.00 76.75 384 ARG A C 1
ATOM 2904 O O . ARG A 1 384 ? 20.277 -23.834 -6.299 1.00 76.75 384 ARG A O 1
ATOM 2911 N N . ARG A 1 385 ? 22.033 -24.053 -7.675 1.00 81.38 385 ARG A N 1
ATOM 2912 C CA . ARG A 1 385 ? 22.955 -24.525 -6.626 1.00 81.38 385 ARG A CA 1
ATOM 2913 C C . ARG A 1 385 ? 23.195 -23.444 -5.575 1.00 81.38 385 ARG A C 1
ATOM 2915 O O . ARG A 1 385 ? 23.151 -23.723 -4.385 1.00 81.38 385 ARG A O 1
ATOM 2922 N N . GLU A 1 386 ? 23.432 -22.218 -6.022 1.00 82.50 386 GLU A N 1
ATOM 2923 C CA . GLU A 1 386 ? 23.667 -21.071 -5.144 1.00 82.50 386 GLU A CA 1
ATOM 2924 C C . GLU A 1 386 ? 22.398 -20.716 -4.340 1.00 82.50 386 GLU A C 1
ATOM 2926 O O . GLU A 1 386 ? 22.485 -20.385 -3.162 1.00 82.50 386 GLU A O 1
ATOM 2931 N N . GLU A 1 387 ? 21.203 -20.872 -4.920 1.00 73.31 387 GLU A N 1
ATOM 2932 C CA . GLU A 1 387 ? 19.921 -20.691 -4.221 1.00 73.31 387 GLU A CA 1
ATOM 2933 C C . GLU A 1 387 ? 19.727 -21.703 -3.083 1.00 73.31 387 GLU A C 1
ATOM 2935 O O . GLU A 1 387 ? 19.300 -21.328 -1.989 1.00 73.31 387 GLU A O 1
ATOM 2940 N N . LEU A 1 388 ? 20.124 -22.963 -3.291 1.00 78.69 388 LEU A N 1
ATOM 2941 C CA . LEU A 1 388 ? 20.130 -23.981 -2.235 1.00 78.69 388 LEU A CA 1
ATOM 2942 C C . LEU A 1 388 ? 21.117 -23.641 -1.108 1.00 78.69 388 LEU A C 1
ATOM 2944 O O . LEU A 1 388 ? 20.794 -23.835 0.062 1.00 78.69 388 LEU A O 1
ATOM 2948 N N . LEU A 1 389 ? 22.293 -23.094 -1.432 1.00 77.75 389 LEU A N 1
ATOM 2949 C CA . LEU A 1 389 ? 23.266 -22.659 -0.422 1.00 77.75 389 LEU A CA 1
ATOM 2950 C C . LEU A 1 389 ? 22.721 -21.508 0.434 1.00 77.75 389 LEU A C 1
ATOM 2952 O O . LEU A 1 389 ? 22.903 -21.512 1.650 1.00 77.75 389 LEU A O 1
ATOM 2956 N N . VAL A 1 390 ? 21.996 -20.566 -0.175 1.00 69.81 390 VAL A N 1
ATOM 2957 C CA . VAL A 1 390 ? 21.320 -19.472 0.543 1.00 69.81 390 VAL A CA 1
ATOM 2958 C C . VAL A 1 390 ? 20.227 -20.000 1.465 1.00 69.81 390 VAL A C 1
ATOM 2960 O O . VAL A 1 390 ? 20.119 -19.556 2.607 1.00 69.81 390 VAL A O 1
ATOM 2963 N N . ALA A 1 391 ? 19.433 -20.970 1.005 1.00 64.19 391 ALA A N 1
ATOM 2964 C CA . ALA A 1 391 ? 18.396 -21.594 1.825 1.00 64.19 391 ALA A CA 1
ATOM 2965 C C . ALA A 1 391 ? 18.967 -22.292 3.075 1.00 64.19 391 ALA A C 1
ATOM 2967 O O . ALA A 1 391 ? 18.300 -22.343 4.106 1.00 64.19 391 ALA A O 1
ATOM 2968 N N . LEU A 1 392 ? 20.211 -22.776 3.002 1.00 69.88 392 LEU A N 1
ATOM 2969 C CA . LEU A 1 392 ? 20.947 -23.390 4.112 1.00 69.88 392 LEU A CA 1
ATOM 2970 C C . LEU A 1 392 ? 21.722 -22.375 4.980 1.00 69.88 392 LEU A C 1
ATOM 2972 O O . LEU A 1 392 ? 22.468 -22.778 5.870 1.00 69.88 392 LEU A O 1
ATOM 2976 N N . GLY A 1 393 ? 21.543 -21.069 4.750 1.00 58.22 393 GLY A N 1
ATOM 2977 C CA . GLY A 1 393 ? 22.155 -19.994 5.541 1.00 58.22 393 GLY A CA 1
ATOM 2978 C C . GLY A 1 393 ? 23.494 -19.470 5.008 1.00 58.22 39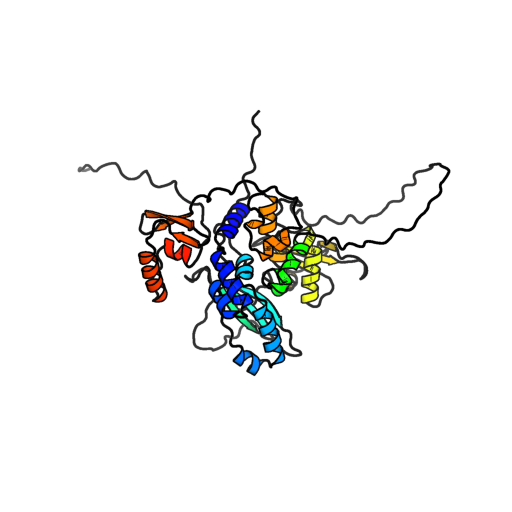3 GLY A C 1
ATOM 2979 O O . GLY A 1 393 ? 24.156 -18.696 5.696 1.00 58.22 393 GLY A O 1
ATOM 2980 N N . GLY A 1 394 ? 23.907 -19.870 3.802 1.00 67.62 394 GLY A N 1
ATOM 2981 C CA . GLY A 1 394 ? 25.103 -19.351 3.137 1.00 67.62 394 GLY A CA 1
ATOM 2982 C C . GLY A 1 394 ? 24.901 -17.960 2.507 1.00 67.62 394 GLY A C 1
ATOM 2983 O O . GLY A 1 394 ? 23.772 -17.575 2.188 1.00 67.62 394 GLY A O 1
ATOM 2984 N N . PRO A 1 395 ? 25.981 -17.185 2.286 1.00 62.16 395 PRO A N 1
ATOM 2985 C CA . PRO A 1 395 ? 25.893 -15.890 1.617 1.00 62.16 395 PRO A CA 1
ATOM 2986 C C . PRO A 1 395 ? 25.526 -16.060 0.135 1.00 62.16 395 PRO A C 1
ATOM 2988 O O . PRO A 1 395 ? 26.115 -16.870 -0.578 1.00 62.16 395 PRO A O 1
ATOM 2991 N N . ALA A 1 396 ? 24.572 -15.264 -0.348 1.00 67.88 396 ALA A N 1
ATOM 2992 C CA . ALA A 1 396 ? 24.193 -15.258 -1.760 1.00 67.88 396 ALA A CA 1
ATOM 2993 C C . ALA A 1 396 ? 25.268 -14.582 -2.626 1.00 67.88 396 ALA A C 1
ATOM 2995 O O . ALA A 1 396 ? 25.787 -13.527 -2.255 1.00 67.88 396 ALA A O 1
ATOM 2996 N N . LEU A 1 397 ? 25.527 -15.112 -3.829 1.00 80.56 397 LEU A N 1
ATOM 2997 C CA . LEU A 1 397 ? 26.288 -14.375 -4.845 1.00 80.56 397 LEU A CA 1
ATOM 2998 C C . LEU A 1 397 ? 25.623 -13.037 -5.169 1.00 80.56 397 LEU A C 1
ATOM 3000 O O . LEU A 1 397 ? 24.398 -13.005 -5.231 1.00 80.56 397 LEU A O 1
ATOM 3004 N N . PRO A 1 398 ? 26.374 -11.966 -5.487 1.00 75.06 398 PRO A N 1
ATOM 3005 C CA . PRO A 1 398 ? 25.793 -10.663 -5.816 1.00 75.06 398 PRO A CA 1
ATOM 3006 C C . PRO A 1 398 ? 24.702 -10.720 -6.898 1.00 75.06 398 PRO A C 1
ATOM 3008 O O . PRO A 1 398 ? 23.635 -10.132 -6.729 1.00 75.06 398 PRO A O 1
ATOM 3011 N N . CYS A 1 399 ? 24.905 -11.491 -7.974 1.00 77.56 399 CYS A N 1
ATOM 3012 C CA . CYS A 1 399 ? 23.888 -11.671 -9.015 1.00 77.56 399 CYS A CA 1
ATOM 3013 C C . CYS A 1 399 ? 22.634 -12.382 -8.503 1.00 77.56 399 CYS A C 1
ATOM 3015 O O . CYS A 1 399 ? 21.525 -11.901 -8.725 1.00 77.56 399 CYS A O 1
ATOM 3017 N N . LEU A 1 400 ? 22.801 -13.497 -7.786 1.00 75.94 400 LEU A N 1
ATOM 3018 C CA . LEU A 1 400 ? 21.683 -14.232 -7.197 1.00 75.94 400 LEU A CA 1
ATOM 3019 C C . LEU A 1 400 ? 20.970 -13.395 -6.125 1.00 75.94 400 LEU A C 1
ATOM 3021 O O . LEU A 1 400 ? 19.748 -13.420 -6.037 1.00 75.94 400 LEU A O 1
ATOM 3025 N N . HIS A 1 401 ? 21.712 -12.598 -5.360 1.00 71.19 401 HIS A N 1
ATOM 3026 C CA . HIS A 1 401 ? 21.181 -11.675 -4.371 1.00 71.19 401 HIS A CA 1
ATOM 3027 C C . HIS A 1 401 ? 20.264 -10.647 -5.033 1.00 71.19 401 HIS A C 1
ATOM 3029 O O . HIS A 1 401 ? 19.190 -10.384 -4.512 1.00 71.19 401 HIS A O 1
ATOM 3035 N N . VAL A 1 402 ? 20.604 -10.119 -6.212 1.00 69.00 402 VAL A N 1
ATOM 3036 C CA . VAL A 1 402 ? 19.696 -9.228 -6.955 1.00 69.00 402 VAL A CA 1
ATOM 3037 C C . VAL A 1 402 ? 18.456 -9.969 -7.477 1.00 69.00 402 VAL A C 1
ATOM 3039 O O . VAL A 1 402 ? 17.373 -9.394 -7.505 1.00 69.00 402 VAL A O 1
ATOM 3042 N N . LEU A 1 403 ? 18.544 -11.251 -7.831 1.00 72.00 403 LEU A N 1
ATOM 3043 C CA . LEU A 1 403 ? 17.363 -12.025 -8.246 1.00 72.00 403 LEU A CA 1
ATOM 3044 C C . LEU A 1 403 ? 16.436 -12.354 -7.057 1.00 72.00 403 LEU A C 1
ATOM 3046 O O . LEU A 1 403 ? 15.216 -12.153 -7.119 1.00 72.00 403 LEU A O 1
ATOM 3050 N N . LEU A 1 404 ? 17.009 -12.805 -5.938 1.00 64.50 404 LEU A N 1
ATOM 3051 C CA . LEU A 1 404 ? 16.312 -13.181 -4.699 1.00 64.50 404 LEU A CA 1
ATOM 3052 C C . LEU A 1 404 ? 15.903 -11.980 -3.840 1.00 64.50 404 LEU A C 1
ATOM 3054 O O . LEU A 1 404 ? 14.941 -12.052 -3.070 1.00 64.50 404 LEU A O 1
ATOM 3058 N N . PHE A 1 405 ? 16.553 -10.841 -4.038 1.00 58.88 405 PHE A N 1
ATOM 3059 C CA . PHE A 1 405 ? 16.337 -9.592 -3.319 1.00 58.88 405 PHE A CA 1
ATOM 3060 C C . PHE A 1 405 ? 16.624 -8.412 -4.264 1.00 58.88 405 PHE A C 1
ATOM 3062 O O . PHE A 1 405 ? 17.648 -7.747 -4.097 1.00 58.88 405 PHE A O 1
ATOM 3069 N N . PRO A 1 406 ? 15.750 -8.126 -5.256 1.00 51.91 406 PRO A N 1
ATOM 3070 C CA . PRO A 1 406 ? 15.960 -7.074 -6.243 1.00 51.91 406 PRO A CA 1
ATOM 3071 C C . PRO A 1 406 ? 16.107 -5.739 -5.535 1.00 51.91 406 PRO A C 1
ATOM 3073 O O . PRO A 1 406 ? 15.146 -5.071 -5.154 1.00 51.91 406 PRO A O 1
ATOM 3076 N N . SER A 1 407 ? 17.369 -5.399 -5.314 1.00 47.69 407 SER A N 1
ATOM 3077 C CA . SER A 1 407 ? 17.844 -4.076 -4.992 1.00 47.69 407 SER A CA 1
ATOM 3078 C C . SER A 1 407 ? 17.732 -3.282 -6.279 1.00 47.69 407 SER A C 1
ATOM 3080 O O . SER A 1 407 ? 18.106 -3.779 -7.341 1.00 47.69 407 SER A O 1
ATOM 3082 N N . ILE A 1 408 ? 17.203 -2.064 -6.218 1.00 47.84 408 ILE A N 1
ATOM 3083 C CA . ILE A 1 408 ? 17.233 -1.223 -7.408 1.00 47.84 408 ILE A CA 1
ATOM 3084 C C . ILE A 1 408 ? 18.680 -0.765 -7.622 1.00 47.84 408 ILE A C 1
ATOM 3086 O O . ILE A 1 408 ? 19.339 -0.374 -6.658 1.00 47.84 408 ILE A O 1
ATOM 3090 N N . PRO A 1 409 ? 19.187 -0.823 -8.863 1.00 41.06 409 PRO A N 1
ATOM 3091 C CA . PRO A 1 409 ? 20.566 -0.461 -9.158 1.00 41.06 409 PRO A CA 1
ATOM 3092 C C . PRO A 1 409 ? 20.892 0.966 -8.707 1.00 41.06 409 PRO A C 1
ATOM 3094 O O . PRO A 1 409 ? 20.181 1.904 -9.095 1.00 41.06 409 PRO A O 1
ATOM 3097 N N . SER A 1 410 ? 21.983 1.160 -7.967 1.00 38.03 410 SER A N 1
ATOM 3098 C CA . SER A 1 410 ? 22.683 2.446 -7.897 1.00 38.03 410 SER A CA 1
ATOM 3099 C C . SER A 1 410 ? 23.474 2.659 -9.187 1.00 38.03 410 SER A C 1
ATOM 3101 O O . SER A 1 410 ? 24.167 1.765 -9.666 1.00 38.03 410 SER A O 1
ATOM 3103 N N . ARG A 1 411 ? 23.404 3.864 -9.761 1.00 37.22 411 ARG A N 1
ATOM 3104 C CA . ARG A 1 411 ? 24.386 4.325 -10.756 1.00 37.22 411 ARG A CA 1
ATOM 3105 C C . ARG A 1 411 ? 25.507 5.051 -10.007 1.00 37.22 411 ARG A C 1
ATOM 3107 O O . ARG A 1 411 ? 25.432 6.263 -9.905 1.00 37.22 411 ARG A O 1
ATOM 3114 N N . THR A 1 412 ? 26.494 4.337 -9.472 1.00 36.66 412 THR A N 1
ATOM 3115 C CA . THR A 1 412 ? 27.787 4.875 -8.977 1.00 36.66 412 THR A CA 1
ATOM 3116 C C . THR A 1 412 ? 28.667 3.669 -8.614 1.00 36.66 412 THR A C 1
ATOM 3118 O O . THR A 1 412 ? 28.167 2.791 -7.925 1.00 36.66 412 THR A O 1
ATOM 3121 N N . THR A 1 413 ? 29.930 3.498 -9.014 1.00 33.53 413 THR A N 1
ATOM 3122 C CA . THR A 1 413 ? 30.972 4.417 -9.502 1.00 33.53 413 THR A CA 1
ATOM 3123 C C . THR A 1 413 ? 31.917 3.679 -10.461 1.00 33.53 413 THR A C 1
ATOM 3125 O O . THR A 1 413 ? 32.462 2.641 -10.091 1.00 33.53 413 THR A O 1
ATOM 3128 N N . HIS A 1 414 ? 32.203 4.241 -11.634 1.00 30.77 414 HIS A N 1
ATOM 3129 C CA . HIS A 1 414 ? 33.399 3.866 -12.388 1.00 30.77 414 HIS A CA 1
ATOM 3130 C C . HIS A 1 414 ? 34.069 5.135 -12.905 1.00 30.77 414 HIS A C 1
ATOM 3132 O O . HIS A 1 414 ? 33.838 5.540 -14.033 1.00 30.77 414 HIS A O 1
ATOM 3138 N N . ASP A 1 415 ? 34.815 5.796 -12.015 1.00 36.28 415 ASP A N 1
ATOM 3139 C CA . ASP A 1 415 ? 36.043 6.502 -12.385 1.00 36.28 415 ASP A CA 1
ATOM 3140 C C . ASP A 1 415 ? 36.846 6.851 -11.122 1.00 36.28 415 ASP A C 1
ATOM 3142 O O . ASP A 1 415 ? 36.605 7.865 -10.477 1.00 36.28 415 ASP A O 1
ATOM 3146 N N . ALA A 1 416 ? 37.714 5.934 -10.688 1.00 34.12 416 ALA A N 1
ATOM 3147 C CA . ALA A 1 416 ? 38.865 6.196 -9.812 1.00 34.12 416 ALA A CA 1
ATOM 3148 C C . ALA A 1 416 ? 39.525 4.862 -9.446 1.00 34.12 416 ALA A C 1
ATOM 3150 O O . ALA A 1 416 ? 39.267 4.310 -8.379 1.00 34.12 416 ALA A O 1
ATOM 3151 N N . ARG A 1 417 ? 40.362 4.324 -10.338 1.00 34.12 417 ARG A N 1
ATOM 3152 C CA . ARG A 1 417 ? 41.474 3.415 -9.993 1.00 34.12 417 ARG A CA 1
ATOM 3153 C C . ARG A 1 417 ? 42.318 3.157 -11.236 1.00 34.12 417 ARG A C 1
ATOM 3155 O O . ARG A 1 417 ? 42.295 2.079 -11.820 1.00 34.12 417 ARG A O 1
ATOM 3162 N N . ARG A 1 418 ? 43.082 4.170 -11.652 1.00 36.28 418 ARG A N 1
ATOM 3163 C CA . ARG A 1 418 ? 44.189 3.956 -12.592 1.00 36.28 418 ARG A CA 1
ATOM 3164 C C . ARG A 1 418 ? 45.325 4.969 -12.456 1.00 36.28 418 ARG A C 1
ATOM 3166 O O . ARG A 1 418 ? 45.786 5.487 -13.453 1.00 36.28 418 ARG A O 1
ATOM 3173 N N . THR A 1 419 ? 45.823 5.192 -11.241 1.00 39.03 419 THR A N 1
ATOM 3174 C CA . THR A 1 419 ? 47.166 5.770 -11.020 1.00 39.03 419 THR A CA 1
ATOM 3175 C C . THR A 1 419 ? 47.695 5.357 -9.647 1.00 39.03 419 THR A C 1
ATOM 3177 O O . THR A 1 419 ? 47.537 6.096 -8.684 1.00 39.03 419 THR A O 1
ATOM 3180 N N . ALA A 1 420 ? 48.278 4.159 -9.539 1.00 36.56 420 ALA A N 1
ATOM 3181 C CA . ALA A 1 420 ? 49.282 3.823 -8.515 1.00 36.56 420 ALA A CA 1
ATOM 3182 C C . ALA A 1 420 ? 49.869 2.422 -8.773 1.00 36.56 420 ALA A C 1
ATOM 3184 O O . ALA A 1 420 ? 49.746 1.520 -7.949 1.00 36.56 420 ALA A O 1
ATOM 3185 N N . HIS A 1 421 ? 50.488 2.217 -9.937 1.00 33.28 421 HIS A N 1
ATOM 3186 C CA . HIS A 1 421 ? 51.465 1.139 -10.114 1.00 33.28 421 HIS A CA 1
ATOM 3187 C C . HIS A 1 421 ? 52.426 1.512 -11.244 1.00 33.28 421 HIS A C 1
ATOM 3189 O O . HIS A 1 421 ? 52.074 1.409 -12.416 1.00 33.28 421 HIS A O 1
ATOM 3195 N N . GLY A 1 422 ? 53.626 1.981 -10.888 1.00 28.67 422 GLY A N 1
ATOM 3196 C CA . GLY A 1 422 ? 54.698 2.191 -11.862 1.00 28.67 422 GLY A CA 1
ATOM 3197 C C . GLY A 1 422 ? 55.773 3.205 -11.472 1.00 28.67 422 GLY A C 1
ATOM 3198 O O . GLY A 1 422 ? 55.849 4.241 -12.111 1.00 28.67 422 GLY A O 1
ATOM 3199 N N . ALA A 1 423 ? 56.604 2.890 -10.472 1.00 33.59 423 ALA A N 1
ATOM 3200 C CA . ALA A 1 423 ? 58.029 3.277 -10.372 1.00 33.59 423 ALA A CA 1
ATOM 3201 C C . ALA A 1 423 ? 58.610 2.615 -9.099 1.00 33.59 423 ALA A C 1
ATOM 3203 O O . ALA A 1 423 ? 58.309 3.038 -7.990 1.00 33.59 423 ALA A O 1
ATOM 3204 N N . ARG A 1 424 ? 59.146 1.384 -9.178 1.00 34.22 424 ARG A N 1
ATOM 3205 C CA . ARG A 1 424 ? 60.600 1.068 -9.237 1.00 34.22 424 ARG A CA 1
ATOM 3206 C C . ARG A 1 424 ? 61.396 1.869 -8.190 1.00 34.22 424 ARG A C 1
ATOM 3208 O O . ARG A 1 424 ? 61.572 3.062 -8.362 1.00 34.22 424 ARG A O 1
ATOM 3215 N N . ARG A 1 425 ? 61.716 1.321 -7.007 1.00 36.44 425 ARG A N 1
ATOM 3216 C CA . ARG A 1 425 ? 62.894 0.471 -6.684 1.00 36.44 425 ARG A CA 1
ATOM 3217 C C . ARG A 1 425 ? 64.180 0.846 -7.437 1.00 36.44 425 ARG A C 1
ATOM 3219 O O . ARG A 1 425 ? 64.336 0.401 -8.565 1.00 36.44 425 ARG A O 1
ATOM 3226 N N . THR A 1 426 ? 65.084 1.520 -6.722 1.00 33.91 426 THR A N 1
ATOM 3227 C CA . THR A 1 426 ? 66.547 1.297 -6.583 1.00 33.91 426 THR A CA 1
ATOM 3228 C C . THR A 1 426 ? 66.971 2.082 -5.320 1.00 33.91 426 THR A C 1
ATOM 3230 O O . THR A 1 426 ? 66.540 3.221 -5.190 1.00 33.91 426 THR A O 1
ATOM 3233 N N . ALA A 1 427 ? 67.459 1.422 -4.253 1.00 34.72 427 ALA A N 1
ATOM 3234 C CA .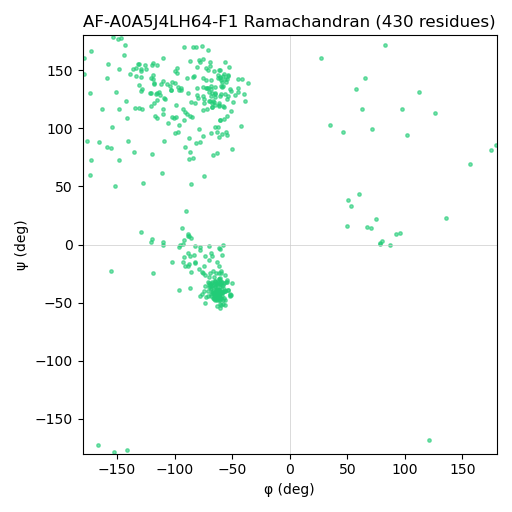 ALA A 1 427 ? 68.887 1.301 -3.866 1.00 34.72 427 ALA A CA 1
ATOM 3235 C C . ALA A 1 427 ? 69.521 2.657 -3.476 1.00 34.72 427 ALA A C 1
ATOM 3237 O O . ALA A 1 427 ? 69.250 3.636 -4.150 1.00 34.72 427 ALA A O 1
ATOM 3238 N N . HIS A 1 428 ? 70.420 2.848 -2.514 1.00 34.03 428 HIS A N 1
ATOM 3239 C CA . HIS A 1 428 ? 71.045 2.178 -1.360 1.00 34.03 428 HIS A CA 1
ATOM 3240 C C . HIS A 1 428 ? 71.995 3.289 -0.822 1.00 34.03 428 HIS A C 1
ATOM 3242 O O . HIS A 1 428 ? 72.508 4.005 -1.673 1.00 34.03 428 HIS A O 1
ATOM 3248 N N . GLU A 1 429 ? 72.250 3.399 0.496 1.00 32.75 429 GLU A N 1
ATOM 3249 C CA . GLU A 1 429 ? 73.451 4.040 1.125 1.00 32.75 429 GLU A CA 1
ATOM 3250 C C . GLU A 1 429 ? 73.758 5.533 0.786 1.00 32.75 429 GLU A C 1
ATOM 3252 O O . GLU A 1 429 ? 73.697 5.976 -0.347 1.00 32.75 429 GLU A O 1
ATOM 3257 N N . HIS A 1 430 ? 74.077 6.438 1.711 1.00 33.19 430 HIS A N 1
ATOM 3258 C CA . HIS A 1 430 ? 75.174 6.419 2.677 1.00 33.19 430 HIS A CA 1
ATOM 3259 C C . HIS A 1 430 ? 75.029 7.604 3.659 1.00 33.19 430 HIS A C 1
ATOM 3261 O O . HIS A 1 430 ? 74.271 8.543 3.419 1.00 33.19 430 HIS A O 1
ATOM 3267 N N . ASP A 1 431 ? 75.812 7.511 4.729 1.00 39.31 431 ASP A N 1
ATOM 3268 C CA . ASP A 1 431 ? 76.064 8.425 5.847 1.00 39.31 431 ASP A CA 1
ATOM 3269 C C . ASP A 1 431 ? 76.094 9.940 5.567 1.00 39.31 431 ASP A C 1
ATOM 3271 O O . ASP A 1 431 ? 76.739 10.393 4.620 1.00 39.31 431 ASP A O 1
ATOM 3275 N N . ALA A 1 432 ? 75.494 10.712 6.484 1.00 37.81 432 ALA A N 1
ATOM 3276 C CA . ALA A 1 432 ? 76.143 11.717 7.351 1.00 37.81 432 ALA A CA 1
ATOM 3277 C C . ALA A 1 432 ? 75.085 12.513 8.133 1.00 37.81 432 ALA A C 1
ATOM 3279 O O . ALA A 1 432 ? 74.144 13.037 7.491 1.00 37.81 432 ALA A O 1
#

Mean predicted aligned error: 15.43 Å

Secondary structure (DSSP, 8-state):
-------PPPHHHHHHHHHHHHSS-HHHHHHHHHHHHTT-HHHHHHHTTEEEE--HHHHHHHHHHHHHHHHHHHHHHB-HHHHHHHS-EETTTTEE-TT-EEEEEEE--TTSPPEEEEEE---TTSTTTT-EEEEEEE--S---S-------S----S--S--TT-BSTT-GGGTBGGGGGGHHHHHT--------PPP---------------------------SS----STT-SB-GGGHHHHHHHHHHHTT-SSEEEEEE-SSS-EEEEEEE-SSTTSPPEEEE-SSPPPHHHHHHS-B--HHHHBPPHHHHHHHTTSS-GGGS-HHHHHHHTTSS-----PPPP----PEEEEETTEEEEEEEETTEEEETTS-HHHHHHHHHHHHTTPPPPHHHHHHHS-PPPP--------SS------------

Radius of gyration: 27.67 Å; Cα contacts (8 Å, |Δi|>4): 567; chains: 1; bounding box: 114×79×63 Å

Sequence (432 aa):
MAPHFANGIPPHLLMWQRVRTYAVPPSMIETATARRAAGDWAGACAAARIDVDLDLRAVRDRHGTDLVTRLRADLRRLAPDLLRWHMPRVAPDGRLRPGLTLSLARYRNAGGAPLHLVVRTPPAWADAGQRMSLALWEGSGNDVPGHPRTHRHLPPHPHPHPDRRFRLDLHRHLWDAARSGELARRCGAVGTMSTASPASSALPESPGVPASAASSASSDRPELSPLPHLPTGHESPWAVMRWAAEAELLLRAEGRARGPFTLRLGARSRTVLELAAPDDSHAPTLRPLREALPPQQVAALPVLPEAAARTLPDLALVRAGLVPVGRLHPLVAAALAGTGPATVPGPAPEPGDPHRVECRGEVHRIAPRDGVLTAVDHDPAQLRREELLVALGGPALPCLHVLLFPSIPSRTTHDARRTAHGARRTAHEHDA